Protein AF-A0A9P0FAD2-F1 (afdb_monomer_lite)

Secondary structure (DSSP, 8-state):
-HHHHHHHHHHHHHHHHHHHHHHHHHHHHHHHHTTS-SS--------S----------------TT-EEEEEETTTTEEEEEETTTTEEEEEETTTTEEEEEETTTTEEEEEETTTTEEEEE-TTS-TTS--TTTS-HHHHHHH---SHHHHT-TT-EEEEGGG--HHHHHHHHHHHHHHTTS----HHHHHHHHHHHHHHHHHHHHHHTTSB-S---EE-SS-HHHHHHHHHHHHHHHHHSTTHHHHHHHTT--B-HHHHHH-SSHHHHHHHHHHHHHTTS-GGGTGGGSSSHHHHHHHHHHHTTT--SSSHHHHHHHHHHHHHHHTTSS-HHHHHHHHHHHHHH--S----HHHHHHHHHHHHHHTSSSTTTHHHHHHHHHHHTT--EETTEE-HHHHHHHTT----HHHHHHHHHHHGGGTS-HHHHHHHHHHHHHHHTTSHHHHHHHHHH-GGGTTS-GGGTTT--HHHHHHHHHTHHHHHHHHSTTHHHHHHHHHHHHHHHSTT--HHHHHHT-HHHHHHHHHHHHHHHHT---TT--------------S-----S------------------

Organism: Brassicogethes aeneus (NCBI:txid1431903)

Radius of gyration: 30.01 Å; chains: 1; bounding box: 59×100×83 Å

pLDDT: mean 75.71, std 21.66, range [17.83, 97.12]

Structure (mmCIF, N/CA/C/O backbone):
data_AF-A0A9P0FAD2-F1
#
_entry.id   AF-A0A9P0FAD2-F1
#
loop_
_atom_site.group_PDB
_atom_site.id
_atom_site.type_symbol
_atom_site.label_atom_id
_atom_site.label_alt_id
_atom_site.label_comp_id
_atom_site.label_asym_id
_atom_site.label_entity_id
_atom_site.label_seq_id
_atom_site.pdbx_PDB_ins_code
_atom_site.Cartn_x
_atom_site.Cartn_y
_atom_site.Cartn_z
_atom_site.occupancy
_atom_site.B_iso_or_equiv
_atom_site.auth_seq_id
_atom_site.auth_comp_id
_atom_site.auth_asym_id
_atom_site.auth_atom_id
_atom_site.pdbx_PDB_model_num
ATOM 1 N N . MET A 1 1 ? -29.420 -53.943 15.538 1.00 46.44 1 MET A N 1
ATOM 2 C CA . MET A 1 1 ? -28.395 -54.684 16.314 1.00 46.44 1 MET A CA 1
ATOM 3 C C . MET A 1 1 ? -26.963 -54.538 15.778 1.00 46.44 1 MET A C 1
ATOM 5 O O . MET A 1 1 ? -26.074 -54.363 16.597 1.00 46.44 1 MET A O 1
ATOM 9 N N . LYS A 1 2 ? -26.691 -54.537 14.458 1.00 46.78 2 LYS A N 1
ATOM 10 C CA . LYS A 1 2 ? -25.308 -54.424 13.928 1.00 46.78 2 LYS A CA 1
ATOM 11 C C . LYS A 1 2 ? -24.599 -53.077 14.196 1.00 46.78 2 LYS A C 1
ATOM 13 O O . LYS A 1 2 ? -23.403 -53.073 14.448 1.00 46.78 2 LYS A O 1
ATOM 18 N N . THR A 1 3 ? -25.312 -51.950 14.225 1.00 49.44 3 THR A N 1
ATOM 19 C CA . THR A 1 3 ? -24.735 -50.608 14.474 1.00 49.44 3 THR A CA 1
ATOM 20 C C . THR A 1 3 ? -24.324 -50.364 15.929 1.00 49.44 3 THR A C 1
ATOM 22 O O . THR A 1 3 ? -23.333 -49.685 16.177 1.00 49.44 3 THR A O 1
ATOM 25 N N . GLN A 1 4 ? -25.024 -50.962 16.897 1.00 52.91 4 GLN A N 1
ATOM 26 C CA . GLN A 1 4 ? -24.649 -50.869 18.315 1.00 52.91 4 GLN A CA 1
ATOM 27 C C . GLN A 1 4 ? -23.370 -51.656 18.616 1.00 52.91 4 GLN A C 1
ATOM 29 O O . GLN A 1 4 ? -22.532 -51.179 19.373 1.00 52.91 4 GLN A O 1
ATOM 34 N N . LEU A 1 5 ? -23.178 -52.813 17.973 1.00 52.69 5 LEU A N 1
ATOM 35 C CA . LEU A 1 5 ? -21.967 -53.612 18.152 1.00 52.69 5 LEU A CA 1
ATOM 36 C C . LEU A 1 5 ? -20.726 -52.884 17.615 1.00 52.69 5 LEU A C 1
ATOM 38 O O . LEU A 1 5 ? -19.691 -52.889 18.271 1.00 52.69 5 LEU A O 1
ATOM 42 N N . VAL A 1 6 ? -20.852 -52.199 16.470 1.00 58.72 6 VAL A N 1
ATOM 43 C CA . VAL A 1 6 ? -19.776 -51.374 15.892 1.00 58.72 6 VAL A CA 1
ATOM 44 C C . VAL A 1 6 ? -19.469 -50.169 16.779 1.00 58.72 6 VAL A C 1
ATOM 46 O O . VAL A 1 6 ? -18.300 -49.891 17.012 1.00 58.72 6 VAL A O 1
ATOM 49 N N . SER A 1 7 ? -20.484 -49.498 17.335 1.00 53.66 7 SER A N 1
ATOM 50 C CA . SER A 1 7 ? -20.269 -48.376 18.258 1.00 53.66 7 SER A CA 1
ATOM 51 C C . SER A 1 7 ? -19.556 -48.814 19.538 1.00 53.66 7 SER A C 1
ATOM 53 O O . SER A 1 7 ? -18.641 -48.130 19.978 1.00 53.66 7 SER A O 1
ATOM 55 N N . ILE A 1 8 ? -19.931 -49.963 20.110 1.00 64.94 8 ILE A N 1
ATOM 56 C CA . ILE A 1 8 ? -19.278 -50.506 21.309 1.00 64.94 8 ILE A CA 1
ATOM 57 C C . ILE A 1 8 ? -17.838 -50.920 20.989 1.00 64.94 8 ILE A C 1
ATOM 59 O O . ILE A 1 8 ? -16.933 -50.584 21.746 1.00 64.94 8 ILE A O 1
ATOM 63 N N . LEU A 1 9 ? -17.596 -51.573 19.846 1.00 59.62 9 LEU A N 1
ATOM 64 C CA . LEU A 1 9 ? -16.242 -51.917 19.401 1.00 59.62 9 LEU A CA 1
ATOM 65 C C . LEU A 1 9 ? -15.378 -50.674 19.176 1.00 59.62 9 LEU A C 1
ATOM 67 O O . LEU A 1 9 ? -14.227 -50.670 19.598 1.00 59.62 9 LEU A O 1
ATOM 71 N N . PHE A 1 10 ? -15.925 -49.613 18.578 1.00 63.25 10 PHE A N 1
ATOM 72 C CA . PHE A 1 10 ? -15.201 -48.361 18.348 1.00 63.25 10 PHE A CA 1
ATOM 73 C C . PHE A 1 10 ? -14.886 -47.636 19.662 1.00 63.25 10 PHE A C 1
ATOM 75 O O . PHE A 1 10 ? -13.779 -47.132 19.836 1.00 63.25 10 PHE A O 1
ATOM 82 N N . SER A 1 11 ? -15.815 -47.645 20.624 1.00 63.38 11 SER A N 1
ATOM 83 C CA . SER A 1 11 ? -15.580 -47.118 21.972 1.00 63.38 11 SER A CA 1
ATOM 84 C C . SER A 1 11 ? -14.516 -47.921 22.725 1.00 63.38 11 SER A C 1
ATOM 86 O O . SER A 1 11 ? -13.641 -47.326 23.344 1.00 63.38 11 SER A O 1
ATOM 88 N N . VAL A 1 12 ? -14.527 -49.255 22.630 1.00 68.19 12 VAL A N 1
ATOM 89 C CA . VAL A 1 12 ? -13.495 -50.111 23.242 1.00 68.19 12 VAL A CA 1
ATOM 90 C C . VAL A 1 12 ? -12.128 -49.882 22.588 1.00 68.19 12 VAL A C 1
ATOM 92 O O . VAL A 1 12 ? -11.125 -49.808 23.297 1.00 68.19 12 VAL A O 1
ATOM 95 N N . LEU A 1 13 ? -12.077 -49.695 21.265 1.00 64.50 13 LEU A N 1
ATOM 96 C CA . LEU A 1 13 ? -10.839 -49.392 20.540 1.00 64.50 13 LEU A CA 1
ATOM 97 C C . LEU A 1 13 ? -10.267 -48.024 20.940 1.00 64.50 13 LEU A C 1
ATOM 99 O O . LEU A 1 13 ? -9.081 -47.935 21.243 1.00 64.50 13 LEU A O 1
ATOM 103 N N . LEU A 1 14 ? -11.116 -46.993 21.032 1.00 66.50 14 LEU A N 1
ATOM 104 C CA . LEU A 1 14 ? -10.727 -45.654 21.491 1.00 66.50 14 LEU A CA 1
ATOM 105 C C . LEU A 1 14 ? -10.250 -45.656 22.950 1.00 66.50 14 LEU A C 1
ATOM 107 O O . LEU A 1 14 ? -9.243 -45.023 23.274 1.00 66.50 14 LEU A O 1
ATOM 111 N N . CYS A 1 15 ? -10.924 -46.398 23.834 1.00 66.50 15 CYS A N 1
ATOM 112 C CA . CYS A 1 15 ? -10.497 -46.553 25.225 1.00 66.50 15 CYS A CA 1
ATOM 113 C C . CYS A 1 15 ? -9.165 -47.311 25.337 1.00 66.50 15 CYS A C 1
ATOM 115 O O . CYS A 1 15 ? -8.332 -46.951 26.166 1.00 66.50 15 CYS A O 1
ATOM 117 N N . SER A 1 16 ? -8.932 -48.316 24.487 1.00 64.62 16 SER A N 1
ATOM 118 C CA . SER A 1 16 ? -7.664 -49.051 24.417 1.00 64.62 16 SER A CA 1
ATOM 119 C C . SER A 1 16 ? -6.511 -48.152 23.974 1.00 64.62 16 SER A C 1
ATOM 121 O O . SER A 1 16 ? -5.455 -48.167 24.604 1.00 64.62 16 SER A O 1
ATOM 123 N N . THR A 1 17 ? -6.696 -47.350 22.920 1.00 69.00 17 THR A N 1
ATOM 124 C CA . THR A 1 17 ? -5.658 -46.425 22.436 1.00 69.00 17 THR A CA 1
ATOM 125 C C . THR A 1 17 ? -5.352 -45.337 23.460 1.00 69.00 17 THR A C 1
ATOM 127 O O . THR A 1 17 ? -4.186 -45.058 23.722 1.00 69.00 17 THR A O 1
ATOM 130 N N . LEU A 1 18 ? -6.381 -44.796 24.124 1.00 65.94 18 LEU A N 1
ATOM 131 C CA . LEU A 1 18 ? -6.209 -43.795 25.178 1.00 65.94 18 LEU A CA 1
ATOM 132 C C . LEU A 1 18 ? -5.478 -44.373 26.403 1.00 65.94 18 LEU A C 1
ATOM 134 O O . LEU A 1 18 ? -4.605 -43.723 26.973 1.00 65.94 18 LEU A O 1
ATOM 138 N N . ALA A 1 19 ? -5.799 -45.607 26.804 1.00 68.12 19 ALA A N 1
ATOM 139 C CA . ALA A 1 19 ? -5.119 -46.280 27.909 1.00 68.12 19 ALA A CA 1
ATOM 140 C C . ALA A 1 19 ? -3.645 -46.584 27.590 1.00 68.12 19 ALA A C 1
ATOM 142 O O . ALA A 1 19 ? -2.798 -46.527 28.485 1.00 68.12 19 ALA A O 1
ATOM 143 N N . HIS A 1 20 ? -3.329 -46.881 26.325 1.00 65.38 20 HIS A N 1
ATOM 144 C CA . HIS A 1 20 ? -1.959 -47.121 25.875 1.00 65.38 20 HIS A CA 1
ATOM 145 C C . HIS A 1 20 ? -1.124 -45.832 25.861 1.00 65.38 20 HIS A C 1
ATOM 147 O O . HIS A 1 20 ? 0.008 -45.844 26.340 1.00 65.38 20 HIS A O 1
ATOM 153 N N . GLU A 1 21 ? -1.706 -44.720 25.406 1.00 66.56 21 GLU A N 1
ATOM 154 C CA . GLU A 1 21 ? -1.120 -43.371 25.482 1.00 66.56 21 GLU A CA 1
ATOM 155 C C . GLU A 1 21 ? -0.870 -42.945 26.939 1.00 66.56 21 GLU A C 1
ATOM 157 O O . GLU A 1 21 ? 0.223 -42.497 27.282 1.00 66.56 21 GLU A O 1
ATOM 162 N N . TYR A 1 22 ? -1.828 -43.182 27.845 1.00 66.25 22 TYR A N 1
ATOM 163 C CA . TYR A 1 22 ? -1.656 -42.876 29.272 1.00 66.25 22 TYR A CA 1
ATOM 164 C C . TYR A 1 22 ? -0.555 -43.708 29.940 1.00 66.25 22 TYR A C 1
ATOM 166 O O . TYR A 1 22 ? 0.176 -43.194 30.790 1.00 66.25 22 TYR A O 1
ATOM 174 N N . ARG A 1 23 ? -0.417 -44.990 29.576 1.00 65.56 23 ARG A N 1
ATOM 175 C CA . ARG A 1 23 ? 0.692 -45.828 30.060 1.00 65.56 23 ARG A CA 1
ATOM 176 C C . ARG A 1 23 ? 2.033 -45.358 29.504 1.00 65.56 23 ARG A C 1
ATOM 178 O O . ARG A 1 23 ? 2.973 -45.227 30.278 1.00 65.56 23 ARG A O 1
ATOM 185 N N . TYR A 1 24 ? 2.096 -45.024 28.217 1.00 59.97 24 TYR A N 1
ATOM 186 C CA . TYR A 1 24 ? 3.304 -44.501 27.581 1.00 59.97 24 TYR A CA 1
ATOM 187 C C . TYR A 1 24 ? 3.763 -43.177 28.215 1.00 59.97 24 TYR A C 1
ATOM 189 O O . TYR A 1 24 ? 4.929 -43.033 28.582 1.00 59.97 24 TYR A O 1
ATOM 197 N N . ALA A 1 25 ? 2.836 -42.245 28.455 1.00 58.62 25 ALA A N 1
ATOM 198 C CA . ALA A 1 25 ? 3.117 -40.983 29.140 1.00 58.62 25 ALA A CA 1
ATOM 199 C C . ALA A 1 25 ? 3.586 -41.191 30.593 1.00 58.62 25 ALA A C 1
ATOM 201 O O . ALA A 1 25 ? 4.501 -40.511 31.067 1.00 58.62 25 ALA A O 1
ATOM 202 N N . ARG A 1 26 ? 3.003 -42.168 31.303 1.00 56.97 26 ARG A N 1
ATOM 203 C CA . ARG A 1 26 ? 3.433 -42.542 32.655 1.00 56.97 26 ARG A CA 1
ATOM 204 C C . ARG A 1 26 ? 4.846 -43.132 32.661 1.00 56.97 26 ARG A C 1
ATOM 206 O O . ARG A 1 26 ? 5.647 -42.743 33.512 1.00 56.97 26 ARG A O 1
ATOM 213 N N . ASP A 1 27 ? 5.182 -44.006 31.720 1.00 55.84 27 ASP A N 1
ATOM 214 C CA . ASP A 1 27 ? 6.513 -44.618 31.653 1.00 55.84 27 ASP A CA 1
ATOM 215 C C . ASP A 1 27 ? 7.598 -43.581 31.307 1.00 55.84 27 ASP A C 1
ATOM 217 O O . ASP A 1 27 ? 8.652 -43.566 31.950 1.00 55.84 27 ASP A O 1
ATOM 221 N N . LEU A 1 28 ? 7.297 -42.620 30.422 1.00 49.34 28 LEU A N 1
ATOM 222 C CA . LEU A 1 28 ? 8.145 -41.450 30.139 1.00 49.34 28 LEU A CA 1
ATOM 223 C C . LEU A 1 28 ? 8.399 -40.580 31.381 1.00 49.34 28 LEU A C 1
ATOM 225 O O . LEU A 1 28 ? 9.537 -40.179 31.630 1.00 49.34 28 LEU A O 1
ATOM 229 N N . SER A 1 29 ? 7.375 -40.345 32.210 1.00 49.31 29 SER A N 1
ATOM 230 C CA . SER A 1 29 ? 7.533 -39.585 33.462 1.00 49.31 29 SER A CA 1
ATOM 231 C C . SER A 1 29 ? 8.420 -40.308 34.489 1.00 49.31 29 SER A C 1
ATOM 233 O O . SER A 1 29 ? 9.221 -39.679 35.182 1.00 49.31 29 SER A O 1
ATOM 235 N N . SER A 1 30 ? 8.355 -41.644 34.532 1.00 47.44 30 SER A N 1
ATOM 236 C CA . SER A 1 30 ? 9.161 -42.461 35.447 1.00 47.44 30 SER A CA 1
ATOM 237 C C . SER A 1 30 ? 10.633 -42.581 35.022 1.00 47.44 30 SER A C 1
ATOM 239 O O . SER A 1 30 ? 11.516 -42.712 35.874 1.00 47.44 30 SER A O 1
ATOM 241 N N . HIS A 1 31 ? 10.919 -42.470 33.718 1.00 46.09 31 HIS A N 1
ATOM 242 C CA . HIS A 1 31 ? 12.284 -42.455 33.189 1.00 46.09 31 HIS A CA 1
ATOM 243 C C . HIS A 1 31 ? 13.008 -41.123 33.420 1.00 46.09 31 HIS A C 1
ATOM 245 O O . HIS A 1 31 ? 14.219 -41.136 33.640 1.00 46.09 31 HIS A O 1
ATOM 251 N N . HIS A 1 32 ? 12.296 -39.993 33.469 1.00 46.19 32 HIS A N 1
ATOM 252 C CA . HIS A 1 32 ? 12.890 -38.700 33.838 1.00 46.19 32 HIS A CA 1
ATOM 253 C C . HIS A 1 32 ? 13.118 -38.526 35.346 1.00 46.19 32 HIS A C 1
ATOM 255 O O . HIS A 1 32 ? 14.046 -37.822 35.739 1.00 46.19 32 HIS A O 1
ATOM 261 N N . GLN A 1 33 ? 12.365 -39.220 36.206 1.00 43.78 33 GLN A N 1
ATOM 262 C CA . GLN A 1 33 ? 12.585 -39.150 37.658 1.00 43.78 33 GLN A CA 1
ATOM 263 C C . GLN A 1 33 ? 13.803 -39.951 38.147 1.00 43.78 33 GLN A C 1
ATOM 265 O O . GLN A 1 33 ? 14.418 -39.569 39.139 1.00 43.78 33 GLN A O 1
ATOM 270 N N . LYS A 1 34 ? 14.226 -41.010 37.442 1.00 40.16 34 LYS A N 1
ATOM 271 C CA . LYS A 1 34 ? 15.394 -41.819 37.851 1.00 40.16 34 LYS A CA 1
ATOM 272 C C . LYS A 1 34 ? 16.757 -41.257 37.428 1.00 40.16 34 LYS A C 1
ATOM 274 O O . LYS A 1 34 ? 17.774 -41.779 37.875 1.00 40.16 34 LYS A O 1
ATOM 279 N N . GLN A 1 35 ? 16.804 -40.207 36.605 1.00 41.81 35 GLN A N 1
ATOM 280 C CA . GLN A 1 35 ? 18.063 -39.559 36.201 1.00 41.81 35 GLN A CA 1
ATOM 281 C C . GLN A 1 35 ? 18.428 -38.309 37.020 1.00 41.81 35 GLN A C 1
ATOM 283 O O . GLN A 1 35 ? 19.524 -37.785 36.840 1.00 41.81 35 GLN A O 1
ATOM 288 N N . HIS A 1 36 ? 17.581 -37.873 37.964 1.00 42.53 36 HIS A N 1
ATOM 289 C CA . HIS A 1 36 ? 17.826 -36.664 38.766 1.00 42.53 36 HIS A CA 1
ATOM 290 C C . HIS A 1 36 ? 17.968 -36.874 40.286 1.00 42.53 36 HIS A C 1
ATOM 292 O O . HIS A 1 36 ? 18.195 -35.907 41.009 1.00 42.53 36 HIS A O 1
ATOM 298 N N . GLU A 1 37 ? 17.958 -38.108 40.796 1.00 36.88 37 GLU A N 1
ATOM 299 C CA . GLU A 1 37 ? 18.270 -38.386 42.210 1.00 36.88 37 GLU A CA 1
ATOM 300 C C . GLU A 1 37 ? 19.767 -38.634 42.443 1.00 36.88 37 GLU A C 1
ATOM 302 O O . GLU A 1 37 ? 20.195 -39.726 42.805 1.00 36.88 37 GLU A O 1
ATOM 307 N N . LYS A 1 38 ? 20.582 -37.591 42.281 1.00 38.88 38 LYS A N 1
ATOM 308 C CA . LYS A 1 38 ? 21.793 -37.402 43.092 1.00 38.88 38 LYS A CA 1
ATOM 309 C C . LYS A 1 38 ? 21.993 -35.910 43.314 1.00 38.88 38 LYS A C 1
ATOM 311 O O . LYS A 1 38 ? 22.496 -35.220 42.438 1.00 38.88 38 LYS A O 1
ATOM 316 N N . HIS A 1 39 ? 21.616 -35.491 44.521 1.00 35.44 39 HIS A N 1
ATOM 317 C CA . HIS A 1 39 ? 22.145 -34.383 45.320 1.00 35.44 39 HIS A CA 1
ATOM 318 C C . HIS A 1 39 ? 21.098 -33.387 45.850 1.00 35.44 39 HIS A C 1
ATOM 320 O O . HIS A 1 39 ? 20.472 -32.634 45.117 1.00 35.44 39 HIS A O 1
ATOM 326 N N . HIS A 1 40 ? 21.065 -33.370 47.187 1.00 32.38 40 HIS A N 1
ATOM 327 C CA . HIS A 1 40 ? 20.620 -32.336 48.124 1.00 32.38 40 HIS A CA 1
ATOM 328 C C . HIS A 1 40 ? 19.175 -32.354 48.652 1.00 32.38 40 HIS A C 1
ATOM 330 O O . HIS A 1 40 ? 18.212 -31.920 48.033 1.00 32.38 40 HIS A O 1
ATOM 336 N N . HIS A 1 41 ? 19.112 -32.803 49.910 1.00 34.59 41 HIS A N 1
ATOM 337 C CA . HIS A 1 41 ? 18.100 -32.536 50.922 1.00 34.59 41 HIS A CA 1
ATOM 338 C C . HIS A 1 41 ? 17.749 -31.046 51.036 1.00 34.59 41 HIS A C 1
ATOM 340 O O . HIS A 1 41 ? 18.633 -30.258 51.360 1.00 34.59 41 HIS A O 1
ATOM 346 N N . VAL A 1 42 ? 16.460 -30.706 50.949 1.00 34.19 42 VAL A N 1
ATOM 347 C CA . VAL A 1 42 ? 15.820 -29.705 51.821 1.00 34.19 42 VAL A CA 1
ATOM 348 C C . VAL A 1 42 ? 14.408 -30.191 52.169 1.00 34.19 42 VAL A C 1
ATOM 350 O O . VAL A 1 42 ? 13.709 -30.813 51.375 1.00 34.19 42 VAL A O 1
ATOM 353 N N . SER A 1 43 ? 14.073 -29.965 53.428 1.00 32.69 43 SER A N 1
ATOM 354 C CA . SER A 1 43 ? 12.968 -30.437 54.250 1.00 32.69 43 SER A CA 1
ATOM 355 C C . SER A 1 43 ? 11.547 -30.036 53.831 1.00 32.69 43 SER A C 1
ATOM 357 O O . SER A 1 43 ? 11.298 -28.969 53.284 1.00 32.69 43 SER A O 1
ATOM 359 N N . GLN A 1 44 ? 10.630 -30.918 54.234 1.00 37.81 44 GLN A N 1
ATOM 360 C CA . GLN A 1 44 ? 9.181 -30.804 54.438 1.00 37.81 44 GLN A CA 1
ATOM 361 C C . GLN A 1 44 ? 8.570 -29.395 54.594 1.00 37.81 44 GLN A C 1
ATOM 363 O O . GLN A 1 44 ? 8.951 -28.632 55.475 1.00 37.81 44 GLN A O 1
ATOM 368 N N . SER A 1 45 ? 7.464 -29.173 53.876 1.00 31.06 45 SER A N 1
ATOM 369 C CA . SER A 1 45 ? 6.270 -28.466 54.364 1.00 31.06 45 SER A CA 1
ATOM 370 C C . SER A 1 45 ? 5.074 -28.844 53.481 1.00 31.06 45 SER A C 1
ATOM 372 O O . SER A 1 45 ? 5.002 -28.454 52.319 1.00 31.06 45 SER A O 1
ATOM 374 N N . ARG A 1 46 ? 4.151 -29.650 54.018 1.00 40.38 46 ARG A N 1
ATOM 375 C CA . ARG A 1 46 ? 2.824 -29.908 53.438 1.00 40.38 46 ARG A CA 1
ATOM 376 C C . ARG A 1 46 ? 1.856 -28.863 53.983 1.00 40.38 46 ARG A C 1
ATOM 378 O O . ARG A 1 46 ? 1.577 -28.912 55.176 1.00 40.38 46 ARG A O 1
ATOM 385 N N . THR A 1 47 ? 1.253 -28.055 53.116 1.00 34.88 47 THR A N 1
ATOM 386 C CA . THR A 1 47 ? -0.035 -27.396 53.378 1.00 34.88 47 THR A CA 1
ATOM 387 C C . THR A 1 47 ? -0.729 -27.018 52.068 1.00 34.88 47 THR A C 1
ATOM 389 O O . THR A 1 47 ? -0.103 -26.477 51.169 1.00 34.88 47 THR A O 1
ATOM 392 N N . ALA A 1 48 ? -2.042 -27.268 52.049 1.00 35.00 48 ALA A N 1
ATOM 393 C CA . ALA A 1 48 ? -3.066 -26.782 51.121 1.00 35.00 48 ALA A CA 1
ATOM 394 C C . ALA A 1 48 ? -3.073 -27.322 49.675 1.00 35.00 48 ALA A C 1
ATOM 396 O O . ALA A 1 48 ? -2.062 -27.571 49.035 1.00 35.00 48 ALA A O 1
ATOM 397 N N . SER A 1 49 ? -4.291 -27.574 49.201 1.00 43.91 49 SER A N 1
ATOM 398 C CA . SER A 1 49 ? -4.625 -28.163 47.913 1.00 43.91 49 SER A CA 1
ATOM 399 C C . SER A 1 49 ? -4.342 -27.203 46.758 1.00 43.91 49 SER A C 1
ATOM 401 O O . SER A 1 49 ? -5.206 -26.406 46.389 1.00 43.91 49 SER A O 1
ATOM 403 N N . ASP A 1 50 ? -3.180 -27.335 46.136 1.00 32.31 50 ASP A N 1
ATOM 404 C CA . ASP A 1 50 ? -2.944 -26.754 44.820 1.00 32.31 50 ASP A CA 1
ATOM 405 C C . ASP A 1 50 ? -3.624 -27.640 43.773 1.00 32.31 50 ASP A C 1
ATOM 407 O O . ASP A 1 50 ? -3.090 -28.649 43.305 1.00 32.31 50 ASP A O 1
ATOM 411 N N . GLN A 1 51 ? -4.854 -27.273 43.406 1.00 33.25 51 GLN A N 1
ATOM 412 C CA . GLN A 1 51 ? -5.370 -27.645 42.097 1.00 33.25 51 GLN A CA 1
ATOM 413 C C . GLN A 1 51 ? -4.387 -27.087 41.066 1.00 33.25 51 GLN A C 1
ATOM 415 O O . GLN A 1 51 ? -4.326 -25.878 40.856 1.00 33.25 51 GLN A O 1
ATOM 420 N N . CYS A 1 52 ? -3.609 -27.963 40.427 1.00 28.56 52 CYS A N 1
ATOM 421 C CA . CYS A 1 52 ? -2.861 -27.614 39.227 1.00 28.56 52 CYS A CA 1
ATOM 422 C C . CYS A 1 52 ? -3.862 -27.171 38.155 1.00 28.56 52 CYS A C 1
ATOM 424 O O . CYS A 1 52 ? -4.406 -27.992 37.415 1.00 28.56 52 CYS A O 1
ATOM 426 N N . GLN A 1 53 ? -4.122 -25.867 38.070 1.00 30.47 53 GLN A N 1
ATOM 427 C CA . GLN A 1 53 ? -4.639 -25.282 36.849 1.00 30.47 53 GLN A CA 1
ATOM 428 C C . GLN A 1 53 ? -3.534 -25.423 35.810 1.00 30.47 53 GLN A C 1
ATOM 430 O O . GLN A 1 53 ? -2.499 -24.763 35.884 1.00 30.47 53 GLN A O 1
ATOM 435 N N . ILE A 1 54 ? -3.750 -26.311 34.843 1.00 28.05 54 ILE A N 1
ATOM 436 C CA . ILE A 1 54 ? -2.979 -26.310 33.607 1.00 28.05 54 ILE A CA 1
ATOM 437 C C . ILE A 1 54 ? -3.352 -25.011 32.891 1.00 28.05 54 ILE A C 1
ATOM 439 O O . ILE A 1 54 ? -4.317 -24.944 32.133 1.00 28.05 54 ILE A O 1
ATOM 443 N N . GLN A 1 55 ? -2.611 -23.945 33.183 1.00 25.47 55 GLN A N 1
ATOM 444 C CA . GLN A 1 55 ? -2.580 -22.769 32.337 1.00 25.47 55 GLN A CA 1
ATOM 445 C C . GLN A 1 55 ? -1.866 -23.198 31.058 1.00 25.47 55 GLN A C 1
ATOM 447 O O . GLN A 1 55 ? -0.645 -23.344 31.023 1.00 25.47 55 GLN A O 1
ATOM 452 N N . CYS A 1 56 ? -2.632 -23.435 29.994 1.00 24.22 56 CYS A N 1
ATOM 453 C CA . CYS A 1 56 ? -2.082 -23.491 28.649 1.00 24.22 56 CYS A CA 1
ATOM 454 C C . CYS A 1 56 ? -1.630 -22.078 28.261 1.00 24.22 56 CYS A C 1
ATOM 456 O O . CYS A 1 56 ? -2.295 -21.385 27.494 1.00 24.22 56 CYS A O 1
ATOM 458 N N . SER A 1 57 ? -0.504 -21.623 28.808 1.00 25.41 57 SER A N 1
ATOM 459 C CA . SER A 1 57 ? 0.249 -20.536 28.205 1.00 25.41 57 SER A CA 1
ATOM 460 C C . SER A 1 57 ? 0.827 -21.090 26.910 1.00 25.41 57 SER A C 1
ATOM 462 O O . SER A 1 57 ? 1.790 -21.861 26.929 1.00 25.41 57 SER A O 1
ATOM 464 N N . LEU A 1 58 ? 0.200 -20.737 25.784 1.00 27.92 58 LEU A N 1
ATOM 465 C CA . LEU A 1 58 ? 0.852 -20.835 24.482 1.00 27.92 58 LEU A CA 1
ATOM 466 C C . LEU A 1 58 ? 2.263 -20.240 24.633 1.00 27.92 58 LEU A C 1
ATOM 468 O O . LEU A 1 58 ? 2.398 -19.220 25.323 1.00 27.92 58 LEU A O 1
ATOM 472 N N . PRO A 1 59 ? 3.305 -20.854 24.040 1.00 26.73 59 PRO A N 1
ATOM 473 C CA . PRO A 1 59 ? 4.637 -20.266 24.059 1.00 26.73 59 PRO A CA 1
ATOM 474 C C . PRO A 1 59 ? 4.495 -18.810 23.622 1.00 26.73 59 PRO A C 1
ATOM 476 O O . PRO A 1 59 ? 3.715 -18.572 22.691 1.00 26.73 59 PRO A O 1
ATOM 479 N N . PRO A 1 60 ? 5.178 -17.841 24.256 1.00 27.64 60 PRO A N 1
ATOM 480 C CA . PRO A 1 60 ? 5.200 -16.491 23.734 1.00 27.64 60 PRO A CA 1
ATOM 481 C C . PRO A 1 60 ? 5.744 -16.606 22.315 1.00 27.64 60 PRO A C 1
ATOM 483 O O . PRO A 1 60 ? 6.940 -16.800 22.103 1.00 27.64 60 PRO A O 1
ATOM 486 N N . THR A 1 61 ? 4.839 -16.571 21.335 1.00 31.94 61 THR A N 1
ATOM 487 C CA . THR A 1 61 ? 5.183 -16.383 19.939 1.00 31.94 61 THR A CA 1
ATOM 488 C C . THR A 1 61 ? 6.007 -15.125 19.973 1.00 31.94 61 THR A C 1
ATOM 490 O O . THR A 1 61 ? 5.482 -14.084 20.366 1.00 31.94 61 THR A O 1
ATOM 493 N N . THR A 1 62 ? 7.302 -15.240 19.699 1.00 31.92 62 THR A N 1
ATOM 494 C CA . THR A 1 62 ? 8.201 -14.103 19.584 1.00 31.92 62 THR A CA 1
ATOM 495 C C . THR A 1 62 ? 7.542 -13.147 18.609 1.00 31.92 62 THR A C 1
ATOM 497 O O . THR A 1 62 ? 7.523 -13.398 17.403 1.00 31.92 62 THR A O 1
ATOM 500 N N . VAL A 1 63 ? 6.875 -12.137 19.165 1.00 36.00 63 VAL A N 1
ATOM 501 C CA . VAL A 1 63 ? 6.088 -11.177 18.415 1.00 36.00 63 VAL A CA 1
ATOM 502 C C . VAL A 1 63 ? 7.100 -10.490 17.507 1.00 36.00 63 VAL A C 1
ATOM 504 O O . VAL A 1 63 ? 8.053 -9.904 18.030 1.00 36.00 63 VAL A O 1
ATOM 507 N N . PRO A 1 64 ? 6.976 -10.610 16.172 1.00 34.22 64 PRO A N 1
ATOM 508 C CA . PRO A 1 64 ? 7.911 -9.962 15.269 1.00 34.22 64 PRO A CA 1
ATOM 509 C C . PRO A 1 64 ? 7.927 -8.458 15.565 1.00 34.22 64 PRO A C 1
ATOM 511 O O . PRO A 1 64 ? 6.906 -7.928 16.027 1.00 34.22 64 PRO A O 1
ATOM 514 N N . PRO A 1 65 ? 9.035 -7.747 15.300 1.00 35.25 65 PRO A N 1
ATOM 515 C CA . PRO A 1 65 ? 9.101 -6.307 15.520 1.00 35.25 65 PRO A CA 1
ATOM 516 C C . PRO A 1 65 ? 7.995 -5.635 14.688 1.00 35.25 65 PRO A C 1
ATOM 518 O O . PRO A 1 65 ? 8.086 -5.575 13.467 1.00 35.25 65 PRO A O 1
ATOM 521 N N . GLY A 1 66 ? 6.902 -5.226 15.342 1.00 49.44 66 GLY A N 1
ATOM 522 C CA . GLY A 1 66 ? 5.684 -4.738 14.682 1.00 49.44 66 GLY A CA 1
ATOM 523 C C . GLY A 1 66 ? 4.382 -5.019 15.444 1.00 49.44 66 GLY A C 1
ATOM 524 O O . GLY A 1 66 ? 3.518 -4.154 15.473 1.00 49.44 66 GLY A O 1
ATOM 525 N N . GLY A 1 67 ? 4.262 -6.172 16.115 1.00 67.69 67 GLY A N 1
ATOM 526 C CA . GLY A 1 67 ? 3.284 -6.463 17.183 1.00 67.69 67 GLY A CA 1
ATOM 527 C C . GLY A 1 67 ? 1.802 -6.119 16.998 1.00 67.69 67 GLY A C 1
ATOM 528 O O . GLY A 1 67 ? 1.101 -5.976 18.004 1.00 67.69 67 GLY A O 1
ATOM 529 N N . LEU A 1 68 ? 1.313 -5.988 15.761 1.00 86.19 68 LEU A N 1
ATOM 530 C CA . LEU A 1 68 ? -0.094 -5.693 15.516 1.00 86.19 68 LEU A CA 1
ATOM 531 C C . LEU A 1 68 ? -0.960 -6.947 15.638 1.00 86.19 68 LEU A C 1
ATOM 533 O O . LEU A 1 68 ? -0.604 -8.031 15.173 1.00 86.19 68 LEU A O 1
ATOM 537 N N . GLN A 1 69 ? -2.133 -6.778 16.231 1.00 90.19 69 GLN A N 1
ATOM 538 C CA . GLN A 1 69 ? -3.157 -7.806 16.339 1.00 90.19 69 GLN A CA 1
ATOM 539 C C . GLN A 1 69 ? -4.480 -7.273 15.795 1.00 90.19 69 GLN A C 1
ATOM 541 O O . GLN A 1 69 ? -4.839 -6.117 16.028 1.00 90.19 69 GLN A O 1
ATOM 546 N N . LEU A 1 70 ? -5.204 -8.130 15.085 1.00 90.50 70 LEU A N 1
ATOM 547 C CA . LEU A 1 70 ? -6.541 -7.875 14.578 1.00 90.50 70 LEU A CA 1
ATOM 548 C C . LEU A 1 70 ? -7.558 -8.642 15.427 1.00 90.50 70 LEU A C 1
ATOM 550 O O . LEU A 1 70 ? -7.505 -9.870 15.524 1.00 90.50 70 LEU A O 1
ATOM 554 N N . TYR A 1 71 ? -8.490 -7.904 16.016 1.00 90.62 71 TYR A N 1
ATOM 555 C CA . TYR A 1 71 ? -9.631 -8.419 16.761 1.00 90.62 71 TYR A CA 1
ATOM 556 C C . TYR A 1 71 ? -10.888 -8.205 15.932 1.00 90.62 71 TYR A C 1
ATOM 558 O O . TYR A 1 71 ? -11.123 -7.108 15.428 1.00 90.62 71 TYR A O 1
ATOM 566 N N . ILE A 1 72 ? -11.702 -9.246 15.790 1.00 88.19 72 ILE A N 1
ATOM 567 C CA . ILE A 1 72 ? -12.920 -9.207 14.982 1.00 88.19 72 ILE A CA 1
ATOM 568 C C . ILE A 1 72 ? -14.079 -9.671 15.850 1.00 88.19 72 ILE A C 1
ATOM 570 O O . ILE A 1 72 ? -14.063 -10.788 16.357 1.00 88.19 72 ILE A O 1
ATOM 574 N N . ASN A 1 73 ? -15.098 -8.828 15.979 1.00 86.94 73 ASN A N 1
ATOM 575 C CA . ASN A 1 73 ? -16.422 -9.180 16.462 1.00 86.94 73 ASN A CA 1
ATOM 576 C C . ASN A 1 73 ? -17.417 -9.011 15.305 1.00 86.94 73 ASN A C 1
ATOM 578 O O . ASN A 1 73 ? -18.045 -7.963 15.146 1.00 86.94 73 ASN A O 1
ATOM 582 N N . ALA A 1 74 ? -17.541 -10.050 14.477 1.00 81.50 74 ALA A N 1
ATOM 583 C CA . ALA A 1 74 ? -18.418 -10.047 13.309 1.00 81.50 74 ALA A CA 1
ATOM 584 C C . ALA A 1 74 ? -19.908 -9.885 13.668 1.00 81.50 74 ALA A C 1
ATOM 586 O O . ALA A 1 74 ? -20.637 -9.268 12.899 1.00 81.50 74 ALA A O 1
ATOM 587 N N . THR A 1 75 ? -20.350 -10.341 14.850 1.00 83.44 75 THR A N 1
ATOM 588 C CA . THR A 1 75 ? -21.752 -10.204 15.300 1.00 83.44 75 THR A CA 1
ATOM 589 C C . THR A 1 75 ? -22.140 -8.742 15.475 1.00 83.44 75 THR A C 1
ATOM 591 O O . THR A 1 75 ? -23.217 -8.329 15.060 1.00 83.44 75 THR A O 1
ATOM 594 N N . LEU A 1 76 ? -21.253 -7.955 16.089 1.00 84.81 76 LEU A N 1
ATOM 595 C CA . LEU A 1 76 ? -21.475 -6.525 16.308 1.00 84.81 76 LEU A CA 1
ATOM 596 C C . LEU A 1 76 ? -20.968 -5.661 15.143 1.00 84.81 76 LEU A C 1
ATOM 598 O O . LEU A 1 76 ? -21.257 -4.467 15.086 1.00 84.81 76 LEU A O 1
ATOM 602 N N . GLY A 1 77 ? -20.215 -6.246 14.207 1.00 87.00 77 GLY A N 1
ATOM 603 C CA . GLY A 1 77 ? -19.524 -5.515 13.146 1.00 87.00 77 GLY A CA 1
ATOM 604 C C . GLY A 1 77 ? -18.409 -4.614 13.680 1.00 87.00 77 GLY A C 1
ATOM 605 O O . GLY A 1 77 ? -18.149 -3.561 13.098 1.00 87.00 77 GLY A O 1
ATOM 606 N N . ILE A 1 78 ? -17.775 -5.000 14.793 1.00 90.62 78 ILE A N 1
ATOM 607 C CA . ILE A 1 78 ? -16.689 -4.240 15.420 1.00 90.62 78 ILE A CA 1
ATOM 608 C C . ILE A 1 78 ? -15.362 -4.934 15.127 1.00 90.62 78 ILE A C 1
ATOM 610 O O . ILE A 1 78 ? -15.216 -6.136 15.338 1.00 90.62 78 ILE A O 1
ATOM 614 N N . VAL A 1 79 ? -14.380 -4.177 14.652 1.00 92.25 79 VAL A N 1
ATOM 615 C CA . VAL A 1 79 ? -13.040 -4.670 14.328 1.00 92.25 79 VAL A CA 1
ATOM 616 C C . VAL A 1 79 ? -12.009 -3.741 14.947 1.00 92.25 79 VAL A C 1
ATOM 618 O O . VAL A 1 79 ? -12.155 -2.527 14.858 1.00 92.25 79 VAL A O 1
ATOM 621 N N . ALA A 1 80 ? -10.961 -4.285 15.558 1.00 93.12 80 ALA A N 1
ATOM 622 C CA . ALA A 1 80 ? -9.866 -3.491 16.096 1.00 93.12 80 ALA A CA 1
ATOM 623 C C . ALA A 1 80 ? -8.504 -3.948 15.589 1.00 93.12 80 ALA A C 1
ATOM 625 O O . ALA A 1 80 ? -8.218 -5.140 15.539 1.00 93.12 80 ALA A O 1
ATOM 626 N N . VAL A 1 81 ? -7.649 -2.977 15.286 1.00 93.19 81 VAL A N 1
ATOM 627 C CA . VAL A 1 81 ? -6.219 -3.162 15.048 1.00 93.19 81 VAL A CA 1
ATOM 628 C C . VAL A 1 81 ? -5.481 -2.559 16.232 1.00 93.19 81 VAL A C 1
ATOM 630 O O . VAL A 1 81 ? -5.584 -1.357 16.475 1.00 93.19 81 VAL A O 1
ATOM 633 N N . VAL A 1 82 ? -4.744 -3.379 16.974 1.00 92.81 82 VAL A N 1
ATOM 634 C CA . VAL A 1 82 ? -4.038 -2.953 18.187 1.00 92.81 82 VAL A CA 1
ATOM 635 C C . VAL A 1 82 ? -2.549 -3.233 18.075 1.00 92.81 82 VAL A C 1
ATOM 637 O O . VAL A 1 82 ? -2.140 -4.319 17.680 1.00 92.81 82 VAL A O 1
ATOM 640 N N . ASN A 1 83 ? -1.735 -2.253 18.455 1.00 91.12 83 ASN A N 1
ATOM 641 C CA . ASN A 1 83 ? -0.333 -2.447 18.786 1.00 91.12 83 ASN A CA 1
ATOM 642 C C . ASN A 1 83 ? -0.233 -2.611 20.304 1.00 91.12 83 ASN A C 1
ATOM 644 O O . ASN A 1 83 ? -0.269 -1.619 21.036 1.00 91.12 83 ASN A O 1
ATOM 648 N N . GLN A 1 84 ? -0.122 -3.854 20.773 1.00 84.69 84 GLN A N 1
ATOM 649 C CA . GLN A 1 84 ? -0.080 -4.152 22.210 1.00 84.69 84 GLN A CA 1
ATOM 650 C C . GLN A 1 84 ? 1.136 -3.503 22.881 1.00 84.69 84 GLN A C 1
ATOM 652 O O . GLN A 1 84 ? 1.011 -2.861 23.923 1.00 84.69 84 GLN A O 1
ATOM 657 N N . THR A 1 85 ? 2.301 -3.578 22.231 1.00 85.44 85 THR A N 1
ATOM 658 C CA . THR A 1 85 ? 3.566 -3.029 22.739 1.00 85.44 85 THR A CA 1
ATOM 659 C C . THR A 1 85 ? 3.528 -1.507 22.865 1.00 85.44 85 THR A C 1
ATOM 661 O O . THR A 1 85 ? 4.016 -0.939 23.841 1.00 85.44 85 THR A O 1
ATOM 664 N N . ALA A 1 86 ? 2.948 -0.819 21.880 1.00 87.31 86 ALA A N 1
ATOM 665 C CA . ALA A 1 86 ? 2.797 0.633 21.931 1.00 87.31 86 ALA A CA 1
ATOM 666 C C . ALA A 1 86 ? 1.577 1.080 22.755 1.00 87.31 86 ALA A C 1
ATOM 668 O O . ALA A 1 86 ? 1.481 2.265 23.076 1.00 87.31 86 ALA A O 1
ATOM 669 N N . SER A 1 87 ? 0.681 0.149 23.090 1.00 92.69 87 SER A N 1
ATOM 670 C CA . SER A 1 87 ? -0.643 0.384 23.668 1.00 92.69 87 SER A CA 1
ATOM 671 C C . SER A 1 87 ? -1.455 1.401 22.862 1.00 92.69 87 SER A C 1
ATOM 673 O O . SER A 1 87 ? -1.978 2.374 23.397 1.00 92.69 87 SER A O 1
ATOM 675 N N . LEU A 1 88 ? -1.521 1.200 21.547 1.00 93.62 88 LEU A N 1
ATOM 676 C CA . LEU A 1 88 ? -2.264 2.049 20.611 1.00 93.62 88 LEU A CA 1
ATOM 677 C C . LEU A 1 88 ? -3.275 1.190 19.863 1.00 93.62 88 LEU A C 1
ATOM 679 O O . LEU A 1 88 ? -2.945 0.070 19.478 1.00 93.62 88 LEU A O 1
ATOM 683 N N . ALA A 1 89 ? -4.478 1.704 19.628 1.00 94.81 89 ALA A N 1
ATOM 684 C CA . ALA A 1 89 ? -5.506 0.964 18.906 1.00 94.81 89 ALA A CA 1
ATOM 685 C C . ALA A 1 89 ? -6.307 1.848 17.949 1.00 94.81 89 ALA A C 1
ATOM 687 O O . ALA A 1 89 ? -6.560 3.023 18.214 1.00 94.81 89 ALA A O 1
ATOM 688 N N . LEU A 1 90 ? -6.733 1.237 16.850 1.00 95.50 90 LEU A N 1
ATOM 689 C CA . LEU A 1 90 ? -7.785 1.711 15.963 1.00 95.50 90 LEU A CA 1
ATOM 690 C C . LEU A 1 90 ? -8.947 0.729 16.082 1.00 95.50 90 LEU A C 1
ATOM 692 O O . LEU A 1 90 ? -8.774 -0.450 15.785 1.00 95.50 90 LEU A O 1
ATOM 696 N N . VAL A 1 91 ? -10.120 1.203 16.483 1.00 96.31 91 VAL A N 1
ATOM 697 C CA . VAL A 1 91 ? -11.340 0.397 16.595 1.00 96.31 91 VAL A CA 1
ATOM 698 C C . VAL A 1 91 ? -12.390 0.957 15.651 1.00 96.31 91 VAL A C 1
ATOM 700 O O . VAL A 1 91 ? -12.622 2.159 15.607 1.00 96.31 91 VAL A O 1
ATOM 703 N N . LEU A 1 92 ? -13.019 0.089 14.876 1.00 95.00 92 LEU A N 1
ATOM 704 C CA . LEU A 1 92 ? -13.970 0.427 13.830 1.00 95.00 92 LEU A CA 1
ATOM 705 C C . LEU A 1 92 ? -15.285 -0.277 14.120 1.00 95.00 92 LEU A C 1
ATOM 707 O O . LEU A 1 92 ? -15.293 -1.483 14.351 1.00 95.00 92 LEU A O 1
ATOM 711 N N . ASN A 1 93 ? -16.392 0.451 14.043 1.00 93.69 93 ASN A N 1
ATOM 712 C CA . ASN A 1 93 ? -17.714 -0.143 13.926 1.00 93.69 93 ASN A CA 1
ATOM 713 C C . ASN A 1 93 ? -18.213 0.076 12.502 1.00 93.69 93 ASN A C 1
ATOM 715 O O . ASN A 1 93 ? -18.479 1.198 12.066 1.00 93.69 93 ASN A O 1
ATOM 719 N N . ILE A 1 94 ? -18.326 -1.029 11.782 1.00 89.25 94 ILE A N 1
ATOM 720 C CA . ILE A 1 94 ? -18.634 -1.071 10.360 1.00 89.25 94 ILE A CA 1
ATOM 721 C C . ILE A 1 94 ? -20.098 -0.698 10.099 1.00 89.25 94 ILE A C 1
ATOM 723 O O . ILE A 1 94 ? -20.408 -0.063 9.088 1.00 89.25 94 ILE A O 1
ATOM 727 N N . ASN A 1 95 ? -20.986 -1.064 11.024 1.00 89.50 95 ASN A N 1
ATOM 728 C CA . ASN A 1 95 ? -22.420 -0.803 10.936 1.00 89.50 95 ASN A CA 1
ATOM 729 C C . ASN A 1 95 ? -22.745 0.643 11.324 1.00 89.50 95 ASN A C 1
ATOM 731 O O . ASN A 1 95 ? -23.584 1.287 10.699 1.00 89.50 95 ASN A O 1
ATOM 735 N N . GLU A 1 96 ? -22.047 1.173 12.329 1.00 90.56 96 GLU A N 1
ATOM 736 C CA . GLU A 1 96 ? -22.243 2.544 12.810 1.00 90.56 96 GLU A CA 1
ATOM 737 C C . GLU A 1 96 ? -21.445 3.581 12.005 1.00 90.56 96 GLU A C 1
ATOM 739 O O . GLU A 1 96 ? -21.747 4.764 12.093 1.00 90.56 96 GLU A O 1
ATOM 744 N N . ASN A 1 97 ? -20.468 3.156 11.192 1.00 91.19 97 ASN A N 1
ATOM 745 C CA . ASN A 1 97 ? -19.495 4.019 10.505 1.00 91.19 97 ASN A CA 1
ATOM 746 C C . ASN A 1 97 ? -18.748 4.942 11.485 1.00 91.19 97 ASN A C 1
ATOM 748 O O . ASN A 1 97 ? -18.528 6.121 11.210 1.00 91.19 97 ASN A O 1
ATOM 752 N N . ILE A 1 98 ? -18.346 4.388 12.629 1.00 94.75 98 ILE A N 1
ATOM 753 C CA . ILE A 1 98 ? -17.591 5.104 13.660 1.00 94.75 98 ILE A CA 1
ATOM 754 C C . ILE A 1 98 ? -16.195 4.509 13.752 1.00 94.75 98 ILE A C 1
ATOM 756 O O . ILE A 1 98 ? -16.021 3.290 13.706 1.00 94.75 98 ILE A O 1
ATOM 760 N N . THR A 1 99 ? -15.208 5.384 13.904 1.00 96.12 99 THR A N 1
ATOM 761 C CA . THR A 1 99 ? -13.834 5.006 14.229 1.00 96.12 99 THR A CA 1
ATOM 762 C C . THR A 1 99 ? -13.432 5.591 15.575 1.00 96.12 99 THR A C 1
ATOM 764 O O . THR A 1 99 ? -13.811 6.711 15.918 1.00 96.12 99 THR A O 1
ATOM 767 N N . LEU A 1 100 ? -12.677 4.820 16.344 1.00 96.94 100 LEU A N 1
ATOM 768 C CA . LEU A 1 100 ? -12.134 5.190 17.637 1.00 96.94 100 LEU A CA 1
ATOM 769 C C . LEU A 1 100 ? -10.620 4.963 17.608 1.00 96.94 100 LEU A C 1
ATOM 771 O O . LEU A 1 100 ? -10.143 3.836 17.483 1.00 96.94 100 LEU A O 1
ATOM 775 N N . LEU A 1 101 ? -9.866 6.047 17.740 1.00 96.75 101 LEU A N 1
ATOM 776 C CA . LEU A 1 101 ? -8.418 6.039 17.911 1.00 96.75 101 LEU A CA 1
ATOM 777 C C . LEU A 1 101 ? -8.123 6.095 19.407 1.00 96.75 101 LEU A C 1
ATOM 779 O O . LEU A 1 101 ? -8.535 7.048 20.065 1.00 96.75 101 LEU A O 1
ATOM 783 N N . VAL A 1 102 ? -7.405 5.112 19.945 1.00 96.44 102 VAL A N 1
ATOM 784 C CA . VAL A 1 102 ? -7.130 5.014 21.384 1.00 96.44 102 VAL A CA 1
ATOM 785 C C . VAL A 1 102 ? -5.634 5.022 21.665 1.00 96.44 102 VAL A C 1
ATOM 787 O O . VAL A 1 102 ? -4.875 4.245 21.082 1.00 96.44 102 VAL A O 1
ATOM 790 N N . ASN A 1 103 ? -5.225 5.864 22.613 1.00 95.94 103 ASN A N 1
ATOM 791 C CA . ASN A 1 103 ? -3.930 5.780 23.269 1.00 95.94 103 ASN A CA 1
ATOM 792 C C . ASN A 1 103 ? -4.102 5.128 24.646 1.00 95.94 103 ASN A C 1
ATOM 794 O O . ASN A 1 103 ? -4.371 5.795 25.643 1.00 95.94 103 ASN A O 1
ATOM 798 N N . GLY A 1 104 ? -3.912 3.812 24.692 1.00 92.75 104 GLY A N 1
ATOM 799 C CA . GLY A 1 104 ? -4.045 2.995 25.894 1.00 92.75 104 GLY A CA 1
ATOM 800 C C . GLY A 1 104 ? -2.996 3.275 26.969 1.00 92.75 104 GLY A C 1
ATOM 801 O O . GLY A 1 104 ? -3.185 2.851 28.105 1.00 92.75 104 GLY A O 1
ATOM 802 N N . LYS A 1 105 ? -1.914 4.011 26.670 1.00 92.88 105 LYS A N 1
ATOM 803 C CA . LYS A 1 105 ? -0.965 4.455 27.708 1.00 92.88 105 LYS A CA 1
ATOM 804 C C . LYS A 1 105 ? -1.554 5.551 28.585 1.00 92.88 105 LYS A C 1
ATOM 806 O O . LYS A 1 105 ? -1.284 5.585 29.779 1.00 92.88 105 LYS A O 1
ATOM 811 N N . THR A 1 106 ? -2.316 6.464 27.984 1.00 92.25 106 THR A N 1
ATOM 812 C CA . THR A 1 106 ? -2.845 7.651 28.669 1.00 92.25 106 THR A CA 1
ATOM 813 C C . THR A 1 106 ? -4.343 7.569 28.939 1.00 92.25 106 THR A C 1
ATOM 815 O O . THR A 1 106 ? -4.840 8.299 29.789 1.00 92.25 106 THR A O 1
ATOM 818 N N . GLY A 1 107 ? -5.079 6.719 28.218 1.00 92.06 107 GLY A N 1
ATOM 819 C CA . GLY A 1 107 ? -6.543 6.714 28.221 1.00 92.06 107 GLY A CA 1
ATOM 820 C C . GLY A 1 107 ? -7.160 7.872 27.436 1.00 92.06 107 GLY A C 1
ATOM 821 O O . GLY A 1 107 ? -8.341 8.160 27.606 1.00 92.06 107 GLY A O 1
ATOM 822 N N . ALA A 1 108 ? -6.378 8.563 26.600 1.00 95.50 108 ALA A N 1
ATOM 823 C CA . ALA A 1 108 ? -6.906 9.552 25.666 1.00 95.50 108 ALA A CA 1
ATOM 824 C C . ALA A 1 108 ? -7.403 8.867 24.385 1.00 95.50 108 ALA A C 1
ATOM 826 O O . ALA A 1 108 ? -6.784 7.914 23.899 1.00 95.50 108 ALA A O 1
ATOM 827 N N . ALA A 1 109 ? -8.490 9.374 23.808 1.00 96.88 109 ALA A N 1
ATOM 828 C CA . ALA A 1 109 ? -9.057 8.820 22.585 1.00 96.88 109 ALA A CA 1
ATOM 829 C C . ALA A 1 109 ? -9.714 9.877 21.694 1.00 96.88 109 ALA A C 1
ATOM 831 O O . ALA A 1 109 ? -10.085 10.960 22.142 1.00 96.88 109 ALA A O 1
ATOM 832 N N . ILE A 1 110 ? -9.875 9.539 20.418 1.00 97.12 110 ILE A N 1
ATOM 833 C CA . ILE A 1 110 ? -10.622 10.325 19.436 1.00 97.12 110 ILE A CA 1
ATOM 834 C C . ILE A 1 110 ? -11.694 9.413 18.854 1.00 97.12 110 ILE A C 1
ATOM 836 O O . ILE A 1 110 ? -11.359 8.407 18.232 1.00 97.12 110 ILE A O 1
ATOM 840 N N . ALA A 1 111 ? -12.964 9.766 19.030 1.00 97.00 111 ALA A N 1
ATOM 841 C CA . ALA A 1 111 ? -14.073 9.105 18.351 1.00 97.00 111 ALA A CA 1
ATOM 842 C C . ALA A 1 111 ? -14.538 9.978 17.183 1.00 97.00 111 ALA A C 1
ATOM 844 O O . ALA A 1 111 ? -14.706 11.185 17.347 1.00 97.00 111 ALA A O 1
ATOM 845 N N . ILE A 1 112 ? -14.723 9.388 16.005 1.00 95.94 112 ILE A N 1
ATOM 846 C CA . ILE A 1 112 ? -15.080 10.105 14.778 1.00 95.94 112 ILE A CA 1
ATOM 847 C C . ILE A 1 112 ? -16.259 9.399 14.118 1.00 95.94 112 ILE A C 1
ATOM 849 O O . ILE A 1 112 ? -16.201 8.196 13.850 1.00 95.94 112 ILE A O 1
ATOM 853 N N . ASP A 1 113 ? -17.295 10.169 13.803 1.00 94.62 113 ASP A N 1
ATOM 854 C CA . ASP A 1 113 ? -18.318 9.774 12.843 1.00 94.62 113 ASP A CA 1
ATOM 855 C C . ASP A 1 113 ? -17.750 9.965 11.430 1.00 94.62 113 ASP A C 1
ATOM 857 O O . ASP A 1 113 ? -17.482 11.080 10.968 1.00 94.62 113 ASP A O 1
ATOM 861 N N . ILE A 1 114 ? -17.524 8.849 10.741 1.00 89.06 114 ILE A N 1
ATOM 862 C CA . ILE A 1 114 ? -16.848 8.827 9.445 1.00 89.06 114 ILE A CA 1
ATOM 863 C C . ILE A 1 114 ? -17.700 9.499 8.357 1.00 89.06 114 ILE A C 1
ATOM 865 O O . ILE A 1 114 ? -17.140 10.070 7.412 1.00 89.06 114 ILE A O 1
ATOM 869 N N . GLN A 1 115 ? -19.031 9.419 8.465 1.00 87.88 115 GLN A N 1
ATOM 870 C CA . GLN A 1 115 ? -19.953 10.001 7.491 1.00 87.88 115 GLN A CA 1
ATOM 871 C C . GLN A 1 115 ? -20.105 11.501 7.723 1.00 87.88 115 GLN A C 1
ATOM 873 O O . GLN A 1 115 ? -19.928 12.280 6.787 1.00 87.88 115 GLN A O 1
ATOM 878 N N . ALA A 1 116 ? -20.353 11.909 8.968 1.00 88.69 116 ALA A N 1
ATOM 879 C CA . ALA A 1 116 ? -20.515 13.317 9.316 1.00 88.69 116 ALA A CA 1
ATOM 880 C C . ALA A 1 116 ? -19.191 14.102 9.272 1.00 88.69 116 ALA A C 1
ATOM 882 O O . ALA A 1 116 ? -19.207 15.327 9.186 1.00 88.69 116 ALA A O 1
ATOM 883 N N . SER A 1 117 ? -18.037 13.418 9.296 1.00 88.62 117 SER A N 1
ATOM 884 C CA . SER A 1 117 ? -16.706 14.044 9.398 1.00 88.62 117 SER A CA 1
ATOM 885 C C . SER A 1 117 ? -16.585 14.970 10.618 1.00 88.62 117 SER A C 1
ATOM 887 O O . SER A 1 117 ? -15.891 15.990 10.596 1.00 88.62 117 SER A O 1
ATOM 889 N N . THR A 1 118 ? -17.252 14.579 11.701 1.00 92.94 118 THR A N 1
ATOM 890 C CA . THR A 1 118 ? -17.218 15.210 13.019 1.00 92.94 118 THR A CA 1
ATOM 891 C C . THR A 1 118 ? -16.716 14.204 14.044 1.00 92.94 118 THR A C 1
ATOM 893 O O . THR A 1 118 ? -16.753 12.991 13.828 1.00 92.94 118 THR A O 1
ATOM 896 N N . GLY A 1 119 ? -16.209 14.692 15.168 1.00 95.44 119 GLY A N 1
ATOM 897 C CA . GLY A 1 119 ? -15.719 13.815 16.217 1.00 95.44 119 GLY A CA 1
ATOM 898 C C . GLY A 1 119 ? -15.650 14.485 17.572 1.00 95.44 119 GLY A C 1
ATOM 899 O O . GLY A 1 119 ? -15.944 15.672 17.723 1.00 95.44 119 GLY A O 1
ATOM 900 N N . VAL A 1 120 ? -15.234 13.699 18.556 1.00 96.44 120 VAL A N 1
ATOM 901 C CA . VAL A 1 120 ? -14.961 14.163 19.910 1.00 96.44 120 VAL A CA 1
ATOM 902 C C . VAL A 1 120 ? -13.580 13.702 20.363 1.00 96.44 120 VAL A C 1
ATOM 904 O O . VAL A 1 120 ? -13.157 12.573 20.103 1.00 96.44 120 VAL A O 1
ATOM 907 N N . LEU A 1 121 ? -12.866 14.600 21.034 1.00 96.44 121 LEU A N 1
ATOM 908 C CA . LEU A 1 121 ? -11.642 14.305 21.762 1.00 96.44 121 LEU A CA 1
ATOM 909 C C . LEU A 1 121 ? -12.002 13.975 23.209 1.00 96.44 121 LEU A C 1
ATOM 911 O O . LEU A 1 121 ? -12.584 14.797 23.918 1.00 96.44 121 LEU A O 1
ATOM 915 N N . ILE A 1 122 ? -11.610 12.787 23.649 1.00 96.25 122 ILE A N 1
ATOM 916 C CA . ILE A 1 122 ? -11.757 12.319 25.021 1.00 96.25 122 ILE A CA 1
ATOM 917 C C . ILE A 1 122 ? -10.379 12.433 25.669 1.00 96.25 122 ILE A C 1
ATOM 919 O O . ILE A 1 122 ? -9.459 11.683 25.335 1.00 96.25 122 ILE A O 1
ATOM 923 N N . ASN A 1 123 ? -10.218 13.404 26.566 1.00 93.12 123 ASN A N 1
ATOM 924 C CA . ASN A 1 123 ? -8.966 13.572 27.299 1.00 93.12 123 ASN A CA 1
ATOM 925 C C . ASN A 1 123 ? -8.767 12.433 28.309 1.00 93.12 123 ASN A C 1
ATOM 927 O O . ASN A 1 123 ? -9.727 11.812 28.772 1.00 93.12 123 ASN A O 1
ATOM 931 N N . ALA A 1 124 ? -7.509 12.187 28.672 1.00 89.88 124 ALA A N 1
ATOM 932 C CA . ALA A 1 124 ? -7.151 11.208 29.692 1.00 89.88 124 ALA A CA 1
ATOM 933 C C . ALA A 1 124 ? -7.949 11.433 30.991 1.00 89.88 124 ALA A C 1
ATOM 935 O O . ALA A 1 124 ? -8.070 12.562 31.464 1.00 89.88 124 ALA A O 1
ATOM 936 N N . GLY A 1 125 ? -8.502 10.356 31.554 1.00 86.00 125 GLY A N 1
ATOM 937 C CA . GLY A 1 125 ? -9.264 10.390 32.809 1.00 86.00 125 GLY A CA 1
ATOM 938 C C . GLY A 1 125 ? -10.705 10.911 32.708 1.00 86.00 125 GLY A C 1
ATOM 939 O O . GLY A 1 125 ? -11.430 10.821 33.693 1.00 86.00 125 GLY A O 1
ATOM 940 N N . VAL A 1 126 ? -11.157 11.399 31.544 1.00 88.19 126 VAL A N 1
ATOM 941 C CA . VAL A 1 126 ? -12.545 11.877 31.361 1.00 88.19 126 VAL A CA 1
ATOM 942 C C . VAL A 1 126 ? -13.558 10.728 31.374 1.00 88.19 126 VAL A C 1
ATOM 944 O O . VAL A 1 126 ? -14.693 10.908 31.805 1.00 88.19 126 VAL A O 1
ATOM 947 N N . SER A 1 127 ? -13.170 9.536 30.915 1.00 88.44 127 SER A N 1
ATOM 948 C CA . SER A 1 127 ? -14.051 8.370 30.887 1.00 88.44 127 SER A CA 1
ATOM 949 C C . SER A 1 127 ? -13.297 7.088 31.212 1.00 88.44 127 SER A C 1
ATOM 951 O O . SER A 1 127 ? -12.200 6.860 30.710 1.00 88.44 127 SER A O 1
ATOM 953 N N . THR A 1 128 ? -13.930 6.220 31.999 1.00 87.25 128 THR A N 1
ATOM 954 C CA . THR A 1 128 ? -13.467 4.852 32.280 1.00 87.25 128 THR A CA 1
ATOM 955 C C . THR A 1 128 ? -13.778 3.873 31.147 1.00 87.25 128 THR A C 1
ATOM 957 O O . THR A 1 128 ? -13.316 2.738 31.179 1.00 87.25 128 THR A O 1
ATOM 960 N N . LEU A 1 129 ? -14.554 4.299 30.141 1.00 89.81 129 LEU A N 1
ATOM 961 C CA . LEU A 1 129 ? -14.895 3.478 28.978 1.00 89.81 129 LEU A CA 1
ATOM 962 C C . LEU A 1 129 ? -13.736 3.357 27.986 1.00 89.81 129 LEU A C 1
ATOM 964 O O . LEU A 1 129 ? -13.719 2.429 27.181 1.00 89.81 129 LEU A O 1
ATOM 968 N N . VAL A 1 130 ? -12.788 4.298 27.996 1.00 92.38 130 VAL A N 1
ATOM 969 C CA . VAL A 1 130 ? -11.619 4.256 27.111 1.00 92.38 130 VAL A CA 1
ATOM 970 C C . VAL A 1 130 ? -10.640 3.204 27.620 1.00 92.38 130 VAL A C 1
ATOM 972 O O . VAL A 1 130 ? -10.372 3.120 28.816 1.00 92.38 130 VAL A O 1
ATOM 975 N N . TRP A 1 131 ? -10.087 2.408 26.706 1.00 94.19 131 TRP A N 1
ATOM 976 C CA . TRP A 1 131 ? -9.075 1.422 27.062 1.00 94.19 131 TRP A CA 1
ATOM 977 C C . TRP A 1 131 ? -7.839 2.083 27.676 1.00 94.19 131 TRP A C 1
ATOM 979 O O . TRP A 1 131 ? -7.263 3.008 27.099 1.00 94.19 131 TRP A O 1
ATOM 989 N N . VAL A 1 132 ? -7.405 1.548 28.817 1.00 92.94 132 VAL A N 1
ATOM 990 C CA . VAL A 1 132 ? -6.133 1.867 29.462 1.00 92.94 132 VAL A CA 1
ATOM 991 C C . VAL A 1 132 ? -5.389 0.558 29.704 1.00 92.94 132 VAL A C 1
ATOM 993 O O . VAL A 1 132 ? -5.840 -0.299 30.459 1.00 92.94 132 VAL A O 1
ATOM 996 N N . ALA A 1 133 ? -4.229 0.400 29.073 1.00 86.62 133 ALA A N 1
ATOM 997 C CA . ALA A 1 133 ? -3.466 -0.847 29.101 1.00 86.62 133 ALA A CA 1
ATOM 998 C C . ALA A 1 133 ? -2.958 -1.206 30.507 1.00 86.62 133 ALA A C 1
ATOM 1000 O O . ALA A 1 133 ? -2.794 -2.379 30.824 1.00 86.62 133 ALA A O 1
ATOM 1001 N N . ALA A 1 134 ? -2.738 -0.205 31.365 1.00 85.75 134 ALA A N 1
ATOM 1002 C CA . ALA A 1 134 ? -2.324 -0.418 32.751 1.00 85.75 134 ALA A CA 1
ATOM 1003 C C . ALA A 1 134 ? -3.432 -1.013 33.640 1.00 85.75 134 ALA A C 1
ATOM 1005 O O . ALA A 1 134 ? -3.129 -1.516 34.719 1.00 85.75 134 ALA A O 1
ATOM 1006 N N . THR A 1 135 ? -4.701 -0.936 33.224 1.00 86.31 135 THR A N 1
ATOM 1007 C CA . THR A 1 135 ? -5.848 -1.375 34.036 1.00 86.31 135 THR A CA 1
ATOM 1008 C C . THR A 1 135 ? -6.567 -2.587 33.456 1.00 86.31 135 THR A C 1
ATOM 1010 O O . THR A 1 135 ? -7.152 -3.354 34.217 1.00 86.31 135 THR A O 1
ATOM 1013 N N . ALA A 1 136 ? -6.527 -2.781 32.135 1.00 87.19 136 ALA A N 1
ATOM 1014 C CA . ALA A 1 136 ? -7.178 -3.906 31.478 1.00 87.19 136 ALA A CA 1
ATOM 1015 C C . ALA A 1 136 ? -6.422 -4.370 30.227 1.00 87.19 136 ALA A C 1
ATOM 1017 O O . ALA A 1 136 ? -5.963 -3.565 29.409 1.00 87.19 136 ALA A O 1
ATOM 1018 N N . ASP A 1 137 ? -6.382 -5.692 30.042 1.00 89.81 137 ASP A N 1
ATOM 1019 C CA . ASP A 1 137 ? -5.983 -6.295 28.773 1.00 89.81 137 ASP A CA 1
ATOM 1020 C C . ASP A 1 137 ? -6.931 -5.853 27.645 1.00 89.81 137 ASP A C 1
ATOM 1022 O O . ASP A 1 137 ? -8.146 -5.718 27.840 1.00 89.81 137 ASP A O 1
ATOM 1026 N N . PHE A 1 138 ? -6.375 -5.629 26.452 1.00 91.19 138 PHE A N 1
ATOM 1027 C CA . PHE A 1 138 ? -7.152 -5.137 25.317 1.00 91.19 138 PHE A CA 1
ATOM 1028 C C . PHE A 1 138 ? -8.282 -6.093 24.925 1.00 91.19 138 PHE A C 1
ATOM 1030 O O . PHE A 1 138 ? -9.373 -5.627 24.613 1.00 91.19 138 PHE A O 1
ATOM 1037 N N . ALA A 1 139 ? -8.054 -7.411 24.945 1.00 90.19 139 ALA A N 1
ATOM 1038 C CA . ALA A 1 139 ? -9.062 -8.389 24.545 1.00 90.19 139 ALA A CA 1
ATOM 1039 C C . ALA A 1 139 ? -10.268 -8.355 25.490 1.00 90.19 139 ALA A C 1
ATOM 1041 O O . ALA A 1 139 ? -11.415 -8.388 25.040 1.00 90.19 139 ALA A O 1
ATOM 1042 N N . VAL A 1 140 ? -10.005 -8.225 26.795 1.00 89.75 140 VAL A N 1
ATOM 1043 C CA . VAL A 1 140 ? -11.044 -8.094 27.825 1.00 89.75 140 VAL A CA 1
ATOM 1044 C C . VAL A 1 140 ? -11.836 -6.810 27.611 1.00 89.75 140 VAL A C 1
ATOM 1046 O O . VAL A 1 140 ? -13.062 -6.866 27.514 1.00 89.75 140 VAL A O 1
ATOM 1049 N N . TRP A 1 141 ? -11.155 -5.671 27.451 1.00 94.06 141 TRP A N 1
ATOM 1050 C CA . TRP A 1 141 ? -11.827 -4.403 27.165 1.00 94.06 141 TRP A CA 1
ATOM 1051 C C . TRP A 1 141 ? -12.672 -4.494 25.887 1.00 94.06 141 TRP A C 1
ATOM 1053 O O . TRP A 1 141 ? -13.871 -4.225 25.921 1.00 94.06 141 TRP A O 1
ATOM 1063 N N . PHE A 1 142 ? -12.085 -4.965 24.785 1.00 92.06 142 PHE A N 1
ATOM 1064 C CA . PHE A 1 142 ? -12.732 -5.081 23.478 1.00 92.06 142 PHE A CA 1
ATOM 1065 C C . PHE A 1 142 ? -13.983 -5.964 23.526 1.00 92.06 142 PHE A C 1
ATOM 1067 O O . PHE A 1 142 ? -14.997 -5.623 22.924 1.00 92.06 142 PHE A O 1
ATOM 1074 N N . SER A 1 143 ? -13.947 -7.062 24.287 1.00 88.81 143 SER A N 1
ATOM 1075 C CA . SER A 1 143 ? -15.105 -7.948 24.461 1.00 88.81 143 SER A CA 1
ATOM 1076 C C . SER A 1 143 ? -16.292 -7.288 25.175 1.00 88.81 143 SER A C 1
ATOM 1078 O O . SER A 1 143 ? -17.428 -7.716 24.983 1.00 88.81 143 SER A O 1
ATOM 1080 N N . SER A 1 144 ? -16.049 -6.230 25.957 1.00 89.62 144 SER A N 1
ATOM 1081 C CA . SER A 1 144 ? -17.103 -5.470 26.639 1.00 89.62 144 SER A CA 1
ATOM 1082 C C . SER A 1 144 ? -17.676 -4.325 25.793 1.00 89.62 144 SER A C 1
ATOM 1084 O O . SER A 1 144 ? -18.721 -3.770 26.134 1.00 89.62 144 SER A O 1
ATOM 1086 N N . VAL A 1 145 ? -17.034 -3.981 24.670 1.00 90.62 145 VAL A N 1
ATOM 1087 C CA . VAL A 1 145 ? -17.505 -2.931 23.759 1.00 90.62 145 VAL A CA 1
ATOM 1088 C C . VAL A 1 145 ? -18.681 -3.446 22.929 1.00 90.62 145 VAL A C 1
ATOM 1090 O O . VAL A 1 145 ? -18.522 -4.271 22.032 1.00 90.62 145 VAL A O 1
ATOM 1093 N N . SER A 1 146 ? -19.872 -2.911 23.198 1.00 88.75 146 SER A N 1
ATOM 1094 C CA . SER A 1 146 ? -21.103 -3.244 22.469 1.00 88.75 146 SER A CA 1
ATOM 1095 C C . SER A 1 146 ? -21.427 -2.279 21.321 1.00 88.75 146 SER A C 1
ATOM 1097 O O . SER A 1 146 ? -22.071 -2.668 20.349 1.00 88.75 146 SER A O 1
ATOM 1099 N N . SER A 1 147 ? -20.985 -1.023 21.417 1.00 92.31 147 SER A N 1
ATOM 1100 C CA . SER A 1 147 ? -21.218 0.041 20.434 1.00 92.31 147 SER A CA 1
ATOM 1101 C C . SER A 1 147 ? -20.132 1.110 20.552 1.00 92.31 147 SER A C 1
ATOM 1103 O O . SER A 1 147 ? -19.655 1.392 21.653 1.00 92.31 147 SER A O 1
ATOM 1105 N N . LEU A 1 148 ? -19.758 1.734 19.429 1.00 94.25 148 LEU A N 1
ATOM 1106 C CA . LEU A 1 148 ? -18.826 2.861 19.439 1.00 94.25 148 LEU A CA 1
ATOM 1107 C C . LEU A 1 148 ? -19.538 4.217 19.546 1.00 94.25 148 LEU A C 1
ATOM 1109 O O . LEU A 1 148 ? -18.895 5.211 19.884 1.00 94.25 148 LEU A O 1
ATOM 1113 N N . LYS A 1 149 ? -20.863 4.278 19.341 1.00 93.62 149 LYS A N 1
ATOM 1114 C CA . LYS A 1 149 ? -21.658 5.512 19.506 1.00 93.62 149 LYS A CA 1
ATOM 1115 C C . LYS A 1 149 ? -21.536 6.125 20.893 1.00 93.62 149 LYS A C 1
ATOM 1117 O O . LYS A 1 149 ? -21.530 7.347 21.011 1.00 93.62 149 LYS A O 1
ATOM 1122 N N . VAL A 1 150 ? -21.395 5.294 21.926 1.00 92.75 150 VAL A N 1
ATOM 1123 C CA . VAL A 1 150 ? -21.257 5.753 23.317 1.00 92.75 150 VAL A CA 1
ATOM 1124 C C . VAL A 1 150 ? -20.075 6.716 23.474 1.00 92.75 150 VAL A C 1
ATOM 1126 O O . VAL A 1 150 ? -20.175 7.690 24.216 1.00 92.75 150 VAL A O 1
ATOM 1129 N N . PHE A 1 151 ? -18.986 6.520 22.722 1.00 94.81 151 PHE A N 1
ATOM 1130 C CA . PHE A 1 151 ? -17.806 7.384 22.803 1.00 94.81 151 PHE A CA 1
ATOM 1131 C C . PHE A 1 151 ? -18.038 8.790 22.239 1.00 94.81 151 PHE A C 1
ATOM 1133 O O . PHE A 1 151 ? -17.388 9.726 22.693 1.00 94.81 151 PHE A O 1
ATOM 1140 N N . LEU A 1 152 ? -18.984 8.965 21.309 1.00 93.12 152 LEU A N 1
ATOM 1141 C CA . LEU A 1 152 ? -19.362 10.283 20.781 1.00 93.12 152 LEU A CA 1
ATOM 1142 C C . LEU A 1 152 ? -20.190 11.110 21.778 1.00 93.12 152 LEU A C 1
ATOM 1144 O O . LEU A 1 152 ? -20.346 12.312 21.590 1.00 93.12 152 LEU A O 1
ATOM 1148 N N . GLN A 1 153 ? -20.728 10.478 22.824 1.00 92.50 153 GLN A N 1
ATOM 1149 C CA . GLN A 1 153 ? -21.668 11.082 23.777 1.00 92.50 153 GLN A CA 1
ATOM 1150 C C . GLN A 1 153 ? -21.072 11.245 25.184 1.00 92.50 153 GLN A C 1
ATOM 1152 O O . GLN A 1 153 ? -21.794 11.528 26.140 1.00 92.50 153 GLN A O 1
ATOM 1157 N N . ILE A 1 154 ? -19.757 11.059 25.334 1.00 91.00 154 ILE A N 1
ATOM 1158 C CA . ILE A 1 154 ? -19.078 11.189 26.626 1.00 91.00 154 ILE A CA 1
ATOM 1159 C C . ILE A 1 154 ? -19.159 12.638 27.120 1.00 91.00 154 ILE A C 1
ATOM 1161 O O . ILE A 1 154 ? -18.702 13.572 26.458 1.00 91.00 154 ILE A O 1
ATOM 1165 N N . SER A 1 155 ? -19.703 12.813 28.325 1.00 90.75 155 SER A N 1
ATOM 1166 C CA . SER A 1 155 ? -19.736 14.110 29.001 1.00 90.75 155 SER A CA 1
ATOM 1167 C C . SER A 1 155 ? -18.316 14.629 29.248 1.00 90.75 155 SER A C 1
ATOM 1169 O O . SER A 1 155 ? -17.452 13.889 29.714 1.00 90.75 155 SER A O 1
ATOM 1171 N N . GLY A 1 156 ? -18.067 15.899 28.921 1.00 86.50 156 GLY A N 1
ATOM 1172 C CA . GLY A 1 156 ? -16.746 16.527 29.039 1.00 86.50 156 GLY A CA 1
ATOM 1173 C C . GLY A 1 156 ? -15.790 16.265 27.867 1.00 86.50 156 GLY A C 1
ATOM 1174 O O . GLY A 1 156 ? -14.674 16.786 27.876 1.00 86.50 156 GLY A O 1
ATOM 1175 N N . ALA A 1 157 ? -16.204 15.504 26.847 1.00 92.88 157 ALA A N 1
ATOM 1176 C CA . ALA A 1 157 ? -15.447 15.379 25.605 1.00 92.88 157 ALA A CA 1
ATOM 1177 C C . ALA A 1 157 ? -15.552 16.659 24.751 1.00 92.88 157 ALA A C 1
ATOM 1179 O O . ALA A 1 157 ? -16.575 17.346 24.738 1.00 92.88 157 ALA A O 1
ATOM 1180 N N . ILE A 1 158 ? -14.487 16.983 24.015 1.00 94.69 158 ILE A N 1
ATOM 1181 C CA . ILE A 1 158 ? -14.401 18.204 23.203 1.00 94.69 158 ILE A CA 1
ATOM 1182 C C . ILE A 1 158 ? -14.796 17.874 21.765 1.00 94.69 158 ILE A C 1
ATOM 1184 O O . ILE A 1 158 ? -14.088 17.133 21.085 1.00 94.69 158 ILE A O 1
ATOM 1188 N N . SER A 1 159 ? -15.906 18.435 21.290 1.00 95.12 159 SER A N 1
ATOM 1189 C CA . SER A 1 159 ? -16.368 18.243 19.909 1.00 95.12 159 SER A CA 1
ATOM 1190 C C . SER A 1 159 ? -15.513 19.014 18.899 1.00 95.12 159 SER A C 1
ATOM 1192 O O . SER A 1 159 ? -15.051 20.119 19.182 1.00 95.12 159 SER A O 1
ATOM 1194 N N . PHE A 1 160 ? -15.330 18.455 17.703 1.00 94.50 160 PHE A N 1
ATOM 1195 C CA . PHE A 1 160 ? -14.609 19.098 16.606 1.00 94.50 160 PHE A CA 1
ATOM 1196 C C . PHE A 1 160 ? -15.139 18.673 15.226 1.00 94.50 160 PHE A C 1
ATOM 1198 O O . PHE A 1 160 ? -15.709 17.594 15.056 1.00 94.50 160 PHE A O 1
ATOM 1205 N N . SER A 1 161 ? -14.901 19.519 14.218 1.00 92.81 161 SER A N 1
ATOM 1206 C CA . SER A 1 161 ? -14.975 19.137 12.802 1.00 92.81 161 SER A CA 1
ATOM 1207 C C . SER A 1 161 ? -13.597 18.689 12.324 1.00 92.81 161 SER A C 1
ATOM 1209 O O . SER A 1 161 ? -12.597 19.335 12.647 1.00 92.81 161 SER A O 1
ATOM 1211 N N . VAL A 1 162 ? -13.526 17.622 11.522 1.00 87.00 162 VAL A N 1
ATOM 1212 C CA . VAL A 1 162 ? -12.254 17.104 10.986 1.00 87.00 162 VAL A CA 1
ATOM 1213 C C . VAL A 1 162 ? -11.491 18.173 10.188 1.00 87.00 162 VAL A C 1
ATOM 1215 O O . VAL A 1 162 ? -10.263 18.195 10.226 1.00 87.00 162 VAL A O 1
ATOM 1218 N N . SER A 1 163 ? -12.191 19.091 9.511 1.00 87.00 163 SER A N 1
ATOM 1219 C CA . SER A 1 163 ? -11.574 20.166 8.717 1.00 87.00 163 SER A CA 1
ATOM 1220 C C . SER A 1 163 ? -10.929 21.275 9.552 1.00 87.00 163 SER A C 1
ATOM 1222 O O . SER A 1 163 ? -10.140 22.053 9.026 1.00 87.00 163 SER A O 1
ATOM 1224 N N . SER A 1 164 ? -11.278 21.378 10.835 1.00 88.06 164 SER A N 1
ATOM 1225 C CA . SER A 1 164 ? -10.835 22.446 11.737 1.00 88.06 164 SER A CA 1
ATOM 1226 C C . SER A 1 164 ? -10.379 21.881 13.085 1.00 88.06 164 SER A C 1
ATOM 1228 O O . SER A 1 164 ? -10.635 22.468 14.138 1.00 88.06 164 SER A O 1
ATOM 1230 N N . ALA A 1 165 ? -9.763 20.698 13.061 1.00 89.75 165 ALA A N 1
ATOM 1231 C CA . ALA A 1 165 ? -9.299 20.012 14.258 1.00 89.75 165 ALA A CA 1
ATOM 1232 C C . ALA A 1 165 ? -8.160 20.786 14.944 1.00 89.75 165 ALA A C 1
ATOM 1234 O O . ALA A 1 165 ? -7.280 21.347 14.290 1.00 89.75 165 ALA A O 1
ATOM 1235 N N . SER A 1 166 ? -8.161 20.799 16.279 1.00 91.94 166 SER A N 1
ATOM 1236 C CA . SER A 1 166 ? -7.109 21.453 17.059 1.00 91.94 166 SER A CA 1
ATOM 1237 C C . SER A 1 166 ? -5.786 20.683 16.981 1.00 91.94 166 SER A C 1
ATOM 1239 O O . SER A 1 166 ? -5.761 19.476 16.727 1.00 91.94 166 SER A O 1
ATOM 1241 N N . ASN A 1 167 ? -4.669 21.354 17.283 1.00 90.56 167 ASN A N 1
ATOM 1242 C CA . ASN A 1 167 ? -3.347 20.718 17.266 1.00 90.56 167 ASN A CA 1
ATOM 1243 C C . ASN A 1 167 ? -3.248 19.498 18.206 1.00 90.56 167 ASN A C 1
ATOM 1245 O O . ASN A 1 167 ? -2.519 18.553 17.914 1.00 90.56 167 ASN A O 1
ATOM 1249 N N . ALA A 1 168 ? -4.010 19.484 19.306 1.00 90.56 168 ALA A N 1
ATOM 1250 C CA . ALA A 1 168 ? -4.079 18.342 20.218 1.00 90.56 168 ALA A CA 1
ATOM 1251 C C . ALA A 1 168 ? -4.682 17.097 19.541 1.00 90.56 168 ALA A C 1
ATOM 1253 O O . ALA A 1 168 ? -4.113 16.009 19.639 1.00 90.56 168 ALA A O 1
ATOM 1254 N N . VAL A 1 169 ? -5.787 17.263 18.801 1.00 92.38 169 VAL A N 1
ATOM 1255 C CA . VAL A 1 169 ? -6.420 16.183 18.023 1.00 92.38 169 VAL A CA 1
ATOM 1256 C C . VAL A 1 169 ? -5.467 15.683 16.941 1.00 92.38 169 VAL A C 1
ATOM 1258 O O . VAL A 1 169 ? -5.252 14.478 16.818 1.00 92.38 169 VAL A O 1
ATOM 1261 N N . LEU A 1 170 ? -4.859 16.607 16.192 1.00 89.94 170 LEU A N 1
ATOM 1262 C CA . LEU A 1 170 ? -3.914 16.286 15.121 1.00 89.94 170 LEU A CA 1
ATOM 1263 C C . LEU A 1 170 ? -2.708 15.490 15.642 1.00 89.94 170 LEU A C 1
ATOM 1265 O O . LEU A 1 170 ? -2.360 14.450 15.086 1.00 89.94 170 LEU A O 1
ATOM 1269 N N . THR A 1 171 ? -2.120 15.928 16.759 1.00 90.19 171 THR A N 1
ATOM 1270 C CA . THR A 1 171 ? -0.955 15.277 17.379 1.00 90.19 171 THR A CA 1
ATOM 1271 C C . THR A 1 171 ? -1.292 13.877 17.885 1.00 90.19 171 THR A C 1
ATOM 1273 O O . THR A 1 171 ? -0.534 12.931 17.649 1.00 90.19 171 THR A O 1
ATOM 1276 N N . LEU A 1 172 ? -2.437 13.713 18.555 1.00 91.88 172 LEU A N 1
ATOM 1277 C CA . LEU A 1 172 ? -2.873 12.411 19.055 1.00 91.88 172 LEU A CA 1
ATOM 1278 C C . LEU A 1 172 ? -3.166 11.442 17.900 1.00 91.88 172 LEU A C 1
ATOM 1280 O O . LEU A 1 172 ? -2.698 10.303 17.931 1.00 91.88 172 LEU A O 1
ATOM 1284 N N . ALA A 1 173 ? -3.860 11.900 16.853 1.00 90.00 173 ALA A N 1
ATOM 1285 C CA . ALA A 1 173 ? -4.121 11.096 15.663 1.00 90.00 173 ALA A CA 1
ATOM 1286 C C . ALA A 1 173 ? -2.820 10.668 14.967 1.00 90.00 173 ALA A C 1
ATOM 1288 O O . ALA A 1 173 ? -2.646 9.486 14.677 1.00 90.00 173 ALA A O 1
ATOM 1289 N N . ALA A 1 174 ? -1.878 11.595 14.757 1.00 84.88 174 ALA A N 1
ATOM 1290 C CA . ALA A 1 174 ? -0.578 11.290 14.160 1.00 84.88 174 ALA A CA 1
ATOM 1291 C C . ALA A 1 174 ? 0.216 10.274 14.993 1.00 84.88 174 ALA A C 1
ATOM 1293 O O . ALA A 1 174 ? 0.760 9.324 14.438 1.00 84.88 174 ALA A O 1
ATOM 1294 N N . THR A 1 175 ? 0.213 10.415 16.322 1.00 88.88 175 THR A N 1
ATOM 1295 C CA . THR A 1 175 ? 0.886 9.480 17.240 1.00 88.88 175 THR A CA 1
ATOM 1296 C C . THR A 1 175 ? 0.321 8.066 17.116 1.00 88.88 175 THR A C 1
ATOM 1298 O O . THR A 1 175 ? 1.074 7.101 16.973 1.00 88.88 175 THR A O 1
ATOM 1301 N N . ILE A 1 176 ? -1.010 7.937 17.145 1.00 89.94 176 ILE A N 1
ATOM 1302 C CA . ILE A 1 176 ? -1.686 6.639 17.060 1.00 89.94 176 ILE A CA 1
ATOM 1303 C C . ILE A 1 176 ? -1.434 6.004 15.688 1.00 89.94 176 ILE A C 1
ATOM 1305 O O . ILE A 1 176 ? -0.993 4.858 15.612 1.00 89.94 176 ILE A O 1
ATOM 1309 N N . VAL A 1 177 ? -1.649 6.750 14.600 1.00 85.81 177 VAL A N 1
ATOM 1310 C CA . VAL A 1 177 ? -1.474 6.232 13.236 1.00 85.81 177 VAL A CA 1
ATOM 1311 C C . VAL A 1 177 ? -0.023 5.860 12.955 1.00 85.81 177 VAL A C 1
ATOM 1313 O O . VAL A 1 177 ? 0.208 4.793 12.392 1.00 85.81 177 VAL A O 1
ATOM 1316 N N . ALA A 1 178 ? 0.957 6.667 13.367 1.00 81.19 178 ALA A N 1
ATOM 1317 C CA . ALA A 1 178 ? 2.374 6.345 13.188 1.00 81.19 178 ALA A CA 1
ATOM 1318 C C . ALA A 1 178 ? 2.754 5.044 13.919 1.00 81.19 178 ALA A C 1
ATOM 1320 O O . ALA A 1 178 ? 3.420 4.173 13.352 1.00 81.19 178 ALA A O 1
ATOM 1321 N N . GLY A 1 179 ? 2.260 4.864 15.151 1.00 82.12 179 GLY A N 1
ATOM 1322 C CA . GLY A 1 179 ? 2.495 3.651 15.936 1.00 82.12 179 GLY A CA 1
ATOM 1323 C C . GLY A 1 179 ? 1.788 2.400 15.398 1.00 82.12 179 GLY A C 1
ATOM 1324 O O . GLY A 1 179 ? 2.291 1.289 15.574 1.00 82.12 179 GLY A O 1
ATOM 1325 N N . LEU A 1 180 ? 0.661 2.561 14.698 1.00 84.44 180 LEU A N 1
ATOM 1326 C CA . LEU A 1 180 ? -0.033 1.474 13.993 1.00 84.44 180 LEU A CA 1
ATOM 1327 C C . LEU A 1 180 ? 0.514 1.230 12.576 1.00 84.44 180 LEU A C 1
ATOM 1329 O O . LEU A 1 180 ? 0.326 0.158 12.006 1.00 84.44 180 LEU A O 1
ATOM 1333 N N . SER A 1 181 ? 1.216 2.198 11.992 1.00 74.44 181 SER A N 1
ATOM 1334 C CA . SER A 1 181 ? 1.758 2.108 10.630 1.00 74.44 181 SER A CA 1
ATOM 1335 C C . SER A 1 181 ? 3.167 1.508 10.578 1.00 74.44 181 SER A C 1
ATOM 1337 O O . SER A 1 181 ? 3.791 1.519 9.522 1.00 74.44 181 SER A O 1
ATOM 1339 N N . GLY A 1 182 ? 3.668 0.946 11.684 1.00 61.50 182 GLY A N 1
ATOM 1340 C CA . GLY A 1 182 ? 4.959 0.250 11.717 1.00 61.50 182 GLY A CA 1
ATOM 1341 C C . GLY A 1 182 ? 6.170 1.183 11.640 1.00 61.50 182 GLY A C 1
ATOM 1342 O O . GLY A 1 182 ? 7.185 0.810 11.063 1.00 61.50 182 GLY A O 1
ATOM 1343 N N . GLY A 1 183 ? 6.066 2.398 12.193 1.00 53.72 183 GLY A N 1
ATOM 1344 C CA . GLY A 1 183 ? 7.183 3.350 12.239 1.00 53.72 183 GLY A CA 1
ATOM 1345 C C . GLY A 1 183 ? 7.288 4.281 11.030 1.00 53.72 183 GLY A C 1
ATOM 1346 O O . GLY A 1 183 ? 8.298 4.965 10.881 1.00 53.72 183 GLY A O 1
ATOM 1347 N N . VAL A 1 184 ? 6.255 4.348 10.181 1.00 57.41 184 VAL A N 1
ATOM 1348 C CA . VAL A 1 184 ? 6.120 5.438 9.203 1.00 57.41 184 VAL A CA 1
ATOM 1349 C C . VAL A 1 184 ? 5.934 6.747 9.969 1.00 57.41 184 VAL A C 1
ATOM 1351 O O . VAL A 1 184 ? 4.980 6.890 10.735 1.00 57.41 184 VAL A O 1
ATOM 1354 N N . THR A 1 185 ? 6.844 7.700 9.770 1.00 57.12 185 THR A N 1
ATOM 1355 C CA . THR A 1 185 ? 6.689 9.059 10.297 1.00 57.12 185 THR A CA 1
ATOM 1356 C C . THR A 1 185 ? 5.524 9.725 9.580 1.00 57.12 185 THR A C 1
ATOM 1358 O O . THR A 1 185 ? 5.545 9.869 8.360 1.00 57.12 185 THR A O 1
ATOM 1361 N N . VAL A 1 186 ? 4.508 10.125 10.338 1.00 63.97 186 VAL A N 1
ATOM 1362 C CA . VAL A 1 186 ? 3.344 10.845 9.820 1.00 63.97 186 VAL A CA 1
ATOM 1363 C C . VAL A 1 186 ? 3.419 12.274 10.330 1.00 63.97 186 VAL A C 1
ATOM 1365 O O . VAL A 1 186 ? 3.572 12.493 11.535 1.00 63.97 186 VAL A O 1
ATOM 1368 N N . SER A 1 187 ? 3.331 13.248 9.423 1.00 69.44 187 SER A N 1
ATOM 1369 C CA . SER A 1 187 ? 3.282 14.653 9.814 1.00 69.44 187 SER A CA 1
ATOM 1370 C C . SER A 1 187 ? 2.042 14.907 10.683 1.00 69.44 187 SER A C 1
ATOM 1372 O O . SER A 1 187 ? 0.977 14.312 10.483 1.00 69.44 187 SER A O 1
ATOM 1374 N N . VAL A 1 188 ? 2.158 15.796 11.673 1.00 72.75 188 VAL A N 1
ATOM 1375 C CA . VAL A 1 188 ? 1.043 16.109 12.588 1.00 72.75 188 VAL A CA 1
ATOM 1376 C C . VAL A 1 188 ? -0.191 16.574 11.808 1.00 72.75 188 VAL A C 1
ATOM 1378 O O . VAL A 1 188 ? -1.307 16.150 12.099 1.00 72.75 188 VAL A O 1
ATOM 1381 N N . SER A 1 189 ? 0.015 17.381 10.766 1.00 69.12 189 SER A N 1
ATOM 1382 C CA . SER A 1 189 ? -1.040 17.890 9.886 1.00 69.12 189 SER A CA 1
ATOM 1383 C C . SER A 1 189 ? -1.778 16.807 9.095 1.00 69.12 189 SER A C 1
ATOM 1385 O O . SER A 1 189 ? -2.931 17.012 8.722 1.00 69.12 189 SER A O 1
ATOM 1387 N N . GLU A 1 190 ? -1.154 15.657 8.835 1.00 72.25 190 GLU A N 1
ATOM 1388 C CA . GLU A 1 190 ? -1.731 14.608 7.984 1.00 72.25 190 GLU A CA 1
ATOM 1389 C C . GLU A 1 190 ? -2.289 13.424 8.770 1.00 72.25 190 GLU A C 1
ATOM 1391 O O . GLU A 1 190 ? -3.139 12.702 8.248 1.00 72.25 190 GLU A O 1
ATOM 1396 N N . GLY A 1 191 ? -1.887 13.249 10.033 1.00 75.06 191 GLY A N 1
ATOM 1397 C CA . GLY A 1 191 ? -2.282 12.107 10.862 1.00 75.06 191 GLY A CA 1
ATOM 1398 C C . GLY A 1 191 ? -3.788 11.865 10.907 1.00 75.06 191 GLY A C 1
ATOM 1399 O O . GLY A 1 191 ? -4.249 10.752 10.651 1.00 75.06 191 GLY A O 1
ATOM 1400 N N . LEU A 1 192 ? -4.577 12.915 11.155 1.00 83.06 192 LEU A N 1
ATOM 1401 C CA . LEU A 1 192 ? -6.036 12.804 11.205 1.00 83.06 192 LEU A CA 1
ATOM 1402 C C . LEU A 1 192 ? -6.638 12.460 9.833 1.00 83.06 192 LEU A C 1
ATOM 1404 O O . LEU A 1 192 ? -7.502 11.587 9.739 1.00 83.06 192 LEU A O 1
ATOM 1408 N N . LYS A 1 193 ? -6.154 13.088 8.756 1.00 83.38 193 LYS A N 1
ATOM 1409 C CA . LYS A 1 193 ? -6.633 12.832 7.389 1.00 83.38 193 LYS A CA 1
ATOM 1410 C C . LYS A 1 193 ? -6.324 11.401 6.947 1.00 83.38 193 LYS A C 1
ATOM 1412 O O . LYS A 1 193 ? -7.200 10.731 6.393 1.00 83.38 193 LYS A O 1
ATOM 1417 N N . LEU A 1 194 ? -5.114 10.920 7.228 1.00 79.56 194 LEU A N 1
ATOM 1418 C CA . LEU A 1 194 ? -4.708 9.543 6.968 1.00 79.56 194 LEU A CA 1
ATOM 1419 C C . LEU A 1 194 ? -5.560 8.563 7.785 1.00 79.56 194 LEU A C 1
ATOM 1421 O O . LEU A 1 194 ? -6.084 7.606 7.222 1.00 79.56 194 LEU A O 1
ATOM 1425 N N . SER A 1 195 ? -5.792 8.844 9.074 1.00 84.00 195 SER A N 1
ATOM 1426 C CA . SER A 1 195 ? -6.639 8.007 9.938 1.00 84.00 195 SER A CA 1
ATOM 1427 C C . SER A 1 195 ? -8.063 7.847 9.394 1.00 84.00 195 SER A C 1
ATOM 1429 O O . SER A 1 195 ? -8.589 6.733 9.347 1.00 84.00 195 SER A O 1
ATOM 1431 N N . LEU A 1 196 ? -8.673 8.939 8.918 1.00 85.94 196 LEU A N 1
ATOM 1432 C CA . LEU A 1 196 ? -10.024 8.933 8.365 1.00 85.94 196 LEU A CA 1
ATOM 1433 C C . LEU A 1 196 ? -10.069 8.187 7.031 1.00 85.94 196 LEU A C 1
ATOM 1435 O O . LEU A 1 196 ? -10.995 7.421 6.779 1.00 85.94 196 LEU A O 1
ATOM 1439 N N . THR A 1 197 ? -9.055 8.389 6.193 1.00 84.88 197 THR A N 1
ATOM 1440 C CA . THR A 1 197 ? -8.916 7.722 4.895 1.00 84.88 197 THR A CA 1
ATOM 1441 C C . THR A 1 197 ? -8.774 6.206 5.065 1.00 84.88 197 THR A C 1
ATOM 1443 O O . THR A 1 197 ? -9.519 5.443 4.446 1.00 84.88 197 THR A O 1
ATOM 1446 N N . LEU A 1 198 ? -7.898 5.765 5.975 1.00 84.44 198 LEU A N 1
ATOM 1447 C CA . LEU A 1 198 ? -7.738 4.354 6.332 1.00 84.44 198 LEU A CA 1
ATOM 1448 C C . LEU A 1 198 ? -9.020 3.783 6.943 1.00 84.44 198 LEU A C 1
ATOM 1450 O O . LEU A 1 198 ? -9.449 2.706 6.544 1.00 84.44 198 LEU A O 1
ATOM 1454 N N . SER A 1 199 ? -9.676 4.518 7.848 1.00 89.88 199 SER A N 1
ATOM 1455 C CA . SER A 1 199 ? -10.935 4.082 8.468 1.00 89.88 199 SER A CA 1
ATOM 1456 C C . SER A 1 199 ? -12.047 3.896 7.432 1.00 89.88 199 SER A C 1
ATOM 1458 O O . SER A 1 199 ? -12.731 2.878 7.457 1.00 89.88 199 SER A O 1
ATOM 1460 N N . LYS A 1 200 ? -12.203 4.829 6.479 1.00 88.12 200 LYS A N 1
ATOM 1461 C CA . LYS A 1 200 ? -13.169 4.715 5.369 1.00 88.12 200 LYS A CA 1
ATOM 1462 C C . LYS A 1 200 ? -12.901 3.476 4.517 1.00 88.12 200 LYS A C 1
ATOM 1464 O O . LYS A 1 200 ? -13.824 2.706 4.258 1.00 88.12 200 LYS A O 1
ATOM 1469 N N . SER A 1 201 ? -11.643 3.278 4.121 1.00 86.25 201 SER A N 1
ATOM 1470 C CA . SER A 1 201 ? -11.225 2.121 3.322 1.00 86.25 201 SER A CA 1
ATOM 1471 C C . SER A 1 201 ? -11.481 0.800 4.051 1.00 86.25 201 SER A C 1
ATOM 1473 O O . SER A 1 201 ? -12.102 -0.111 3.500 1.00 86.25 201 SER A O 1
ATOM 1475 N N . LEU A 1 202 ? -11.082 0.713 5.323 1.00 89.50 202 LEU A N 1
ATOM 1476 C CA . LEU A 1 202 ? -11.275 -0.474 6.152 1.00 89.50 202 LEU A CA 1
ATOM 1477 C C . LEU A 1 202 ? -12.756 -0.774 6.370 1.00 89.50 202 LEU A C 1
ATOM 1479 O O . LEU A 1 202 ? -13.160 -1.914 6.187 1.00 89.50 202 LEU A O 1
ATOM 1483 N N . VAL A 1 203 ? -13.584 0.225 6.693 1.00 90.25 203 VAL A N 1
ATOM 1484 C CA . VAL A 1 203 ? -15.034 0.030 6.853 1.00 90.25 203 VAL A CA 1
ATOM 1485 C C . VAL A 1 203 ? -15.660 -0.496 5.563 1.00 90.25 203 VAL A C 1
ATOM 1487 O O . VAL A 1 203 ? -16.413 -1.465 5.616 1.00 90.25 203 VAL A O 1
ATOM 1490 N N . ALA A 1 204 ? -15.341 0.090 4.405 1.00 88.31 204 ALA A N 1
ATOM 1491 C CA . ALA A 1 204 ? -15.870 -0.375 3.122 1.00 88.31 204 ALA A CA 1
ATOM 1492 C C . ALA A 1 204 ? -15.449 -1.822 2.815 1.00 88.31 204 ALA A C 1
ATOM 1494 O O . ALA A 1 204 ? -16.282 -2.649 2.448 1.00 88.31 204 ALA A O 1
ATOM 1495 N N . SER A 1 205 ? -14.173 -2.139 3.030 1.00 90.00 205 SER A N 1
ATOM 1496 C CA . SER A 1 205 ? -13.610 -3.463 2.754 1.00 90.00 205 SER A CA 1
ATOM 1497 C C . SER A 1 205 ? -14.163 -4.526 3.703 1.00 90.00 205 SER A C 1
ATOM 1499 O O . SER A 1 205 ? -14.588 -5.597 3.275 1.00 90.00 205 SER A O 1
ATOM 1501 N N . LEU A 1 206 ? -14.236 -4.218 4.999 1.00 89.69 206 LEU A N 1
ATOM 1502 C CA . LEU A 1 206 ? -14.713 -5.140 6.025 1.00 89.69 206 LEU A CA 1
ATOM 1503 C C . LEU A 1 206 ? -16.210 -5.454 5.892 1.00 89.69 206 LEU A C 1
ATOM 1505 O O . LEU A 1 206 ? -16.600 -6.570 6.221 1.00 89.69 206 LEU A O 1
ATOM 1509 N N . LYS A 1 207 ? -17.040 -4.546 5.346 1.00 88.44 207 LYS A N 1
ATOM 1510 C CA . LYS A 1 207 ? -18.449 -4.860 5.009 1.00 88.44 207 LYS A CA 1
ATOM 1511 C C . LYS A 1 207 ? -18.567 -6.066 4.088 1.00 88.44 207 LYS A C 1
ATOM 1513 O O . LYS A 1 207 ? -19.516 -6.832 4.219 1.00 88.44 207 LYS A O 1
ATOM 1518 N N . VAL A 1 208 ? -17.629 -6.215 3.157 1.00 87.50 208 VAL A N 1
ATOM 1519 C CA . VAL A 1 208 ? -17.582 -7.344 2.225 1.00 87.50 208 VAL A CA 1
ATOM 1520 C C . VAL A 1 208 ? -16.885 -8.534 2.872 1.00 87.50 208 VAL A C 1
ATOM 1522 O O . VAL A 1 208 ? -17.447 -9.623 2.926 1.00 87.50 208 VAL A O 1
ATOM 1525 N N . VAL A 1 209 ? -15.680 -8.318 3.404 1.00 87.50 209 VAL A N 1
ATOM 1526 C CA . VAL A 1 209 ? -14.823 -9.389 3.930 1.00 87.50 209 VAL A CA 1
ATOM 1527 C C . VAL A 1 209 ? -15.509 -10.158 5.060 1.00 87.50 209 VAL A C 1
ATOM 1529 O O . VAL A 1 209 ? -15.468 -11.383 5.067 1.00 87.50 209 VAL A O 1
ATOM 1532 N N . LEU A 1 210 ? -16.206 -9.483 5.980 1.00 87.56 210 LEU A N 1
ATOM 1533 C CA . LEU A 1 210 ? -16.869 -10.163 7.099 1.00 87.56 210 LEU A CA 1
ATOM 1534 C C . LEU A 1 210 ? -18.026 -11.083 6.681 1.00 87.56 210 LEU A C 1
ATOM 1536 O O . LEU A 1 210 ? -18.425 -11.924 7.480 1.00 87.56 210 LEU A O 1
ATOM 1540 N N . GLN A 1 211 ? -18.549 -10.971 5.456 1.00 87.06 211 GLN A N 1
ATOM 1541 C CA . GLN A 1 211 ? -19.587 -11.882 4.955 1.00 87.06 211 GLN A CA 1
ATOM 1542 C C . GLN A 1 211 ? -19.021 -13.239 4.519 1.00 87.06 211 GLN A C 1
ATOM 1544 O O . GLN A 1 211 ? -19.754 -14.221 4.473 1.00 87.06 211 GLN A O 1
ATOM 1549 N N . ILE A 1 212 ? -17.727 -13.292 4.198 1.00 83.62 212 ILE A N 1
ATOM 1550 C CA . ILE A 1 212 ? -17.055 -14.460 3.606 1.00 83.62 212 ILE A CA 1
ATOM 1551 C C . ILE A 1 212 ? -15.903 -14.980 4.474 1.00 83.62 212 ILE A C 1
ATOM 1553 O O . ILE A 1 212 ? -15.107 -15.795 4.019 1.00 83.62 212 ILE A O 1
ATOM 1557 N N . VAL A 1 213 ? -15.787 -14.515 5.720 1.00 78.81 213 VAL A N 1
ATOM 1558 C CA . VAL A 1 213 ? -14.737 -14.930 6.661 1.00 78.81 213 VAL A CA 1
ATOM 1559 C C . VAL A 1 213 ? -15.318 -15.819 7.759 1.00 78.81 213 VAL A C 1
ATOM 1561 O O . VAL A 1 213 ? -16.387 -15.552 8.307 1.00 78.81 213 VAL A O 1
ATOM 1564 N N . GLY A 1 214 ? -14.588 -16.891 8.079 1.00 64.81 214 GLY A N 1
ATOM 1565 C CA . GLY A 1 214 ? -14.902 -17.800 9.181 1.00 64.81 214 GLY A CA 1
ATOM 1566 C C . GLY A 1 214 ? -14.691 -17.187 10.578 1.00 64.81 214 GLY A C 1
ATOM 1567 O O . GLY A 1 214 ? -13.953 -16.228 10.773 1.00 64.81 214 GLY A O 1
ATOM 1568 N N . VAL A 1 215 ? -15.361 -17.783 11.561 1.00 60.75 215 VAL A N 1
ATOM 1569 C CA . VAL A 1 215 ? -15.557 -17.355 12.963 1.00 60.75 215 VAL A CA 1
ATOM 1570 C C . VAL A 1 215 ? -14.266 -17.040 13.769 1.00 60.75 215 VAL A C 1
ATOM 1572 O O . VAL A 1 215 ? -13.304 -17.805 13.775 1.00 60.75 215 VAL A O 1
ATOM 1575 N N . TYR A 1 216 ? -14.345 -15.907 14.490 1.00 61.50 216 TYR A N 1
ATOM 1576 C CA . TYR A 1 216 ? -13.561 -15.270 15.576 1.00 61.50 216 TYR A CA 1
ATOM 1577 C C . TYR A 1 216 ? -12.273 -15.952 16.077 1.00 61.50 216 TYR A C 1
ATOM 1579 O O . TYR A 1 216 ? -12.291 -16.793 16.979 1.00 61.50 216 TYR A O 1
ATOM 1587 N N . LYS A 1 217 ? -11.127 -15.452 15.606 1.00 67.12 217 LYS A N 1
ATOM 1588 C CA . LYS A 1 217 ? -9.828 -15.583 16.280 1.00 67.12 217 LYS A CA 1
ATOM 1589 C C . LYS A 1 217 ? -9.090 -14.249 16.244 1.00 67.12 217 LYS A C 1
ATOM 1591 O O . LYS A 1 217 ? -9.287 -13.454 15.328 1.00 67.12 217 LYS A O 1
ATOM 1596 N N . VAL A 1 218 ? -8.238 -14.018 17.241 1.00 79.38 218 VAL A N 1
ATOM 1597 C CA . VAL A 1 218 ? -7.249 -12.936 17.194 1.00 79.38 218 VAL A CA 1
ATOM 1598 C C . VAL A 1 218 ? -6.216 -13.300 16.135 1.00 79.38 218 VAL A C 1
ATOM 1600 O O . VAL A 1 218 ? -5.638 -14.385 16.192 1.00 79.38 218 VAL A O 1
ATOM 1603 N N . ILE A 1 219 ? -5.992 -12.408 15.173 1.00 84.38 219 ILE A N 1
ATOM 1604 C CA . ILE A 1 219 ? -5.020 -12.625 14.098 1.00 84.38 219 ILE A CA 1
ATOM 1605 C C . ILE A 1 219 ? -3.794 -11.764 14.377 1.00 84.38 219 ILE A C 1
ATOM 1607 O O . ILE A 1 219 ? -3.896 -10.543 14.486 1.00 84.38 219 ILE A O 1
ATOM 1611 N N . VAL A 1 220 ? -2.628 -12.396 14.494 1.00 83.38 220 VAL A N 1
ATOM 1612 C CA . VAL A 1 220 ? -1.352 -11.680 14.600 1.00 83.38 220 VAL A CA 1
ATOM 1613 C C . VAL A 1 220 ? -0.935 -11.244 13.202 1.00 83.38 220 VAL A C 1
ATOM 1615 O O . VAL A 1 220 ? -0.776 -12.074 12.310 1.00 83.38 220 VAL A O 1
ATOM 1618 N N . LEU A 1 221 ? -0.766 -9.940 13.011 1.00 80.88 221 LEU A N 1
ATOM 1619 C CA . LEU A 1 221 ? -0.396 -9.370 11.723 1.00 80.88 221 LEU A CA 1
ATOM 1620 C C . LEU A 1 221 ? 1.124 -9.329 11.589 1.00 80.88 221 LEU A C 1
ATOM 1622 O O . LEU A 1 221 ? 1.836 -8.920 12.508 1.00 80.88 221 LEU A O 1
ATOM 1626 N N . LYS A 1 222 ? 1.620 -9.701 10.408 1.00 76.50 222 LYS A N 1
ATOM 1627 C CA . LYS A 1 222 ? 3.039 -9.551 10.048 1.00 76.50 222 LYS A CA 1
ATOM 1628 C C . LYS A 1 222 ? 3.371 -8.169 9.479 1.00 76.50 222 LYS A C 1
ATOM 1630 O O . LYS A 1 222 ? 4.540 -7.856 9.275 1.00 76.50 222 LYS A O 1
ATOM 1635 N N . SER A 1 223 ? 2.355 -7.354 9.209 1.00 75.31 223 SER A N 1
ATOM 1636 C CA . SER A 1 223 ? 2.463 -6.101 8.464 1.00 75.31 223 SER A CA 1
ATOM 1637 C C . SER A 1 223 ? 1.822 -4.926 9.203 1.00 75.31 223 SER A C 1
ATOM 1639 O O . SER A 1 223 ? 1.165 -5.100 10.226 1.00 75.31 223 SER A O 1
ATOM 1641 N N . SER A 1 224 ? 1.993 -3.716 8.665 1.00 81.19 224 SER A N 1
ATOM 1642 C CA . SER A 1 224 ? 1.413 -2.488 9.217 1.00 81.19 224 SER A CA 1
ATOM 1643 C C . SER A 1 224 ? -0.082 -2.327 8.907 1.00 81.19 224 SER A C 1
ATOM 1645 O O . SER A 1 224 ? -0.641 -3.024 8.056 1.00 81.19 224 SER A O 1
ATOM 1647 N N . LEU A 1 225 ? -0.720 -1.344 9.555 1.00 83.25 225 LEU A N 1
ATOM 1648 C CA . LEU A 1 225 ? -2.110 -0.955 9.298 1.00 83.25 225 LEU A CA 1
ATOM 1649 C C . LEU A 1 225 ? -2.383 -0.593 7.826 1.00 83.25 225 LEU A C 1
ATOM 1651 O O . LEU A 1 225 ? -3.446 -0.923 7.303 1.00 83.25 225 LEU A O 1
ATOM 1655 N N . ILE A 1 226 ? -1.438 0.072 7.153 1.00 80.25 226 ILE A N 1
ATOM 1656 C CA . ILE A 1 226 ? -1.587 0.475 5.744 1.00 80.25 226 ILE A CA 1
ATOM 1657 C C . ILE A 1 226 ? -1.648 -0.763 4.845 1.00 80.25 226 ILE A C 1
ATOM 1659 O O . ILE A 1 226 ? -2.541 -0.878 4.007 1.00 80.25 226 ILE A O 1
ATOM 1663 N N . VAL A 1 227 ? -0.737 -1.716 5.067 1.00 82.12 227 VAL A N 1
ATOM 1664 C CA . VAL A 1 227 ? -0.723 -2.987 4.333 1.00 82.12 227 VAL A CA 1
ATOM 1665 C C . VAL A 1 227 ? -2.027 -3.741 4.570 1.00 82.12 227 VAL A C 1
ATOM 1667 O O . VAL A 1 227 ? -2.662 -4.148 3.603 1.00 82.12 227 VAL A O 1
ATOM 1670 N N . LEU A 1 228 ? -2.481 -3.843 5.826 1.00 87.25 228 LEU A N 1
ATOM 1671 C CA . LEU A 1 228 ? -3.757 -4.481 6.160 1.00 87.25 228 LEU A CA 1
ATOM 1672 C C . LEU A 1 228 ? -4.929 -3.858 5.388 1.00 87.25 228 LEU A C 1
ATOM 1674 O O . LEU A 1 228 ? -5.739 -4.587 4.819 1.00 87.25 228 LEU A O 1
ATOM 1678 N N . ALA A 1 229 ? -5.026 -2.526 5.362 1.00 86.12 229 ALA A N 1
ATOM 1679 C CA . ALA A 1 229 ? -6.102 -1.834 4.659 1.00 86.12 229 ALA A CA 1
ATOM 1680 C C . ALA A 1 229 ? -6.110 -2.157 3.158 1.00 86.12 229 ALA A C 1
ATOM 1682 O O . ALA A 1 229 ? -7.170 -2.439 2.602 1.00 86.12 229 ALA A O 1
ATOM 1683 N N . ASN A 1 230 ? -4.936 -2.183 2.527 1.00 84.81 230 ASN A N 1
ATOM 1684 C CA . ASN A 1 230 ? -4.790 -2.516 1.111 1.00 84.81 230 ASN A CA 1
ATOM 1685 C C . ASN A 1 230 ? -5.120 -3.992 0.823 1.00 84.81 230 ASN A C 1
ATOM 1687 O O . ASN A 1 230 ? -5.860 -4.277 -0.120 1.00 84.81 230 ASN A O 1
ATOM 1691 N N . VAL A 1 231 ? -4.650 -4.924 1.663 1.00 88.94 231 VAL A N 1
ATOM 1692 C CA . VAL A 1 231 ? -4.960 -6.357 1.518 1.00 88.94 231 VAL A CA 1
ATOM 1693 C C . VAL A 1 231 ? -6.464 -6.589 1.634 1.00 88.94 231 VAL A C 1
ATOM 1695 O O . VAL A 1 231 ? -7.052 -7.216 0.756 1.00 88.94 231 VAL A O 1
ATOM 1698 N N . LEU A 1 232 ? -7.117 -6.044 2.666 1.00 90.56 232 LEU A N 1
ATOM 1699 C CA . LEU A 1 232 ? -8.560 -6.215 2.859 1.00 90.56 232 LEU A CA 1
ATOM 1700 C C . LEU A 1 232 ? -9.380 -5.589 1.723 1.00 90.56 232 LEU A C 1
ATOM 1702 O O . LEU A 1 232 ? -10.371 -6.182 1.298 1.00 90.56 232 LEU A O 1
ATOM 1706 N N . ALA A 1 233 ? -8.965 -4.429 1.208 1.00 87.88 233 ALA A N 1
ATOM 1707 C CA . ALA A 1 233 ? -9.602 -3.803 0.049 1.00 87.88 233 ALA A CA 1
ATOM 1708 C C . ALA A 1 233 ? -9.494 -4.671 -1.209 1.00 87.88 233 ALA A C 1
ATOM 1710 O O . ALA A 1 233 ? -10.454 -4.781 -1.977 1.00 87.88 233 ALA A O 1
ATOM 1711 N N . SER A 1 234 ? -8.355 -5.336 -1.399 1.00 88.94 234 SER A N 1
ATOM 1712 C CA . SER A 1 234 ? -8.163 -6.260 -2.514 1.00 88.94 234 SER A CA 1
ATOM 1713 C C . SER A 1 234 ? -8.991 -7.539 -2.351 1.00 88.94 234 SER A C 1
ATOM 1715 O O . SER A 1 234 ? -9.685 -7.931 -3.285 1.00 88.94 234 SER A O 1
ATOM 1717 N N . VAL A 1 235 ? -9.050 -8.128 -1.149 1.00 91.12 235 VAL A N 1
ATOM 1718 C CA . VAL A 1 235 ? -9.945 -9.269 -0.856 1.00 91.12 235 VAL A CA 1
ATOM 1719 C C . VAL A 1 235 ? -11.403 -8.903 -1.157 1.00 91.12 235 VAL A C 1
ATOM 1721 O O . VAL A 1 235 ? -12.107 -9.659 -1.825 1.00 91.12 235 VAL A O 1
ATOM 1724 N N . ALA A 1 236 ? -11.850 -7.722 -0.718 1.00 90.62 236 ALA A N 1
ATOM 1725 C CA . ALA A 1 236 ? -13.190 -7.224 -1.014 1.00 90.62 236 ALA A CA 1
ATOM 1726 C C . ALA A 1 236 ? -13.427 -7.051 -2.524 1.00 90.62 236 ALA A C 1
ATOM 1728 O O . ALA A 1 236 ? -14.499 -7.395 -3.023 1.00 90.62 236 ALA A O 1
ATOM 1729 N N . SER A 1 237 ? -12.424 -6.562 -3.258 1.00 90.50 237 SER A N 1
ATOM 1730 C CA . SER A 1 237 ? -12.492 -6.374 -4.711 1.00 90.50 237 SER A CA 1
ATOM 1731 C C . SER A 1 237 ? -12.558 -7.703 -5.467 1.00 90.50 237 SER A C 1
ATOM 1733 O O . SER A 1 237 ? -13.343 -7.824 -6.401 1.00 90.50 237 SER A O 1
ATOM 1735 N N . ILE A 1 238 ? -11.806 -8.721 -5.035 1.00 91.00 238 ILE A N 1
ATOM 1736 C CA . ILE A 1 238 ? -11.864 -10.082 -5.594 1.00 91.00 238 ILE A CA 1
ATOM 1737 C C . ILE A 1 238 ? -13.253 -10.681 -5.371 1.00 91.00 238 ILE A C 1
ATOM 1739 O O . ILE A 1 238 ? -13.873 -11.174 -6.311 1.00 91.00 238 ILE A O 1
ATOM 1743 N N . ALA A 1 239 ? -13.777 -10.583 -4.147 1.00 90.94 239 ALA A N 1
ATOM 1744 C CA . ALA A 1 239 ? -15.098 -11.105 -3.813 1.00 90.94 239 ALA A CA 1
ATOM 1745 C C . ALA A 1 239 ? -16.222 -10.416 -4.605 1.00 90.94 239 ALA A C 1
ATOM 1747 O O . ALA A 1 239 ? -17.150 -11.070 -5.079 1.00 90.94 239 ALA A O 1
ATOM 1748 N N . ALA A 1 240 ? -16.131 -9.095 -4.780 1.00 88.75 240 ALA A N 1
ATOM 1749 C CA . ALA A 1 240 ? -17.079 -8.329 -5.583 1.00 88.75 240 ALA A CA 1
ATOM 1750 C C . ALA A 1 240 ? -16.927 -8.578 -7.094 1.00 88.75 240 ALA A C 1
ATOM 1752 O O . ALA A 1 240 ? -17.917 -8.504 -7.817 1.00 88.75 240 ALA A O 1
ATOM 1753 N N . GLY A 1 241 ? -15.709 -8.867 -7.562 1.00 88.56 241 GLY A N 1
ATOM 1754 C CA . GLY A 1 241 ? -15.387 -9.126 -8.967 1.00 88.56 241 GLY A CA 1
ATOM 1755 C C . GLY A 1 241 ? -15.738 -10.533 -9.452 1.00 88.56 241 GLY A C 1
ATOM 1756 O O . GLY A 1 241 ? -15.729 -10.774 -10.656 1.00 88.56 241 GLY A O 1
ATOM 1757 N N . CYS A 1 242 ? -16.058 -11.462 -8.549 1.00 89.75 242 CYS A N 1
ATOM 1758 C CA . CYS A 1 242 ? -16.558 -12.786 -8.914 1.00 89.75 242 CYS A CA 1
ATOM 1759 C C . CYS A 1 242 ? -17.895 -12.691 -9.670 1.00 89.75 242 CYS A C 1
ATOM 1761 O O . CYS A 1 242 ? -18.714 -11.810 -9.401 1.00 89.75 242 CYS A O 1
ATOM 1763 N N . SER A 1 243 ? -18.164 -13.634 -10.576 1.00 89.31 243 SER A N 1
ATOM 1764 C CA . SER A 1 243 ? -19.475 -13.724 -11.234 1.00 89.31 243 SER A CA 1
ATOM 1765 C C . SER A 1 243 ? -20.585 -13.939 -10.194 1.00 89.31 243 SER A C 1
ATOM 1767 O O . SER A 1 243 ? -20.510 -14.857 -9.380 1.00 89.31 243 SER A O 1
ATOM 1769 N N . GLY A 1 244 ? -21.600 -13.067 -10.184 1.00 86.81 244 GLY A N 1
ATOM 1770 C CA . GLY A 1 244 ? -22.646 -13.041 -9.148 1.00 86.81 244 GLY A CA 1
ATOM 1771 C C . GLY A 1 244 ? -22.252 -12.335 -7.837 1.00 86.81 244 GLY A C 1
ATOM 1772 O O . GLY A 1 244 ? -23.085 -12.204 -6.938 1.00 86.81 244 GLY A O 1
ATOM 1773 N N . GLY A 1 245 ? -21.016 -11.837 -7.737 1.00 90.50 245 GLY A N 1
ATOM 1774 C CA . GLY A 1 245 ? -20.500 -11.038 -6.627 1.00 90.50 245 GLY A CA 1
ATOM 1775 C C . GLY A 1 245 ? -20.460 -11.765 -5.280 1.00 90.50 245 GLY A C 1
ATOM 1776 O O . GLY A 1 245 ? -20.505 -12.992 -5.188 1.00 90.50 245 GLY A O 1
ATOM 1777 N N . VAL A 1 246 ? -20.417 -10.977 -4.203 1.00 90.50 246 VAL A N 1
ATOM 1778 C CA . VAL A 1 246 ? -20.299 -11.471 -2.817 1.00 90.50 246 VAL A CA 1
ATOM 1779 C C . VAL A 1 246 ? -21.452 -12.408 -2.447 1.00 90.50 246 VAL A C 1
ATOM 1781 O O . VAL A 1 246 ? -21.231 -13.430 -1.806 1.00 90.50 246 VAL A O 1
ATOM 1784 N N . ALA A 1 247 ? -22.675 -12.103 -2.893 1.00 89.75 247 ALA A N 1
ATOM 1785 C CA . ALA A 1 247 ? -23.858 -12.904 -2.588 1.00 89.75 247 ALA A CA 1
ATOM 1786 C C . ALA A 1 247 ? -23.748 -14.342 -3.123 1.00 89.75 247 ALA A C 1
ATOM 1788 O O . ALA A 1 247 ? -24.142 -15.280 -2.431 1.00 89.75 247 ALA A O 1
ATOM 1789 N N . ALA A 1 248 ? -23.170 -14.526 -4.315 1.00 89.69 248 ALA A N 1
ATOM 1790 C CA . ALA A 1 248 ? -22.945 -15.852 -4.884 1.00 89.69 248 ALA A CA 1
ATOM 1791 C C . ALA A 1 248 ? -21.913 -16.653 -4.076 1.00 89.69 248 ALA A C 1
ATOM 1793 O O . ALA A 1 248 ? -22.127 -17.834 -3.807 1.00 89.69 248 ALA A O 1
ATOM 1794 N N . LEU A 1 249 ? -20.832 -16.006 -3.627 1.00 92.44 249 LEU A N 1
ATOM 1795 C CA . LEU A 1 249 ? -19.811 -16.645 -2.789 1.00 92.44 249 LEU A CA 1
ATOM 1796 C C . LEU A 1 249 ? -20.375 -17.073 -1.429 1.00 92.44 249 LEU A C 1
ATOM 1798 O O . LEU A 1 249 ? -20.118 -18.190 -0.977 1.00 92.44 249 LEU A O 1
ATOM 1802 N N . VAL A 1 250 ? -21.185 -16.213 -0.804 1.00 91.38 250 VAL A N 1
ATOM 1803 C CA . VAL A 1 250 ? -21.871 -16.518 0.460 1.00 91.38 250 VAL A CA 1
ATOM 1804 C C . VAL A 1 250 ? -22.847 -17.681 0.277 1.00 91.38 250 VAL A C 1
ATOM 1806 O O . VAL A 1 250 ? -22.835 -18.616 1.075 1.00 91.38 250 VAL A O 1
ATOM 1809 N N . ALA A 1 251 ? -23.649 -17.674 -0.793 1.00 91.19 251 ALA A N 1
ATOM 1810 C CA . ALA A 1 251 ? -24.589 -18.755 -1.096 1.00 91.19 251 ALA A CA 1
ATOM 1811 C C . ALA A 1 251 ? -23.884 -20.098 -1.360 1.00 91.19 251 ALA A C 1
ATOM 1813 O O . ALA A 1 251 ? -24.395 -21.148 -0.976 1.00 91.19 251 ALA A O 1
ATOM 1814 N N . ALA A 1 252 ? -22.693 -20.068 -1.964 1.00 91.62 252 ALA A N 1
ATOM 1815 C CA . ALA A 1 252 ? -21.851 -21.244 -2.174 1.00 91.62 252 ALA A CA 1
ATOM 1816 C C . ALA A 1 252 ? -21.109 -21.713 -0.903 1.00 91.62 252 ALA A C 1
ATOM 1818 O O . ALA A 1 252 ? -20.459 -22.760 -0.916 1.00 91.62 252 ALA A O 1
ATOM 1819 N N . GLY A 1 253 ? -21.187 -20.958 0.199 1.00 91.12 253 GLY A N 1
ATOM 1820 C CA . GLY A 1 253 ? -20.499 -21.278 1.449 1.00 91.12 253 GLY A CA 1
ATOM 1821 C C . GLY A 1 253 ? -18.977 -21.141 1.361 1.00 91.12 253 GLY A C 1
ATOM 1822 O O . GLY A 1 253 ? -18.258 -21.883 2.036 1.00 91.12 253 GLY A O 1
ATOM 1823 N N . VAL A 1 254 ? -18.478 -20.230 0.519 1.00 91.38 254 VAL A N 1
ATOM 1824 C CA . VAL A 1 254 ? -17.051 -19.886 0.459 1.00 91.38 254 VAL A CA 1
ATOM 1825 C C . VAL A 1 254 ? -16.636 -19.249 1.784 1.00 91.38 254 VAL A C 1
ATOM 1827 O O . VAL A 1 254 ? -17.290 -18.330 2.275 1.00 91.38 254 VAL A O 1
ATOM 1830 N N . GLN A 1 255 ? -15.531 -19.729 2.355 1.00 89.88 255 GLN A N 1
ATOM 1831 C CA . GLN A 1 255 ? -14.934 -19.162 3.561 1.00 89.88 255 GLN A CA 1
ATOM 1832 C C . GLN A 1 255 ? -13.453 -18.893 3.322 1.00 89.88 255 GLN A C 1
ATOM 1834 O O . GLN A 1 255 ? -12.673 -19.830 3.178 1.00 89.88 255 GLN A O 1
ATOM 1839 N N . ILE A 1 256 ? -13.078 -17.616 3.324 1.00 88.69 256 ILE A N 1
ATOM 1840 C CA . ILE A 1 256 ? -11.690 -17.175 3.220 1.00 88.69 256 ILE A CA 1
ATOM 1841 C C . ILE A 1 256 ? -11.055 -17.217 4.609 1.00 88.69 256 ILE A C 1
ATOM 1843 O O . ILE A 1 256 ? -11.536 -16.587 5.560 1.00 88.69 256 ILE A O 1
ATOM 1847 N N . LYS A 1 257 ? -9.944 -17.944 4.727 1.00 87.06 257 LYS A N 1
ATOM 1848 C CA . LYS A 1 257 ? -9.178 -18.044 5.978 1.00 87.06 257 LYS A CA 1
ATOM 1849 C C . LYS A 1 257 ? -8.277 -16.827 6.160 1.00 87.06 257 LYS A C 1
ATOM 1851 O O . LYS A 1 257 ? -7.145 -16.780 5.677 1.00 87.06 257 LYS A O 1
ATOM 1856 N N . LEU A 1 258 ? -8.798 -15.818 6.856 1.00 86.25 258 LEU A N 1
ATOM 1857 C CA . LEU A 1 258 ? -8.127 -14.525 6.996 1.00 86.25 258 LEU A CA 1
ATOM 1858 C C . LEU A 1 258 ? -6.793 -14.607 7.761 1.00 86.25 258 LEU A C 1
ATOM 1860 O O . LEU A 1 258 ? -5.891 -13.819 7.498 1.00 86.25 258 LEU A O 1
ATOM 1864 N N . ASP A 1 259 ? -6.636 -15.566 8.670 1.00 84.62 259 ASP A N 1
ATOM 1865 C CA . ASP A 1 259 ? -5.376 -15.832 9.370 1.00 84.62 259 ASP A CA 1
ATOM 1866 C C . ASP A 1 259 ? -4.270 -16.309 8.418 1.00 84.62 259 ASP A C 1
ATOM 1868 O O . ASP A 1 259 ? -3.125 -15.877 8.543 1.00 84.62 259 ASP A O 1
ATOM 1872 N N . ILE A 1 260 ? -4.617 -17.136 7.427 1.00 86.12 260 ILE A N 1
ATOM 1873 C CA . ILE A 1 260 ? -3.685 -17.575 6.381 1.00 86.12 260 ILE A CA 1
ATOM 1874 C C . ILE A 1 260 ? -3.378 -16.416 5.430 1.00 86.12 260 ILE A C 1
ATOM 1876 O O . ILE A 1 260 ? -2.211 -16.165 5.139 1.00 86.12 260 ILE A O 1
ATOM 1880 N N . VAL A 1 261 ? -4.403 -15.673 4.998 1.00 88.81 261 VAL A N 1
ATOM 1881 C CA . VAL A 1 261 ? -4.246 -14.504 4.113 1.00 88.81 261 VAL A CA 1
ATOM 1882 C C . VAL A 1 261 ? -3.329 -13.450 4.737 1.00 88.81 261 VAL A C 1
ATOM 1884 O O . VAL A 1 261 ? -2.362 -13.028 4.114 1.00 88.81 261 VAL A O 1
ATOM 1887 N N . LEU A 1 262 ? -3.578 -13.050 5.984 1.00 86.38 262 LEU A N 1
ATOM 1888 C CA . LEU A 1 262 ? -2.770 -12.030 6.667 1.00 86.38 262 LEU A CA 1
ATOM 1889 C C . LEU A 1 262 ? -1.433 -12.579 7.198 1.00 86.38 262 LEU A C 1
ATOM 1891 O O . LEU A 1 262 ? -0.555 -11.806 7.586 1.00 86.38 262 LEU A O 1
ATOM 1895 N N . GLY A 1 263 ? -1.275 -13.905 7.220 1.00 81.00 263 GLY A N 1
ATOM 1896 C CA . GLY A 1 263 ? -0.042 -14.602 7.573 1.00 81.00 263 GLY A CA 1
ATOM 1897 C C . GLY A 1 263 ? 0.877 -14.916 6.386 1.00 81.00 263 GLY A C 1
ATOM 1898 O O . GLY A 1 263 ? 2.015 -15.342 6.618 1.00 81.00 263 GLY A O 1
ATOM 1899 N N . ALA A 1 264 ? 0.419 -14.723 5.148 1.00 84.00 264 ALA A N 1
ATOM 1900 C CA . ALA A 1 264 ? 1.181 -14.988 3.931 1.00 84.00 264 ALA A CA 1
ATOM 1901 C C . ALA A 1 264 ? 2.400 -14.057 3.782 1.00 84.00 264 ALA A C 1
ATOM 1903 O O . ALA A 1 264 ? 2.477 -12.997 4.404 1.00 84.00 264 ALA A O 1
ATOM 1904 N N . VAL A 1 265 ? 3.384 -14.483 2.983 1.00 81.94 265 VAL A N 1
ATOM 1905 C CA . VAL A 1 265 ? 4.670 -13.776 2.823 1.00 81.94 265 VAL A CA 1
ATOM 1906 C C . VAL A 1 265 ? 4.675 -12.836 1.613 1.00 81.94 265 VAL A C 1
ATOM 1908 O O . VAL A 1 265 ? 5.496 -11.924 1.573 1.00 81.94 265 VAL A O 1
ATOM 1911 N N . SER A 1 266 ? 3.772 -13.043 0.651 1.00 87.94 266 SER A N 1
ATOM 1912 C CA . SER A 1 266 ? 3.681 -12.261 -0.587 1.00 87.94 266 SER A CA 1
ATOM 1913 C C . SER A 1 266 ? 2.233 -12.083 -1.052 1.00 87.94 266 SER A C 1
ATOM 1915 O O . SER A 1 266 ? 1.358 -12.905 -0.757 1.00 87.94 266 SER A O 1
ATOM 1917 N N . GLY A 1 267 ? 1.982 -11.053 -1.860 1.00 89.81 267 GLY A N 1
ATOM 1918 C CA . GLY A 1 267 ? 0.696 -10.834 -2.525 1.00 89.81 267 GLY A CA 1
ATOM 1919 C C . GLY A 1 267 ? 0.299 -11.972 -3.468 1.00 89.81 267 GLY A C 1
ATOM 1920 O O . GLY A 1 267 ? -0.881 -12.295 -3.595 1.00 89.81 267 GLY A O 1
ATOM 1921 N N . THR A 1 268 ? 1.280 -12.636 -4.080 1.00 91.31 268 THR A N 1
ATOM 1922 C CA . THR A 1 268 ? 1.067 -13.809 -4.937 1.00 91.31 268 THR A CA 1
ATOM 1923 C C . THR A 1 268 ? 0.552 -15.001 -4.132 1.00 91.31 268 THR A C 1
ATOM 1925 O O . THR A 1 268 ? -0.423 -15.634 -4.533 1.00 91.31 268 THR A O 1
ATOM 1928 N N . GLN A 1 269 ? 1.150 -15.285 -2.968 1.00 90.88 269 GLN A N 1
ATOM 1929 C CA . GLN A 1 269 ? 0.664 -16.328 -2.060 1.00 90.88 269 GLN A CA 1
ATOM 1930 C C . GLN A 1 269 ? -0.765 -16.043 -1.606 1.00 90.88 269 GLN A C 1
ATOM 1932 O O . GLN A 1 269 ? -1.602 -16.943 -1.619 1.00 90.88 269 GLN A O 1
ATOM 1937 N N . ILE A 1 270 ? -1.056 -14.787 -1.255 1.00 91.81 270 ILE A N 1
ATOM 1938 C CA . ILE A 1 270 ? -2.405 -14.370 -0.870 1.00 91.81 270 ILE A CA 1
ATOM 1939 C C . ILE A 1 270 ? -3.396 -14.640 -2.006 1.00 91.81 270 ILE A C 1
ATOM 1941 O O . ILE A 1 270 ? -4.459 -15.211 -1.760 1.00 91.81 270 ILE A O 1
ATOM 1945 N N . LEU A 1 271 ? -3.051 -14.262 -3.241 1.00 92.94 271 LEU A N 1
ATOM 1946 C CA . LEU A 1 271 ? -3.908 -14.488 -4.403 1.00 92.94 271 LEU A CA 1
ATOM 1947 C C . LEU A 1 271 ? -4.231 -15.975 -4.559 1.0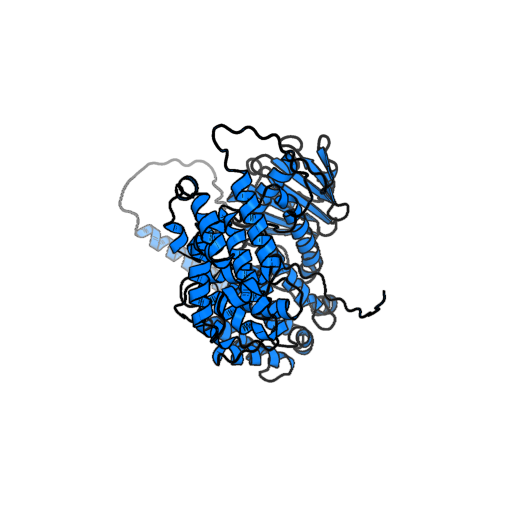0 92.94 271 LEU A C 1
ATOM 1949 O O . LEU A 1 271 ? -5.396 -16.333 -4.704 1.00 92.94 271 LEU A O 1
ATOM 1953 N N . VAL A 1 272 ? -3.214 -16.839 -4.490 1.00 91.69 272 VAL A N 1
ATOM 1954 C CA . VAL A 1 272 ? -3.404 -18.288 -4.616 1.00 91.69 272 VAL A CA 1
ATOM 1955 C C . VAL A 1 272 ? -4.289 -18.835 -3.503 1.00 91.69 272 VAL A C 1
ATOM 1957 O O . VAL A 1 272 ? -5.230 -19.563 -3.803 1.00 91.69 272 VAL A O 1
ATOM 1960 N N . VAL A 1 273 ? -4.056 -18.453 -2.244 1.00 91.19 273 VAL A N 1
ATOM 1961 C CA . VAL A 1 273 ? -4.888 -18.893 -1.110 1.00 91.19 273 VAL A CA 1
ATOM 1962 C C . VAL A 1 273 ? -6.355 -18.521 -1.325 1.00 91.19 273 VAL A C 1
ATOM 1964 O O . VAL A 1 273 ? -7.226 -19.378 -1.196 1.00 91.19 273 VAL A O 1
ATOM 1967 N N . ILE A 1 274 ? -6.634 -17.271 -1.711 1.00 92.06 274 ILE A N 1
ATOM 1968 C CA . ILE A 1 274 ? -8.006 -16.802 -1.943 1.00 92.06 274 ILE A CA 1
ATOM 1969 C C . ILE A 1 274 ? -8.657 -17.564 -3.100 1.00 92.06 274 ILE A C 1
ATOM 1971 O O . ILE A 1 274 ? -9.796 -18.012 -2.978 1.00 92.06 274 ILE A O 1
ATOM 1975 N N . LEU A 1 275 ? -7.952 -17.719 -4.224 1.00 91.38 275 LEU A N 1
ATOM 1976 C CA . LEU A 1 275 ? -8.501 -18.403 -5.392 1.00 91.38 275 LEU A CA 1
ATOM 1977 C C . LEU A 1 275 ? -8.753 -19.887 -5.112 1.00 91.38 275 LEU A C 1
ATOM 1979 O O . LEU A 1 275 ? -9.788 -20.398 -5.525 1.00 91.38 275 LEU A O 1
ATOM 1983 N N . VAL A 1 276 ? -7.875 -20.564 -4.367 1.00 90.69 276 VAL A N 1
ATOM 1984 C CA . VAL A 1 276 ? -8.085 -21.957 -3.943 1.00 90.69 276 VAL A CA 1
ATOM 1985 C C . VAL A 1 276 ? -9.298 -22.080 -3.016 1.00 90.69 276 VAL A C 1
ATOM 1987 O O . VAL A 1 276 ? -10.127 -22.964 -3.230 1.00 90.69 276 VAL A O 1
ATOM 1990 N N . ASP A 1 277 ? -9.454 -21.185 -2.033 1.00 90.75 277 ASP A N 1
ATOM 1991 C CA . ASP A 1 277 ? -10.612 -21.186 -1.123 1.00 90.75 277 ASP A CA 1
ATOM 1992 C C . ASP A 1 277 ? -11.939 -20.980 -1.885 1.00 90.75 277 ASP A C 1
ATOM 1994 O O . ASP A 1 277 ? -12.948 -21.615 -1.567 1.00 90.75 277 ASP A O 1
ATOM 1998 N N . ILE A 1 278 ? -11.938 -20.135 -2.923 1.00 91.00 278 ILE A N 1
ATOM 1999 C CA . ILE A 1 278 ? -13.092 -19.925 -3.809 1.00 91.00 278 ILE A CA 1
ATOM 2000 C C . ILE A 1 278 ? -13.353 -21.187 -4.651 1.00 91.00 278 ILE A C 1
ATOM 2002 O O . ILE A 1 278 ? -14.445 -21.757 -4.600 1.00 91.00 278 ILE A O 1
ATOM 2006 N N . LEU A 1 279 ? -12.348 -21.674 -5.383 1.00 89.88 279 LEU A N 1
ATOM 2007 C CA . LEU A 1 279 ? -12.460 -22.819 -6.298 1.00 89.88 279 LEU A CA 1
ATOM 2008 C C . LEU A 1 279 ? -12.815 -24.139 -5.602 1.00 89.88 279 LEU A C 1
ATOM 2010 O O . LEU A 1 279 ? -13.359 -25.045 -6.228 1.00 89.88 279 LEU A O 1
ATOM 2014 N N . ALA A 1 280 ? -12.570 -24.250 -4.296 1.00 90.19 280 ALA A N 1
ATOM 2015 C CA . ALA A 1 280 ? -13.020 -25.387 -3.500 1.00 90.19 280 ALA A CA 1
ATOM 2016 C C . ALA A 1 280 ? -14.556 -25.508 -3.413 1.00 90.19 280 ALA A C 1
ATOM 2018 O O . ALA A 1 280 ? -15.064 -26.549 -2.986 1.00 90.19 280 ALA A O 1
ATOM 2019 N N . LYS A 1 281 ? -15.301 -24.446 -3.754 1.00 92.31 281 LYS A N 1
ATOM 2020 C CA . LYS A 1 281 ? -16.767 -24.370 -3.625 1.00 92.31 281 LYS A CA 1
ATOM 2021 C C . LYS A 1 281 ? -17.485 -23.925 -4.892 1.00 92.31 281 LYS A C 1
ATOM 2023 O O . LYS A 1 281 ? -18.657 -24.257 -5.051 1.00 92.31 281 LYS A O 1
ATOM 2028 N N . VAL A 1 282 ? -16.816 -23.185 -5.771 1.00 89.62 282 VAL A N 1
ATOM 2029 C CA . VAL A 1 282 ? -17.401 -22.685 -7.020 1.00 89.62 282 VAL A CA 1
ATOM 2030 C C . VAL A 1 282 ? -16.569 -23.087 -8.231 1.00 89.62 282 VAL A C 1
ATOM 2032 O O . VAL A 1 282 ? -15.395 -23.427 -8.115 1.00 89.62 282 VAL A O 1
ATOM 2035 N N . SER A 1 283 ? -17.188 -23.044 -9.408 1.00 87.56 283 SER A N 1
ATOM 2036 C CA . SER A 1 283 ? -16.512 -23.362 -10.660 1.00 87.56 283 SER A CA 1
ATOM 2037 C C . SER A 1 283 ? -15.555 -22.246 -11.101 1.00 87.56 283 SER A C 1
ATOM 2039 O O . SER A 1 283 ? -15.647 -21.094 -10.668 1.00 87.56 283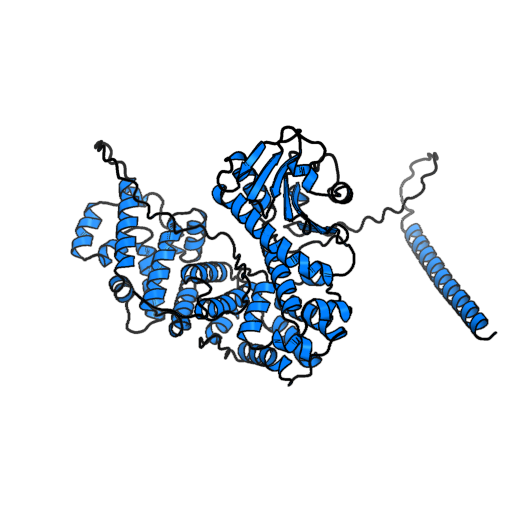 SER A O 1
ATOM 2041 N N . VAL A 1 284 ? -14.628 -22.590 -11.995 1.00 85.62 284 VAL A N 1
ATOM 2042 C CA . VAL A 1 284 ? -13.584 -21.686 -12.504 1.00 85.62 284 VAL A CA 1
ATOM 2043 C C . VAL A 1 284 ? -14.169 -20.460 -13.222 1.00 85.62 284 VAL A C 1
ATOM 2045 O O . VAL A 1 284 ? -13.584 -19.377 -13.195 1.00 85.62 284 VAL A O 1
ATOM 2048 N N . GLU A 1 285 ? -15.354 -20.582 -13.818 1.00 86.62 285 GLU A N 1
ATOM 2049 C CA . GLU A 1 285 ? -16.041 -19.481 -14.500 1.00 86.62 285 GLU A CA 1
ATOM 2050 C C . GLU A 1 285 ? -16.387 -18.328 -13.548 1.00 86.62 285 GLU A C 1
ATOM 2052 O O . GLU A 1 285 ? -16.477 -17.180 -13.983 1.00 86.62 285 GLU A O 1
ATOM 2057 N N . VAL A 1 286 ? -16.532 -18.601 -12.244 1.00 86.56 286 VAL A N 1
ATOM 2058 C CA . VAL A 1 286 ? -16.820 -17.569 -11.239 1.00 86.56 286 VAL A CA 1
ATOM 2059 C C . VAL A 1 286 ? -15.640 -16.616 -11.051 1.00 86.56 286 VAL A C 1
ATOM 2061 O O . VAL A 1 286 ? -15.864 -15.426 -10.826 1.00 86.56 286 VAL A O 1
ATOM 2064 N N . ILE A 1 287 ? -14.401 -17.098 -11.203 1.00 87.56 287 ILE A N 1
ATOM 2065 C CA . ILE A 1 287 ? -13.181 -16.290 -11.035 1.00 87.56 287 ILE A CA 1
ATOM 2066 C C . ILE A 1 287 ? -12.631 -15.712 -12.346 1.00 87.56 287 ILE A C 1
ATOM 2068 O O . ILE A 1 287 ? -11.741 -14.862 -12.326 1.00 87.56 287 ILE A O 1
ATOM 2072 N N . ALA A 1 288 ? -13.163 -16.130 -13.496 1.00 86.31 288 ALA A N 1
ATOM 2073 C CA . ALA A 1 288 ? -12.725 -15.633 -14.799 1.00 86.31 288 ALA A CA 1
ATOM 2074 C C . ALA A 1 288 ? -12.789 -14.091 -14.938 1.00 86.31 288 ALA A C 1
ATOM 2076 O O . ALA A 1 288 ? -11.832 -13.518 -15.465 1.00 86.31 288 ALA A O 1
ATOM 2077 N N . PRO A 1 289 ? -13.819 -13.376 -14.426 1.00 87.88 289 PRO A N 1
ATOM 2078 C CA . PRO A 1 289 ? -13.884 -11.912 -14.524 1.00 87.88 289 PRO A CA 1
ATOM 2079 C C . PRO A 1 289 ? -12.833 -11.172 -13.685 1.00 87.88 289 PRO A C 1
ATOM 2081 O O . PRO A 1 289 ? -12.647 -9.970 -13.854 1.00 87.88 289 PRO A O 1
ATOM 2084 N N . ILE A 1 290 ? -12.148 -11.868 -12.779 1.00 88.50 290 ILE A N 1
ATOM 2085 C CA . ILE A 1 290 ? -11.075 -11.313 -11.948 1.00 88.50 290 ILE A CA 1
ATOM 2086 C C . ILE A 1 290 ? -9.706 -11.509 -12.625 1.00 88.50 290 ILE A C 1
ATOM 2088 O O . ILE A 1 290 ? -8.766 -10.763 -12.365 1.00 88.50 290 ILE A O 1
ATOM 2092 N N . LEU A 1 291 ? -9.601 -12.486 -13.534 1.00 89.19 291 LEU A N 1
ATOM 2093 C CA . LEU A 1 291 ? -8.375 -12.900 -14.229 1.00 89.19 291 LEU A CA 1
ATOM 2094 C C . LEU A 1 291 ? -8.409 -12.554 -15.729 1.00 89.19 291 LEU A C 1
ATOM 2096 O O . LEU A 1 291 ? -7.851 -13.271 -16.556 1.00 89.19 291 LEU A O 1
ATOM 2100 N N . VAL A 1 292 ? -9.072 -11.451 -16.091 1.00 86.38 292 VAL A N 1
ATOM 2101 C CA . VAL A 1 292 ? -9.365 -11.089 -17.494 1.00 86.38 292 VAL A CA 1
ATOM 2102 C C . VAL A 1 292 ? -8.101 -10.879 -18.327 1.00 86.38 292 VAL A C 1
ATOM 2104 O O . VAL A 1 292 ? -8.065 -11.237 -19.502 1.00 86.38 292 VAL A O 1
ATOM 2107 N N . ASN A 1 293 ? -7.070 -10.262 -17.747 1.00 90.75 293 ASN A N 1
ATOM 2108 C CA . ASN A 1 293 ? -5.808 -9.977 -18.423 1.00 90.75 293 ASN A CA 1
ATOM 2109 C C . ASN A 1 293 ? -4.644 -9.868 -17.429 1.00 90.75 293 ASN A C 1
ATOM 2111 O O . ASN A 1 293 ? -4.834 -9.831 -16.212 1.00 90.75 293 ASN A O 1
ATOM 2115 N N . VAL A 1 294 ? -3.426 -9.830 -17.970 1.00 92.88 294 VAL A N 1
ATOM 2116 C CA . VAL A 1 294 ? -2.181 -9.794 -17.194 1.00 92.88 294 VAL A CA 1
ATOM 2117 C C . VAL A 1 294 ? -2.096 -8.533 -16.336 1.00 92.88 294 VAL A C 1
ATOM 2119 O O . VAL A 1 294 ? -1.700 -8.613 -15.177 1.00 92.88 294 VAL A O 1
ATOM 2122 N N . GLU A 1 295 ? -2.507 -7.380 -16.863 1.00 93.88 295 GLU A N 1
ATOM 2123 C CA . GLU A 1 295 ? -2.527 -6.119 -16.126 1.00 93.88 295 GLU A CA 1
ATOM 2124 C C . GLU A 1 295 ? -3.412 -6.191 -14.875 1.00 93.88 295 GLU A C 1
ATOM 2126 O O . GLU A 1 295 ? -2.990 -5.755 -13.806 1.00 93.88 295 GLU A O 1
ATOM 2131 N N . ALA A 1 296 ? -4.607 -6.775 -14.979 1.00 91.12 296 ALA A N 1
ATOM 2132 C CA . ALA A 1 296 ? -5.515 -6.966 -13.852 1.00 91.12 296 ALA A CA 1
ATOM 2133 C C . ALA A 1 296 ? -4.891 -7.868 -12.780 1.00 91.12 296 ALA A C 1
ATOM 2135 O O . ALA A 1 296 ? -4.933 -7.533 -11.598 1.00 91.12 296 ALA A O 1
ATOM 2136 N N . VAL A 1 297 ? -4.241 -8.961 -13.190 1.00 91.94 297 VAL A N 1
ATOM 2137 C CA . VAL A 1 297 ? -3.535 -9.859 -12.266 1.00 91.94 297 VAL A CA 1
ATOM 2138 C C . VAL A 1 297 ? -2.387 -9.135 -11.559 1.00 91.94 297 VAL A C 1
ATOM 2140 O O . VAL A 1 297 ? -2.264 -9.238 -10.342 1.00 91.94 297 VAL A O 1
ATOM 2143 N N . VAL A 1 298 ? -1.566 -8.370 -12.284 1.00 93.31 298 VAL A N 1
ATOM 2144 C CA . VAL A 1 298 ? -0.452 -7.606 -11.694 1.00 93.31 298 VAL A CA 1
ATOM 2145 C C . VAL A 1 298 ? -0.960 -6.573 -10.686 1.00 93.31 298 VAL A C 1
ATOM 2147 O O . VAL A 1 298 ? -0.393 -6.454 -9.600 1.00 93.31 298 VAL A O 1
ATOM 2150 N N . LEU A 1 299 ? -2.046 -5.861 -11.009 1.00 92.44 299 LEU A N 1
ATOM 2151 C CA . LEU A 1 299 ? -2.690 -4.922 -10.086 1.00 92.44 299 LEU A CA 1
ATOM 2152 C C . LEU A 1 299 ? -3.179 -5.632 -8.816 1.00 92.44 299 LEU A C 1
ATOM 2154 O O . LEU A 1 299 ? -2.913 -5.151 -7.715 1.00 92.44 299 LEU A O 1
ATOM 2158 N N . LEU A 1 300 ? -3.839 -6.786 -8.955 1.00 91.50 300 LEU A N 1
ATOM 2159 C CA . LEU A 1 300 ? -4.328 -7.571 -7.819 1.00 91.50 300 LEU A CA 1
ATOM 2160 C C . LEU A 1 300 ? -3.186 -8.060 -6.929 1.00 91.50 300 LEU A C 1
ATOM 2162 O O . LEU A 1 300 ? -3.2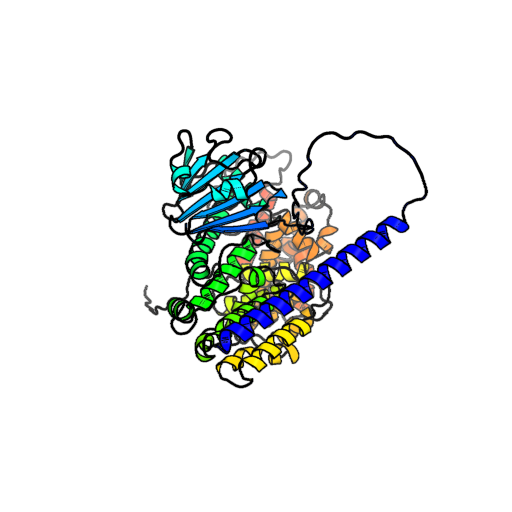47 -7.863 -5.718 1.00 91.50 300 LEU A O 1
ATOM 2166 N N . ILE A 1 301 ? -2.130 -8.642 -7.510 1.00 92.62 301 ILE A N 1
ATOM 2167 C CA . ILE A 1 301 ? -0.959 -9.119 -6.757 1.00 92.62 301 ILE A CA 1
ATOM 2168 C C . ILE A 1 301 ? -0.319 -7.962 -5.985 1.00 92.62 301 ILE A C 1
ATOM 2170 O O . ILE A 1 301 ? -0.064 -8.096 -4.791 1.00 92.62 301 ILE A O 1
ATOM 2174 N N . ALA A 1 302 ? -0.112 -6.808 -6.626 1.00 91.62 302 ALA A N 1
ATOM 2175 C CA . ALA A 1 302 ? 0.459 -5.635 -5.968 1.00 91.62 302 ALA A CA 1
ATOM 2176 C C . ALA A 1 302 ? -0.407 -5.128 -4.802 1.00 91.62 302 ALA A C 1
ATOM 2178 O O . ALA A 1 302 ? 0.115 -4.788 -3.739 1.00 91.62 302 ALA A O 1
ATOM 2179 N N . GLN A 1 303 ? -1.732 -5.096 -4.977 1.00 89.00 303 GLN A N 1
ATOM 2180 C CA . GLN A 1 303 ? -2.661 -4.671 -3.929 1.00 89.00 303 GLN A CA 1
ATOM 2181 C C . GLN A 1 303 ? -2.719 -5.671 -2.766 1.00 89.00 303 GLN A C 1
ATOM 2183 O O . GLN A 1 303 ? -2.718 -5.252 -1.608 1.00 89.00 303 GLN A O 1
ATOM 2188 N N . LEU A 1 304 ? -2.712 -6.978 -3.054 1.00 90.56 304 LEU A N 1
ATOM 2189 C CA . LEU A 1 304 ? -2.642 -8.033 -2.036 1.00 90.56 304 LEU A CA 1
ATOM 2190 C C . LEU A 1 304 ? -1.298 -8.034 -1.305 1.00 90.56 304 LEU A C 1
ATOM 2192 O O . LEU A 1 304 ? -1.267 -8.290 -0.110 1.00 90.56 304 LEU A O 1
ATOM 2196 N N . GLY A 1 305 ? -0.209 -7.659 -1.978 1.00 86.25 305 GLY A N 1
ATOM 2197 C CA . GLY A 1 305 ? 1.092 -7.384 -1.360 1.00 86.25 305 GLY A CA 1
ATOM 2198 C C . GLY A 1 305 ? 1.129 -6.072 -0.567 1.00 86.25 305 GLY A C 1
ATOM 2199 O O . GLY A 1 305 ? 2.194 -5.609 -0.171 1.00 86.25 305 GLY A O 1
ATOM 2200 N N . GLY A 1 306 ? -0.017 -5.413 -0.367 1.00 81.88 306 GLY A N 1
ATOM 2201 C CA . GLY A 1 306 ? -0.134 -4.204 0.440 1.00 81.88 306 GLY A CA 1
ATOM 2202 C C . GLY A 1 306 ? 0.319 -2.919 -0.242 1.00 81.88 306 GLY A C 1
ATOM 2203 O O . GLY A 1 306 ? 0.441 -1.903 0.442 1.00 81.88 306 GLY A O 1
ATOM 2204 N N . SER A 1 307 ? 0.576 -2.933 -1.555 1.00 83.25 307 SER A N 1
ATOM 2205 C CA . SER A 1 307 ? 1.217 -1.827 -2.290 1.00 83.25 307 SER A CA 1
ATOM 2206 C C . SER A 1 307 ? 2.529 -1.373 -1.640 1.00 83.25 307 SER A C 1
ATOM 2208 O O . SER A 1 307 ? 2.844 -0.181 -1.582 1.00 83.25 307 SER A O 1
ATOM 2210 N N . VAL A 1 308 ? 3.285 -2.334 -1.105 1.00 81.44 308 VAL A N 1
ATOM 2211 C CA . VAL A 1 308 ? 4.571 -2.081 -0.457 1.00 81.44 308 VAL A CA 1
ATOM 2212 C C . VAL A 1 308 ? 5.545 -1.472 -1.471 1.00 81.44 308 VAL A C 1
ATOM 2214 O O . VAL A 1 308 ? 5.532 -1.796 -2.653 1.00 81.44 308 VAL A O 1
ATOM 2217 N N . VAL A 1 309 ? 6.373 -0.535 -1.017 1.00 81.00 309 VAL A N 1
ATOM 2218 C CA . VAL A 1 309 ? 7.360 0.182 -1.851 1.00 81.00 309 VAL A CA 1
ATOM 2219 C C . VAL A 1 309 ? 8.797 -0.265 -1.570 1.00 81.00 309 VAL A C 1
ATOM 2221 O O . VAL A 1 309 ? 9.739 0.338 -2.068 1.00 81.00 309 VAL A O 1
ATOM 2224 N N . SER A 1 310 ? 8.980 -1.295 -0.738 1.00 81.25 310 SER A N 1
ATOM 2225 C CA . SER A 1 310 ? 10.295 -1.839 -0.397 1.00 81.25 310 SER A CA 1
ATOM 2226 C C . SER A 1 310 ? 10.861 -2.700 -1.527 1.00 81.25 310 SER A C 1
ATOM 2228 O O . SER A 1 310 ? 10.109 -3.244 -2.326 1.00 81.25 310 SER A O 1
ATOM 2230 N N . GLY A 1 311 ? 12.178 -2.888 -1.560 1.00 82.25 311 GLY A N 1
ATOM 2231 C CA . GLY A 1 311 ? 12.904 -3.748 -2.494 1.00 82.25 311 GLY A CA 1
ATOM 2232 C C . GLY A 1 311 ? 12.691 -5.238 -2.235 1.00 82.25 311 GLY A C 1
ATOM 2233 O O . GLY A 1 311 ? 13.644 -5.985 -2.053 1.00 82.25 311 GLY A O 1
ATOM 2234 N N . THR A 1 312 ? 11.430 -5.648 -2.165 1.00 87.12 312 THR A N 1
ATOM 2235 C CA . THR A 1 312 ? 10.939 -7.016 -1.994 1.00 87.12 312 THR A CA 1
ATOM 2236 C C . THR A 1 312 ? 10.165 -7.434 -3.244 1.00 87.12 312 THR A C 1
ATOM 2238 O O . THR A 1 312 ? 9.971 -6.638 -4.165 1.00 87.12 312 THR A O 1
ATOM 2241 N N . ILE A 1 313 ? 9.702 -8.685 -3.291 1.00 89.62 313 ILE A N 1
ATOM 2242 C CA . ILE A 1 313 ? 8.909 -9.176 -4.425 1.00 89.62 313 ILE A CA 1
ATOM 2243 C C . ILE A 1 313 ? 7.596 -8.389 -4.568 1.00 89.62 313 ILE A C 1
ATOM 2245 O O . ILE A 1 313 ? 7.259 -7.972 -5.675 1.00 89.62 313 ILE A O 1
ATOM 2249 N N . ASP A 1 314 ? 6.911 -8.096 -3.461 1.00 89.25 314 ASP A N 1
ATOM 2250 C CA . ASP A 1 314 ? 5.681 -7.293 -3.481 1.00 89.25 314 ASP A CA 1
ATOM 2251 C C . ASP A 1 314 ? 5.932 -5.871 -3.986 1.00 89.25 314 ASP A C 1
ATOM 2253 O O . ASP A 1 314 ? 5.137 -5.339 -4.761 1.00 89.25 314 ASP A O 1
ATOM 2257 N N . GLY A 1 315 ? 7.070 -5.271 -3.625 1.00 88.94 315 GLY A N 1
ATOM 2258 C CA . GLY A 1 315 ? 7.454 -3.975 -4.175 1.00 88.94 315 GLY A CA 1
ATOM 2259 C C . GLY A 1 315 ? 7.787 -4.017 -5.660 1.00 88.94 315 GLY A C 1
ATOM 2260 O O . GLY A 1 315 ? 7.458 -3.074 -6.379 1.00 88.94 315 GLY A O 1
ATOM 2261 N N . ALA A 1 316 ? 8.347 -5.123 -6.156 1.00 92.12 316 ALA A N 1
ATOM 2262 C CA . ALA A 1 316 ? 8.566 -5.291 -7.586 1.00 92.12 316 ALA A CA 1
ATOM 2263 C C . ALA A 1 316 ? 7.235 -5.371 -8.353 1.00 92.12 316 ALA A C 1
ATOM 2265 O O . ALA A 1 316 ? 7.059 -4.679 -9.358 1.00 92.12 316 ALA A O 1
ATOM 2266 N N . PHE A 1 317 ? 6.267 -6.145 -7.848 1.00 93.31 317 PHE A N 1
ATOM 2267 C CA . PHE A 1 317 ? 4.910 -6.165 -8.401 1.00 93.31 317 PHE A CA 1
ATOM 2268 C C . PHE A 1 317 ? 4.220 -4.807 -8.289 1.00 93.31 317 PHE A C 1
ATOM 2270 O O . PHE A 1 317 ? 3.528 -4.409 -9.222 1.00 93.31 317 PHE A O 1
ATOM 2277 N N . ASN A 1 318 ? 4.448 -4.060 -7.207 1.00 93.44 318 ASN A N 1
ATOM 2278 C CA . ASN A 1 318 ? 3.919 -2.710 -7.069 1.00 93.44 318 ASN A CA 1
ATOM 2279 C C . ASN A 1 318 ? 4.473 -1.773 -8.150 1.00 93.44 318 ASN A C 1
ATOM 2281 O O . ASN A 1 318 ? 3.688 -1.092 -8.798 1.00 93.44 318 ASN A O 1
ATOM 2285 N N . VAL A 1 319 ? 5.780 -1.782 -8.438 1.00 94.12 319 VAL A N 1
ATOM 2286 C CA . VAL A 1 319 ? 6.342 -0.982 -9.546 1.00 94.12 319 VAL A CA 1
ATOM 2287 C C . VAL A 1 319 ? 5.690 -1.350 -10.884 1.00 94.12 319 VAL A C 1
ATOM 2289 O O . VAL A 1 319 ? 5.274 -0.455 -11.622 1.00 94.12 319 VAL A O 1
ATOM 2292 N N . LEU A 1 320 ? 5.525 -2.645 -11.179 1.00 95.19 320 LEU A N 1
ATOM 2293 C CA . LEU A 1 320 ? 4.824 -3.108 -12.385 1.00 95.19 320 LEU A CA 1
ATOM 2294 C C . LEU A 1 320 ? 3.361 -2.634 -12.428 1.00 95.19 320 LEU A C 1
ATOM 2296 O O . LEU A 1 320 ? 2.890 -2.163 -13.463 1.00 95.19 320 LEU A O 1
ATOM 2300 N N . ALA A 1 321 ? 2.653 -2.696 -11.301 1.00 94.94 321 ALA A N 1
ATOM 2301 C CA . ALA A 1 321 ? 1.292 -2.188 -11.162 1.00 94.94 321 ALA A CA 1
ATOM 2302 C C . ALA A 1 321 ? 1.215 -0.671 -11.386 1.00 94.94 321 ALA A C 1
ATOM 2304 O O . ALA A 1 321 ? 0.303 -0.198 -12.065 1.00 94.94 321 ALA A O 1
ATOM 2305 N N . GLN A 1 322 ? 2.186 0.103 -10.893 1.00 94.44 322 GLN A N 1
ATOM 2306 C CA . GLN A 1 322 ? 2.212 1.547 -11.116 1.00 94.44 322 GLN A CA 1
ATOM 2307 C C . GLN A 1 322 ? 2.444 1.905 -12.596 1.00 94.44 322 GLN A C 1
ATOM 2309 O O . GLN A 1 322 ? 1.900 2.908 -13.049 1.00 94.44 322 GLN A O 1
ATOM 2314 N N . ILE A 1 323 ? 3.163 1.086 -13.382 1.00 94.69 323 ILE A N 1
ATOM 2315 C CA . ILE A 1 323 ? 3.260 1.273 -14.848 1.00 94.69 323 ILE A CA 1
ATOM 2316 C C . ILE A 1 323 ? 1.863 1.200 -15.482 1.00 94.69 323 ILE A C 1
ATOM 2318 O O . ILE A 1 323 ? 1.485 2.072 -16.265 1.00 94.69 323 ILE A O 1
ATOM 2322 N N . VAL A 1 324 ? 1.074 0.191 -15.100 1.00 94.69 324 VAL A N 1
ATOM 2323 C CA . VAL A 1 324 ? -0.304 0.012 -15.579 1.00 94.69 324 VAL A CA 1
ATOM 2324 C C . VAL A 1 324 ? -1.192 1.182 -15.147 1.00 94.69 324 VAL A C 1
ATOM 2326 O O . VAL A 1 324 ? -1.929 1.739 -15.961 1.00 94.69 324 VAL A O 1
ATOM 2329 N N . LEU A 1 325 ? -1.123 1.596 -13.878 1.00 93.31 325 LEU A N 1
ATOM 2330 C CA . LEU A 1 325 ? -1.921 2.716 -13.368 1.00 93.31 325 LEU A CA 1
ATOM 2331 C C . LEU A 1 325 ? -1.551 4.048 -14.029 1.00 93.31 325 LEU A C 1
ATOM 2333 O O . LEU A 1 325 ? -2.441 4.863 -14.286 1.00 93.31 325 LEU A O 1
ATOM 2337 N N . LEU A 1 326 ? -0.269 4.263 -14.336 1.00 92.50 326 LEU A N 1
ATOM 2338 C CA . LEU A 1 326 ? 0.203 5.442 -15.057 1.00 92.50 326 LEU A CA 1
ATOM 2339 C C . LEU A 1 326 ? -0.336 5.455 -16.492 1.00 92.50 326 LEU A C 1
ATOM 2341 O O . LEU A 1 326 ? -0.864 6.475 -16.930 1.00 92.50 326 LEU A O 1
ATOM 2345 N N . ALA A 1 327 ? -0.300 4.314 -17.191 1.00 92.81 327 ALA A N 1
ATOM 2346 C CA . ALA A 1 327 ? -0.901 4.171 -18.521 1.00 92.81 327 ALA A CA 1
ATOM 2347 C C . ALA A 1 327 ? -2.410 4.461 -18.517 1.00 92.81 327 ALA A C 1
ATOM 2349 O O . ALA A 1 327 ? -2.937 5.091 -19.432 1.00 92.81 327 ALA A O 1
ATOM 2350 N N . GLN A 1 328 ? -3.099 4.058 -17.447 1.00 91.88 328 GLN A N 1
ATOM 2351 C CA . GLN A 1 328 ? -4.522 4.325 -17.229 1.00 91.88 328 GLN A CA 1
ATOM 2352 C C . GLN A 1 328 ? -4.816 5.746 -16.715 1.00 91.88 328 GLN A C 1
ATOM 2354 O O . GLN A 1 328 ? -5.980 6.065 -16.477 1.00 91.88 328 GLN A O 1
ATOM 2359 N N . LYS A 1 329 ? -3.794 6.595 -16.519 1.00 89.56 329 LYS A N 1
ATOM 2360 C CA . LYS A 1 329 ? -3.902 7.949 -15.940 1.00 89.56 329 LYS A CA 1
ATOM 2361 C C . LYS A 1 329 ? -4.550 7.982 -14.546 1.00 89.56 329 LYS A C 1
ATOM 2363 O O . LYS A 1 329 ? -5.149 8.982 -14.160 1.00 89.56 329 LYS A O 1
ATOM 2368 N N . LYS A 1 330 ? -4.436 6.890 -13.784 1.00 87.88 330 LYS A N 1
ATOM 2369 C CA . LYS A 1 330 ? -4.964 6.777 -12.412 1.00 87.88 330 LYS A CA 1
ATOM 2370 C C . LYS A 1 330 ? -4.002 7.306 -11.349 1.00 87.88 330 LYS A C 1
ATOM 2372 O O . LYS A 1 330 ? -4.422 7.550 -10.223 1.00 87.88 330 LYS A O 1
ATOM 2377 N N . ILE A 1 331 ? -2.731 7.479 -11.701 1.00 88.38 331 ILE A N 1
ATOM 2378 C CA . ILE A 1 331 ? -1.702 8.091 -10.856 1.00 88.38 331 ILE A CA 1
ATOM 2379 C C . ILE A 1 331 ? -0.958 9.167 -11.649 1.00 88.38 331 ILE A C 1
ATOM 2381 O O . ILE A 1 331 ? -0.912 9.117 -12.880 1.00 88.38 331 ILE A O 1
ATOM 2385 N N . SER A 1 332 ? -0.353 10.123 -10.945 1.00 88.56 332 SER A N 1
ATOM 2386 C CA . SER A 1 332 ? 0.566 11.085 -11.554 1.00 88.56 332 SER A CA 1
ATOM 2387 C C . SER A 1 332 ? 1.966 10.489 -11.718 1.00 88.56 332 SER A C 1
ATOM 2389 O O . SER A 1 332 ? 2.355 9.540 -11.030 1.00 88.56 332 SER A O 1
ATOM 2391 N N . LEU A 1 333 ? 2.754 11.091 -12.609 1.00 87.56 333 LEU A N 1
ATOM 2392 C CA . LEU A 1 333 ? 4.152 10.720 -12.807 1.00 87.56 333 LEU A CA 1
ATOM 2393 C C . LEU A 1 333 ? 4.990 10.907 -11.527 1.00 87.56 333 LEU A C 1
ATOM 2395 O O . LEU A 1 333 ? 5.859 10.087 -11.250 1.00 87.56 333 LEU A O 1
ATOM 2399 N N . ASP A 1 334 ? 4.713 11.935 -10.722 1.00 84.75 334 ASP A N 1
ATOM 2400 C CA . ASP A 1 334 ? 5.434 12.177 -9.465 1.00 84.75 334 ASP A CA 1
ATOM 2401 C C . ASP A 1 334 ? 5.252 11.034 -8.460 1.00 84.75 334 ASP A C 1
ATOM 2403 O O . ASP A 1 334 ? 6.210 10.609 -7.813 1.00 84.75 334 ASP A O 1
ATOM 2407 N N . VAL A 1 335 ? 4.030 10.495 -8.359 1.00 82.81 335 VAL A N 1
ATOM 2408 C CA . VAL A 1 335 ? 3.732 9.338 -7.501 1.00 82.81 335 VAL A CA 1
ATOM 2409 C C . VAL A 1 335 ? 4.493 8.109 -7.992 1.00 82.81 335 VAL A C 1
ATOM 2411 O O . VAL A 1 335 ? 5.118 7.412 -7.192 1.00 82.81 335 VAL A O 1
ATOM 2414 N N . PHE A 1 336 ? 4.499 7.877 -9.308 1.00 89.81 336 PHE A N 1
ATOM 2415 C CA . PHE A 1 336 ? 5.257 6.791 -9.924 1.00 89.81 336 PHE A CA 1
ATOM 2416 C C . PHE A 1 336 ? 6.763 6.896 -9.628 1.00 89.81 336 PHE A C 1
ATOM 2418 O O . PHE A 1 336 ? 7.369 5.926 -9.171 1.00 89.81 336 PHE A O 1
ATOM 2425 N N . ILE A 1 337 ? 7.356 8.078 -9.834 1.00 89.12 337 ILE A N 1
ATOM 2426 C CA . ILE A 1 337 ? 8.781 8.341 -9.589 1.00 89.12 337 ILE A CA 1
ATOM 2427 C C . ILE A 1 337 ? 9.137 8.088 -8.123 1.00 89.12 337 ILE A C 1
ATOM 2429 O O . ILE A 1 337 ? 10.124 7.407 -7.847 1.00 89.12 337 ILE A O 1
ATOM 2433 N N . ASN A 1 338 ? 8.323 8.577 -7.185 1.00 85.56 338 ASN A N 1
ATOM 2434 C CA . ASN A 1 338 ? 8.557 8.384 -5.756 1.00 85.56 338 ASN A CA 1
ATOM 2435 C C . ASN A 1 338 ? 8.536 6.895 -5.359 1.00 85.56 338 ASN A C 1
ATOM 2437 O O . ASN A 1 338 ? 9.414 6.432 -4.631 1.00 85.56 338 ASN A O 1
ATOM 2441 N N . ILE A 1 339 ? 7.569 6.123 -5.868 1.00 86.75 339 ILE A N 1
ATOM 2442 C CA . ILE A 1 339 ? 7.478 4.678 -5.603 1.00 86.75 339 ILE A CA 1
ATOM 2443 C C . ILE A 1 339 ? 8.696 3.946 -6.179 1.00 86.75 339 ILE A C 1
ATOM 2445 O O . ILE A 1 339 ? 9.321 3.147 -5.482 1.00 86.75 339 ILE A O 1
ATOM 2449 N N . ALA A 1 340 ? 9.075 4.255 -7.422 1.00 90.44 340 ALA A N 1
ATOM 2450 C CA . ALA A 1 340 ? 10.242 3.657 -8.063 1.00 90.44 340 ALA A CA 1
ATOM 2451 C C . ALA A 1 340 ? 11.553 3.987 -7.326 1.00 90.44 340 ALA A C 1
ATOM 2453 O O . ALA A 1 340 ? 12.395 3.106 -7.159 1.00 90.44 340 ALA A O 1
ATOM 2454 N N . LEU A 1 341 ? 11.710 5.227 -6.844 1.00 87.81 341 LEU A N 1
ATOM 2455 C CA . LEU A 1 341 ? 12.841 5.665 -6.018 1.00 87.81 341 LEU A CA 1
ATOM 2456 C C . LEU A 1 341 ? 12.952 4.856 -4.729 1.00 87.81 341 LEU A C 1
ATOM 2458 O O . LEU A 1 341 ? 14.023 4.336 -4.413 1.00 87.81 341 LEU A O 1
ATOM 2462 N N . GLN A 1 342 ? 11.850 4.748 -3.986 1.00 85.56 342 GLN A N 1
ATOM 2463 C CA . GLN A 1 342 ? 11.827 4.028 -2.715 1.00 85.56 342 GLN A CA 1
ATOM 2464 C C . GLN A 1 342 ? 12.131 2.541 -2.905 1.00 85.56 342 GLN A C 1
ATOM 2466 O O . GLN A 1 342 ? 12.930 1.987 -2.144 1.00 85.56 342 GLN A O 1
ATOM 2471 N N . PHE A 1 343 ? 11.590 1.926 -3.959 1.00 88.88 343 PHE A N 1
ATOM 2472 C CA . PHE A 1 343 ? 11.903 0.548 -4.328 1.00 88.88 343 PHE A CA 1
ATOM 2473 C C . PHE A 1 343 ? 13.394 0.374 -4.628 1.00 88.88 343 PHE A C 1
ATOM 2475 O O . PHE A 1 343 ? 14.061 -0.451 -4.007 1.00 88.88 343 PHE A O 1
ATOM 2482 N N . ALA A 1 344 ? 13.940 1.197 -5.525 1.00 88.38 344 ALA A N 1
ATOM 2483 C CA . ALA A 1 344 ? 15.323 1.083 -5.979 1.00 88.38 344 ALA A CA 1
ATOM 2484 C C . ALA A 1 344 ? 16.338 1.243 -4.840 1.00 88.38 344 ALA A C 1
ATOM 2486 O O . ALA A 1 344 ? 17.330 0.526 -4.772 1.00 88.38 344 ALA A O 1
ATOM 2487 N N . VAL A 1 345 ? 16.076 2.172 -3.920 1.00 85.88 345 VAL A N 1
ATOM 2488 C CA . VAL A 1 345 ? 16.944 2.441 -2.766 1.00 85.88 345 VAL A CA 1
ATOM 2489 C C . VAL A 1 345 ? 16.877 1.342 -1.705 1.00 85.88 345 VAL A C 1
ATOM 2491 O O . VAL A 1 345 ? 17.827 1.159 -0.943 1.00 85.88 345 VAL A O 1
ATOM 2494 N N . SER A 1 346 ? 15.750 0.641 -1.606 1.00 85.25 346 SER A N 1
ATOM 2495 C CA . SER A 1 346 ? 15.547 -0.410 -0.606 1.00 85.25 346 SER A CA 1
ATOM 2496 C C . SER A 1 346 ? 15.833 -1.816 -1.134 1.00 85.25 346 SER A C 1
ATOM 2498 O O . SER A 1 346 ? 15.802 -2.765 -0.354 1.00 85.25 346 SER A O 1
ATOM 2500 N N . LEU A 1 347 ? 16.143 -1.961 -2.424 1.00 85.88 347 LEU A N 1
ATOM 2501 C CA . LEU A 1 347 ? 16.557 -3.226 -3.015 1.00 85.88 347 LEU A CA 1
ATOM 2502 C C . LEU A 1 347 ? 17.982 -3.579 -2.579 1.00 85.88 347 LEU A C 1
ATOM 2504 O O . LEU A 1 347 ? 18.963 -3.001 -3.043 1.00 85.88 347 LEU A O 1
ATOM 2508 N N . SER A 1 348 ? 18.092 -4.563 -1.690 1.00 77.25 348 SER A N 1
ATOM 2509 C CA . SER A 1 348 ? 19.365 -5.134 -1.254 1.00 77.25 348 SER A CA 1
ATOM 2510 C C . SER A 1 348 ? 19.559 -6.520 -1.874 1.00 77.25 348 SER A C 1
ATOM 2512 O O . SER A 1 348 ? 19.151 -7.527 -1.298 1.00 77.25 348 SER A O 1
ATOM 2514 N N . GLY A 1 349 ? 20.183 -6.574 -3.052 1.00 81.31 349 GLY A N 1
ATOM 2515 C CA . GLY A 1 349 ? 20.506 -7.825 -3.745 1.00 81.31 349 GLY A CA 1
ATOM 2516 C C . GLY A 1 349 ? 19.449 -8.277 -4.757 1.00 81.31 349 GLY A C 1
ATOM 2517 O O . GLY A 1 349 ? 18.638 -7.486 -5.229 1.00 81.31 349 GLY A O 1
ATOM 2518 N N . SER A 1 350 ? 19.503 -9.555 -5.136 1.00 84.62 350 SER A N 1
ATOM 2519 C CA . SER A 1 350 ? 18.601 -10.151 -6.126 1.00 84.62 350 SER A CA 1
ATOM 2520 C C . SER A 1 350 ? 17.310 -10.667 -5.492 1.00 84.62 350 SER A C 1
ATOM 2522 O O . SER A 1 350 ? 17.346 -11.385 -4.491 1.00 84.62 350 SER A O 1
ATOM 2524 N N . LEU A 1 351 ? 16.180 -10.400 -6.137 1.00 87.62 351 LEU A N 1
ATOM 2525 C CA . LEU A 1 351 ? 14.887 -10.989 -5.814 1.00 87.62 351 LEU A CA 1
ATOM 2526 C C . LEU A 1 351 ? 14.766 -12.376 -6.442 1.00 87.62 351 LEU A C 1
ATOM 2528 O O . LEU A 1 351 ? 14.913 -12.542 -7.655 1.00 87.62 351 LEU A O 1
ATOM 2532 N N . ASN A 1 352 ? 14.445 -13.375 -5.622 1.00 82.19 352 ASN A N 1
ATOM 2533 C CA . ASN A 1 352 ? 14.160 -14.716 -6.109 1.00 82.19 352 ASN A CA 1
ATOM 2534 C C . ASN A 1 352 ? 12.677 -14.852 -6.492 1.00 82.19 352 ASN A C 1
ATOM 2536 O O . ASN A 1 352 ? 11.849 -15.251 -5.678 1.00 82.19 352 ASN A O 1
ATOM 2540 N N . LEU A 1 353 ? 12.350 -14.547 -7.749 1.00 83.12 353 LEU A N 1
ATOM 2541 C CA . LEU A 1 353 ? 10.986 -14.677 -8.277 1.00 83.12 353 LEU A CA 1
ATOM 2542 C C . LEU A 1 353 ? 10.565 -16.138 -8.534 1.00 83.12 353 LEU A C 1
ATOM 2544 O O . LEU A 1 353 ? 9.381 -16.397 -8.725 1.00 83.12 353 LEU A O 1
ATOM 2548 N N . SER A 1 354 ? 11.496 -17.102 -8.534 1.00 81.69 354 SER A N 1
ATOM 2549 C CA . SER A 1 354 ? 11.202 -18.491 -8.931 1.00 81.69 354 SER A CA 1
ATOM 2550 C C . SER A 1 354 ? 10.223 -19.201 -7.990 1.00 81.69 354 SER A C 1
ATOM 2552 O O . SER A 1 354 ? 9.340 -19.916 -8.459 1.00 81.69 354 SER A O 1
ATOM 2554 N N . ALA A 1 355 ? 10.329 -18.957 -6.680 1.00 82.69 355 ALA A N 1
ATOM 2555 C CA . ALA A 1 355 ? 9.420 -19.527 -5.687 1.00 82.69 355 ALA A CA 1
ATOM 2556 C C . ALA A 1 355 ? 7.977 -19.042 -5.904 1.00 82.69 355 ALA A C 1
ATOM 2558 O O . ALA A 1 355 ? 7.045 -19.842 -5.916 1.00 82.69 355 ALA A O 1
ATOM 2559 N N . GLU A 1 356 ? 7.806 -17.744 -6.161 1.00 86.06 356 GLU A N 1
ATOM 2560 C CA . GLU A 1 356 ? 6.494 -17.142 -6.417 1.00 86.06 356 GLU A CA 1
ATOM 2561 C C . GLU A 1 356 ? 5.893 -17.639 -7.732 1.00 86.06 356 GLU A C 1
ATOM 2563 O O . GLU A 1 356 ? 4.716 -17.982 -7.789 1.00 86.06 356 GLU A O 1
ATOM 2568 N N . ILE A 1 357 ? 6.711 -17.762 -8.779 1.00 86.38 357 ILE A N 1
ATOM 2569 C CA . ILE A 1 357 ? 6.277 -18.326 -10.061 1.00 86.38 357 ILE A CA 1
ATOM 2570 C C . ILE A 1 357 ? 5.823 -19.781 -9.898 1.00 86.38 357 ILE A C 1
ATOM 2572 O O . ILE A 1 357 ? 4.816 -20.167 -10.488 1.00 86.38 357 ILE A O 1
ATOM 2576 N N . SER A 1 358 ? 6.525 -20.581 -9.088 1.00 88.56 358 SER A N 1
ATOM 2577 C CA . SER A 1 358 ? 6.136 -21.970 -8.815 1.00 88.56 358 SER A CA 1
ATOM 2578 C C . SER A 1 358 ? 4.750 -22.053 -8.174 1.00 88.56 358 SER A C 1
ATOM 2580 O O . SER A 1 358 ? 3.924 -22.850 -8.607 1.00 88.56 358 SER A O 1
ATOM 2582 N N . ILE A 1 359 ? 4.459 -21.176 -7.210 1.00 87.88 359 ILE A N 1
ATOM 2583 C CA . ILE A 1 359 ? 3.158 -21.130 -6.527 1.00 87.88 359 ILE A CA 1
ATOM 2584 C C . ILE A 1 359 ? 2.023 -20.811 -7.516 1.00 87.88 359 ILE A C 1
ATOM 2586 O O . ILE A 1 359 ? 0.965 -21.440 -7.478 1.00 87.88 359 ILE A O 1
ATOM 2590 N N . VAL A 1 360 ? 2.240 -19.877 -8.450 1.00 88.44 360 VAL A N 1
ATOM 2591 C CA . VAL A 1 360 ? 1.237 -19.568 -9.488 1.00 88.44 360 VAL A CA 1
ATOM 2592 C C . VAL A 1 360 ? 1.100 -20.712 -10.497 1.00 88.44 360 VAL A C 1
ATOM 2594 O O . VAL A 1 360 ? -0.010 -20.986 -10.951 1.00 88.44 360 VAL A O 1
ATOM 2597 N N . LYS A 1 361 ? 2.189 -21.412 -10.841 1.00 89.56 361 LYS A N 1
ATOM 2598 C CA . LYS A 1 361 ? 2.140 -22.591 -11.725 1.00 89.56 361 LYS A CA 1
ATOM 2599 C C . LYS A 1 361 ? 1.272 -23.700 -11.139 1.00 89.56 361 LYS A C 1
ATOM 2601 O O . LYS A 1 361 ? 0.449 -24.260 -11.863 1.00 89.56 361 LYS A O 1
ATOM 2606 N N . ASP A 1 362 ? 1.408 -23.965 -9.843 1.00 88.31 362 ASP A N 1
ATOM 2607 C CA . ASP A 1 362 ? 0.596 -24.965 -9.149 1.00 88.31 362 ASP A CA 1
ATOM 2608 C C . ASP A 1 362 ? -0.893 -24.589 -9.172 1.00 88.31 362 ASP A C 1
ATOM 2610 O O . ASP A 1 362 ? -1.745 -25.443 -9.427 1.00 88.31 362 ASP A O 1
ATOM 2614 N N . LEU A 1 363 ? -1.219 -23.302 -8.997 1.00 87.75 363 LEU A N 1
ATOM 2615 C CA . LEU A 1 363 ? -2.589 -22.809 -9.152 1.00 87.75 363 LEU A CA 1
ATOM 2616 C C . LEU A 1 363 ? -3.108 -23.007 -10.586 1.00 87.75 363 LEU A C 1
ATOM 2618 O O . LEU A 1 363 ? -4.220 -23.495 -10.778 1.00 87.75 363 LEU A O 1
ATOM 2622 N N . VAL A 1 364 ? -2.319 -22.650 -11.603 1.00 88.06 364 VAL A N 1
ATOM 2623 C CA . VAL A 1 364 ? -2.705 -22.828 -13.013 1.00 88.06 364 VAL A CA 1
ATOM 2624 C C . VAL A 1 364 ? -2.981 -24.300 -13.325 1.00 88.06 364 VAL A C 1
ATOM 2626 O O . VAL A 1 364 ? -3.959 -24.601 -14.013 1.00 88.06 364 VAL A O 1
ATOM 2629 N N . ALA A 1 365 ? -2.177 -25.221 -12.787 1.00 85.06 365 ALA A N 1
ATOM 2630 C CA . ALA A 1 365 ? -2.410 -26.655 -12.922 1.00 85.06 365 ALA A CA 1
ATOM 2631 C C . ALA A 1 365 ? -3.747 -27.086 -12.289 1.00 85.06 365 ALA A C 1
ATOM 2633 O O . ALA A 1 365 ? -4.489 -27.847 -12.908 1.00 85.06 365 ALA A O 1
ATOM 2634 N N . GLN A 1 366 ? -4.097 -26.552 -11.114 1.00 82.06 366 GLN A N 1
ATOM 2635 C CA . GLN A 1 366 ? -5.376 -26.832 -10.442 1.00 82.06 366 GLN A CA 1
ATOM 2636 C C . GLN A 1 366 ? -6.594 -26.272 -11.194 1.00 82.06 366 GLN A C 1
ATOM 2638 O O . GLN A 1 366 ? -7.650 -26.896 -11.197 1.00 82.06 366 GLN A O 1
ATOM 2643 N N . ILE A 1 367 ? -6.447 -25.124 -11.864 1.00 80.62 367 ILE A N 1
ATOM 2644 C CA . ILE A 1 367 ? -7.514 -24.479 -12.653 1.00 80.62 367 ILE A CA 1
ATOM 2645 C C . ILE A 1 367 ? -7.747 -25.186 -14.008 1.00 80.62 367 ILE A C 1
ATOM 2647 O O . ILE A 1 367 ? -8.758 -24.952 -14.667 1.00 80.62 367 ILE A O 1
ATOM 2651 N N . GLY A 1 368 ? -6.842 -26.078 -14.430 1.00 71.75 368 GLY A N 1
ATOM 2652 C CA . GLY A 1 368 ? -6.954 -26.825 -15.690 1.00 71.75 368 GLY A CA 1
ATOM 2653 C C . GLY A 1 368 ? -6.037 -26.337 -16.818 1.00 71.75 368 GLY A C 1
ATOM 2654 O O . GLY A 1 368 ? -6.285 -26.653 -17.980 1.00 71.75 368 GLY A O 1
ATOM 2655 N N . GLY A 1 369 ? -4.972 -25.590 -16.502 1.00 59.78 369 GLY A N 1
ATOM 2656 C CA . GLY A 1 369 ? -3.800 -25.337 -17.357 1.00 59.78 369 GLY A CA 1
ATOM 2657 C C . GLY A 1 369 ? -4.000 -24.381 -18.540 1.00 59.78 369 GLY A C 1
ATOM 2658 O O . GLY A 1 369 ? -3.253 -23.413 -18.674 1.00 59.78 369 GLY A O 1
ATOM 2659 N N . ASN A 1 370 ? -5.022 -24.613 -19.368 1.00 59.69 370 ASN A N 1
ATOM 2660 C CA . ASN A 1 370 ? -5.222 -23.969 -20.675 1.00 59.69 370 ASN A CA 1
ATOM 2661 C C . ASN A 1 370 ? -6.626 -23.359 -20.865 1.00 59.69 370 ASN A C 1
ATOM 2663 O O . ASN A 1 370 ? -7.042 -23.097 -21.994 1.00 59.69 370 ASN A O 1
ATOM 2667 N N . GLY A 1 371 ? -7.376 -23.146 -19.782 1.00 67.88 371 GLY A N 1
ATOM 2668 C CA . GLY A 1 371 ? -8.668 -22.462 -19.840 1.00 67.88 371 GLY A CA 1
ATOM 2669 C C . GLY A 1 371 ? -8.513 -20.954 -20.061 1.00 67.88 371 GLY A C 1
ATOM 2670 O O . GLY A 1 371 ? -7.500 -20.356 -19.697 1.00 67.88 371 GLY A O 1
ATOM 2671 N N . THR A 1 372 ? -9.548 -20.298 -20.590 1.00 70.12 372 THR A N 1
ATOM 2672 C CA . THR A 1 372 ? -9.593 -18.825 -20.695 1.00 70.12 372 THR A CA 1
ATOM 2673 C C . THR A 1 372 ? -9.382 -18.143 -19.339 1.00 70.12 372 THR A C 1
ATOM 2675 O O . THR A 1 372 ? -8.758 -17.090 -19.277 1.00 70.12 372 THR A O 1
ATOM 2678 N N . ALA A 1 373 ? -9.817 -18.783 -18.250 1.00 70.00 373 ALA A N 1
ATOM 2679 C CA . ALA A 1 373 ? -9.637 -18.304 -16.882 1.00 70.00 373 ALA A CA 1
ATOM 2680 C C . ALA A 1 373 ? -8.185 -18.369 -16.362 1.00 70.00 373 ALA A C 1
ATOM 2682 O O . ALA A 1 373 ? -7.837 -17.607 -15.465 1.00 70.00 373 ALA A O 1
ATOM 2683 N N . SER A 1 374 ? -7.324 -19.242 -16.907 1.00 83.56 374 SER A N 1
ATOM 2684 C CA . SER A 1 374 ? -5.906 -19.335 -16.515 1.00 83.56 374 SER A CA 1
ATOM 2685 C C . SER A 1 374 ? -4.962 -18.616 -17.483 1.00 83.56 374 SER A C 1
ATOM 2687 O O . SER A 1 374 ? -3.791 -18.427 -17.160 1.00 83.56 374 SER A O 1
ATOM 2689 N N . ALA A 1 375 ? -5.449 -18.167 -18.646 1.00 87.44 375 ALA A N 1
ATOM 2690 C CA . ALA A 1 375 ? -4.624 -17.591 -19.709 1.00 87.44 375 ALA A CA 1
ATOM 2691 C C . ALA A 1 375 ? -3.797 -16.375 -19.250 1.00 87.44 375 ALA A C 1
ATOM 2693 O O . ALA A 1 375 ? -2.613 -16.268 -19.583 1.00 87.44 375 ALA A O 1
ATOM 2694 N N . ALA A 1 376 ? -4.386 -15.483 -18.446 1.00 90.06 376 ALA A N 1
ATOM 2695 C CA . ALA A 1 376 ? -3.686 -14.324 -17.891 1.00 90.06 376 ALA A CA 1
ATOM 2696 C C . ALA A 1 376 ? -2.559 -14.732 -16.927 1.00 90.06 376 ALA A C 1
ATOM 2698 O O . ALA A 1 376 ? -1.457 -14.190 -17.004 1.00 90.06 376 ALA A O 1
ATOM 2699 N N . LEU A 1 377 ? -2.805 -15.724 -16.064 1.00 90.81 377 LEU A N 1
ATOM 2700 C CA . LEU A 1 377 ? -1.800 -16.261 -15.141 1.00 90.81 377 LEU A CA 1
ATOM 2701 C C . LEU A 1 377 ? -0.656 -16.940 -15.905 1.00 90.81 377 LEU A C 1
ATOM 2703 O O . LEU A 1 377 ? 0.512 -16.669 -15.631 1.00 90.81 377 LEU A O 1
ATOM 2707 N N . THR A 1 378 ? -0.975 -17.756 -16.914 1.00 90.62 378 THR A N 1
ATOM 2708 C CA . THR A 1 378 ? 0.021 -18.409 -17.776 1.00 90.62 378 THR A CA 1
ATOM 2709 C C . THR A 1 378 ? 0.873 -17.386 -18.526 1.00 90.62 378 THR A C 1
ATOM 2711 O O . THR A 1 378 ? 2.096 -17.514 -18.564 1.00 90.62 378 THR A O 1
ATOM 2714 N N . THR A 1 379 ? 0.253 -16.337 -19.074 1.00 91.81 379 THR A N 1
ATOM 2715 C CA . THR A 1 379 ? 0.968 -15.261 -19.777 1.00 91.81 379 THR A CA 1
ATOM 2716 C C . THR A 1 379 ? 1.879 -14.484 -18.826 1.00 91.81 379 THR A C 1
ATOM 2718 O O . THR A 1 379 ? 3.012 -14.170 -19.189 1.00 91.81 379 THR A O 1
ATOM 2721 N N . LEU A 1 380 ? 1.429 -14.212 -17.595 1.00 92.19 380 LEU A N 1
ATOM 2722 C CA . LEU A 1 380 ? 2.257 -13.582 -16.567 1.00 92.19 380 LEU A CA 1
ATOM 2723 C C . LEU A 1 380 ? 3.480 -14.446 -16.232 1.00 92.19 380 LEU A C 1
ATOM 2725 O O . LEU A 1 380 ? 4.602 -13.944 -16.257 1.00 92.19 380 LEU A O 1
ATOM 2729 N N . ILE A 1 381 ? 3.276 -15.742 -15.970 1.00 91.75 381 ILE A N 1
ATOM 2730 C CA . ILE A 1 381 ? 4.351 -16.700 -15.674 1.00 91.75 381 ILE A CA 1
ATOM 2731 C C . ILE A 1 381 ? 5.384 -16.713 -16.804 1.00 91.75 381 ILE A C 1
ATOM 2733 O O . ILE A 1 381 ? 6.564 -16.462 -16.565 1.00 91.75 381 ILE A O 1
ATOM 2737 N N . GLN A 1 382 ? 4.941 -16.958 -18.041 1.00 91.31 382 GLN A N 1
ATOM 2738 C CA . GLN A 1 382 ? 5.833 -17.045 -19.199 1.00 91.31 382 GLN A CA 1
ATOM 2739 C C . GLN A 1 382 ? 6.560 -15.720 -19.445 1.00 91.31 382 GLN A C 1
ATOM 2741 O O . GLN A 1 382 ? 7.765 -15.718 -19.686 1.00 91.31 382 GLN A O 1
ATOM 2746 N N . GLY A 1 383 ? 5.854 -14.593 -19.320 1.00 90.94 383 GLY A N 1
ATOM 2747 C CA . GLY A 1 383 ? 6.425 -13.260 -19.479 1.00 90.94 383 GLY A CA 1
ATOM 2748 C C . GLY A 1 383 ? 7.513 -12.944 -18.451 1.00 90.94 383 GLY A C 1
ATOM 2749 O O . GLY A 1 383 ? 8.504 -12.300 -18.802 1.00 90.94 383 GLY A O 1
ATOM 2750 N N . ILE A 1 384 ? 7.364 -13.401 -17.202 1.00 90.75 384 ILE A N 1
ATOM 2751 C CA . ILE A 1 384 ? 8.390 -13.226 -16.167 1.00 90.75 384 ILE A CA 1
ATOM 2752 C C . ILE A 1 384 ? 9.580 -14.159 -16.419 1.00 90.75 384 ILE A C 1
ATOM 2754 O O . ILE A 1 384 ? 10.716 -13.687 -16.450 1.00 90.75 384 ILE A O 1
ATOM 2758 N N . GLU A 1 385 ? 9.344 -15.455 -16.649 1.00 90.12 385 GLU A N 1
ATOM 2759 C CA . GLU A 1 385 ? 10.417 -16.444 -16.850 1.00 90.12 385 GLU A CA 1
ATOM 2760 C C . GLU A 1 385 ? 11.266 -16.147 -18.088 1.00 90.12 385 GLU A C 1
ATOM 2762 O O . GLU A 1 385 ? 12.494 -16.220 -18.043 1.00 90.12 385 GLU A O 1
ATOM 2767 N N . GLN A 1 386 ? 10.617 -15.764 -19.187 1.00 91.00 386 GLN A N 1
ATOM 2768 C CA . GLN A 1 386 ? 11.282 -15.444 -20.449 1.00 91.00 386 GLN A CA 1
ATOM 2769 C C . GLN A 1 386 ? 11.746 -13.985 -20.518 1.00 91.00 386 GLN A C 1
ATOM 2771 O O . GLN A 1 386 ? 12.403 -13.604 -21.485 1.00 91.00 386 GLN A O 1
ATOM 2776 N N . LYS A 1 387 ? 11.418 -13.158 -19.513 1.00 90.62 387 LYS A N 1
ATOM 2777 C CA . LYS A 1 387 ? 11.705 -11.713 -19.485 1.00 90.62 387 LYS A CA 1
ATOM 2778 C C . LYS A 1 387 ? 11.107 -10.969 -20.688 1.00 90.62 387 LYS A C 1
ATOM 2780 O O . LYS A 1 387 ? 11.682 -10.006 -21.189 1.00 90.62 387 LYS A O 1
ATOM 2785 N N . THR A 1 388 ? 9.943 -11.408 -21.148 1.00 93.00 388 THR A N 1
ATOM 2786 C CA . THR A 1 388 ? 9.213 -10.853 -22.298 1.00 93.00 388 THR A CA 1
ATOM 2787 C C . THR A 1 388 ? 7.928 -10.131 -21.896 1.00 93.00 388 THR A C 1
ATOM 2789 O O . THR A 1 388 ? 7.212 -9.644 -22.771 1.00 93.00 388 THR A O 1
ATOM 2792 N N . LEU A 1 389 ? 7.637 -10.039 -20.590 1.00 93.50 389 LEU A N 1
ATOM 2793 C CA . LEU A 1 389 ? 6.434 -9.396 -20.063 1.00 93.50 389 LEU A CA 1
ATOM 2794 C C . LEU A 1 389 ? 6.260 -7.985 -20.639 1.00 93.50 389 LEU A C 1
ATOM 2796 O O . LEU A 1 389 ? 7.158 -7.143 -20.538 1.00 93.50 389 LEU A O 1
ATOM 2800 N N . LYS A 1 390 ? 5.078 -7.730 -21.203 1.00 94.00 390 LYS A N 1
ATOM 2801 C CA . LYS A 1 390 ? 4.641 -6.406 -21.641 1.00 94.00 390 LYS A CA 1
ATOM 2802 C C . LYS A 1 390 ? 3.410 -5.992 -20.853 1.00 94.00 390 LYS A C 1
ATOM 2804 O O . LYS A 1 390 ? 2.469 -6.773 -20.763 1.00 94.00 390 LYS A O 1
ATOM 2809 N N . LEU A 1 391 ? 3.416 -4.774 -20.324 1.00 94.38 391 LEU A N 1
ATOM 2810 C CA . LEU A 1 391 ? 2.290 -4.194 -19.592 1.00 94.38 391 LEU A CA 1
ATOM 2811 C C . LEU A 1 391 ? 1.937 -2.852 -20.216 1.00 94.38 391 LEU A C 1
ATOM 2813 O O . LEU A 1 391 ? 2.786 -1.964 -20.273 1.00 94.38 391 LEU A O 1
ATOM 2817 N N . SER A 1 392 ? 0.703 -2.699 -20.706 1.00 91.69 392 SER A N 1
ATOM 2818 C CA . SER A 1 392 ? 0.264 -1.450 -21.359 1.00 91.69 392 SER A CA 1
ATOM 2819 C C . SER A 1 392 ? 1.231 -0.954 -22.457 1.00 91.69 392 SER A C 1
ATOM 2821 O O . SER A 1 392 ? 1.494 0.237 -22.590 1.00 91.69 392 SER A O 1
ATOM 2823 N N . GLY A 1 393 ? 1.816 -1.885 -23.221 1.00 88.94 393 GLY A N 1
ATOM 2824 C CA . GLY A 1 393 ? 2.790 -1.595 -24.283 1.00 88.94 393 GLY A CA 1
ATOM 2825 C C . GLY A 1 393 ? 4.244 -1.404 -23.823 1.00 88.94 393 GLY A C 1
ATOM 2826 O O . GLY A 1 393 ? 5.143 -1.421 -24.663 1.00 88.94 393 GLY A O 1
ATOM 2827 N N . VAL A 1 394 ? 4.510 -1.295 -22.518 1.00 92.81 394 VAL A N 1
ATOM 2828 C CA . VAL A 1 394 ? 5.864 -1.171 -21.952 1.00 92.81 394 VAL A CA 1
ATOM 2829 C C . VAL A 1 394 ? 6.520 -2.542 -21.833 1.00 92.81 394 VAL A C 1
ATOM 2831 O O . VAL A 1 394 ? 5.931 -3.464 -21.276 1.00 92.81 394 VAL A O 1
ATOM 2834 N N . SER A 1 395 ? 7.757 -2.678 -22.318 1.00 92.44 395 SER A N 1
ATOM 2835 C CA . SER A 1 395 ? 8.562 -3.891 -22.123 1.00 92.44 395 SER A CA 1
ATOM 2836 C C . SER A 1 395 ? 9.186 -3.910 -20.724 1.00 92.44 395 SER A C 1
ATOM 2838 O O . SER A 1 395 ? 10.008 -3.054 -20.393 1.00 92.44 395 SER A O 1
ATOM 2840 N N . CYS A 1 396 ? 8.825 -4.902 -19.910 1.00 91.81 396 CYS A N 1
ATOM 2841 C CA . CYS A 1 396 ? 9.263 -5.039 -18.516 1.00 91.81 396 CYS A CA 1
ATOM 2842 C C . CYS A 1 396 ? 10.443 -6.015 -18.336 1.00 91.81 396 CYS A C 1
ATOM 2844 O O . CYS A 1 396 ? 10.892 -6.241 -17.214 1.00 91.81 396 CYS A O 1
ATOM 2846 N N . GLY A 1 397 ? 10.981 -6.589 -19.418 1.00 89.00 397 GLY A N 1
ATOM 2847 C CA . GLY A 1 397 ? 12.065 -7.582 -19.358 1.00 89.00 397 GLY A CA 1
ATOM 2848 C C . GLY A 1 397 ? 13.361 -7.086 -18.710 1.00 89.00 397 GLY A C 1
ATOM 2849 O O . GLY A 1 397 ? 14.018 -7.813 -17.955 1.00 89.00 397 GLY A O 1
ATOM 2850 N N . TRP A 1 398 ? 13.720 -5.825 -18.961 1.00 88.50 398 TRP A N 1
ATOM 2851 C CA . TRP A 1 398 ? 14.886 -5.188 -18.343 1.00 88.50 398 TRP A CA 1
ATOM 2852 C C . TRP A 1 398 ? 14.668 -4.982 -16.831 1.00 88.50 398 TRP A C 1
ATOM 2854 O O . TRP A 1 398 ? 15.587 -5.226 -16.054 1.00 88.50 398 TRP A O 1
ATOM 2864 N N . PHE A 1 399 ? 13.446 -4.628 -16.406 1.00 90.75 399 PHE A N 1
ATOM 2865 C CA . PHE A 1 399 ? 13.082 -4.456 -14.996 1.00 90.75 399 PHE A CA 1
ATOM 2866 C C . PHE A 1 399 ? 13.173 -5.789 -14.250 1.00 90.75 399 PHE A C 1
ATOM 2868 O O . PHE A 1 399 ? 13.814 -5.875 -13.207 1.00 90.75 399 PHE A O 1
ATOM 2875 N N . ILE A 1 400 ? 12.624 -6.861 -14.832 1.00 88.31 400 ILE A N 1
ATOM 2876 C CA . ILE A 1 400 ? 12.736 -8.218 -14.276 1.00 88.31 400 ILE A CA 1
ATOM 2877 C C . ILE A 1 400 ? 14.214 -8.623 -14.155 1.00 88.31 400 ILE A C 1
ATOM 2879 O O . ILE A 1 400 ? 14.626 -9.199 -13.148 1.00 88.31 400 ILE A O 1
ATOM 2883 N N . SER A 1 401 ? 15.036 -8.273 -15.151 1.00 85.88 401 SER A N 1
ATOM 2884 C CA . SER A 1 401 ? 16.480 -8.527 -15.110 1.00 85.88 401 SER A CA 1
ATOM 2885 C C . SER A 1 401 ? 17.184 -7.747 -14.000 1.00 85.88 401 SER A C 1
ATOM 2887 O O . SER A 1 401 ? 18.022 -8.322 -13.305 1.00 85.88 401 SER A O 1
ATOM 2889 N N . TYR A 1 402 ? 16.817 -6.480 -13.794 1.00 85.94 402 TYR A N 1
ATOM 2890 C CA . TYR A 1 402 ? 17.318 -5.664 -12.690 1.00 85.94 402 TYR A CA 1
ATOM 2891 C C . TYR A 1 402 ? 16.988 -6.304 -11.337 1.00 85.94 402 TYR A C 1
ATOM 2893 O O . TYR A 1 402 ? 17.893 -6.560 -10.544 1.00 85.94 402 TYR A O 1
ATOM 2901 N N . CYS A 1 403 ? 15.724 -6.684 -11.123 1.00 85.94 403 CYS A N 1
ATOM 2902 C CA . CYS A 1 403 ? 15.290 -7.383 -9.915 1.00 85.94 403 CYS A CA 1
ATOM 2903 C C . CYS A 1 403 ? 16.058 -8.690 -9.676 1.00 85.94 403 CYS A C 1
ATOM 2905 O O . CYS A 1 403 ? 16.342 -9.019 -8.531 1.00 85.94 403 CYS A O 1
ATOM 2907 N N . SER A 1 404 ? 16.445 -9.419 -10.727 1.00 81.38 404 SER A N 1
ATOM 2908 C CA . SER A 1 404 ? 17.184 -10.687 -10.614 1.00 81.38 404 SER A CA 1
ATOM 2909 C C . SER A 1 404 ? 18.688 -10.555 -10.302 1.00 81.38 404 SER A C 1
ATOM 2911 O O . SER A 1 404 ? 19.405 -11.547 -10.387 1.00 81.38 404 SER A O 1
ATOM 2913 N N . GLY A 1 405 ? 19.178 -9.367 -9.922 1.00 73.50 405 GLY A N 1
ATOM 2914 C CA . GLY A 1 405 ? 20.579 -9.149 -9.526 1.00 73.50 405 GLY A CA 1
ATOM 2915 C C . GLY A 1 405 ? 21.381 -8.246 -10.464 1.00 73.50 405 GLY A C 1
ATOM 2916 O O . GLY A 1 405 ? 22.606 -8.345 -10.512 1.00 73.50 405 GLY A O 1
ATOM 2917 N N . GLY A 1 406 ? 20.718 -7.366 -11.218 1.00 65.12 406 GLY A N 1
ATOM 2918 C CA . GLY A 1 406 ? 21.414 -6.353 -12.008 1.00 65.12 406 GLY A CA 1
ATOM 2919 C C . GLY A 1 406 ? 22.110 -5.327 -11.109 1.00 65.12 406 GLY A C 1
ATOM 2920 O O . GLY A 1 406 ? 21.471 -4.695 -10.273 1.00 65.12 406 GLY A O 1
ATOM 2921 N N . SER A 1 407 ? 23.417 -5.117 -11.291 1.00 62.00 407 SER A N 1
ATOM 2922 C CA . SER A 1 407 ? 24.165 -4.085 -10.565 1.00 62.00 407 SER A CA 1
ATOM 2923 C C . SER A 1 407 ? 23.985 -2.719 -11.236 1.00 62.00 407 SER A C 1
ATOM 2925 O O . SER A 1 407 ? 24.744 -2.358 -12.137 1.00 62.00 407 SER A O 1
ATOM 2927 N N . GLN A 1 408 ? 22.981 -1.948 -10.821 1.00 73.75 408 GLN A N 1
ATOM 2928 C CA . GLN A 1 408 ? 22.860 -0.537 -11.207 1.00 73.75 408 GLN A CA 1
ATOM 2929 C C . GLN A 1 408 ? 22.569 0.327 -9.984 1.00 73.75 408 GLN A C 1
ATOM 2931 O O . GLN A 1 408 ? 21.914 -0.119 -9.039 1.00 73.75 408 GLN A O 1
ATOM 2936 N N . SER A 1 409 ? 23.039 1.575 -10.013 1.00 86.69 409 SER A N 1
ATOM 2937 C CA . SER A 1 409 ? 22.662 2.558 -8.997 1.00 86.69 409 SER A CA 1
ATOM 2938 C C . SER A 1 409 ? 21.155 2.833 -9.059 1.00 86.69 409 SER A C 1
ATOM 2940 O O . SER A 1 409 ? 20.538 2.721 -10.121 1.00 86.69 409 SER A O 1
ATOM 2942 N N . ALA A 1 410 ? 20.556 3.235 -7.934 1.00 88.00 410 ALA A N 1
ATOM 2943 C CA . ALA A 1 410 ? 19.129 3.559 -7.885 1.00 88.00 410 ALA A CA 1
ATOM 2944 C C . ALA A 1 410 ? 18.749 4.641 -8.915 1.00 88.00 410 ALA A C 1
ATOM 2946 O O . ALA A 1 410 ? 17.719 4.530 -9.576 1.00 88.00 410 ALA A O 1
ATOM 2947 N N . LEU A 1 411 ? 19.613 5.647 -9.110 1.00 91.56 411 LEU A N 1
ATOM 2948 C CA . LEU A 1 411 ? 19.404 6.690 -10.116 1.00 91.56 411 LEU A CA 1
ATOM 2949 C C . LEU A 1 411 ? 19.395 6.127 -11.544 1.00 91.56 411 LEU A C 1
ATOM 2951 O O . LEU A 1 411 ? 18.512 6.465 -12.330 1.00 91.56 411 LEU A O 1
ATOM 2955 N N . GLN A 1 412 ? 20.351 5.255 -11.875 1.00 90.44 412 GLN A N 1
ATOM 2956 C CA . GLN A 1 412 ? 20.427 4.635 -13.197 1.00 90.44 412 GLN A CA 1
ATOM 2957 C C . GLN A 1 412 ? 19.197 3.765 -13.475 1.00 90.44 412 GLN A C 1
ATOM 2959 O O . GLN A 1 412 ? 18.630 3.850 -14.564 1.00 90.44 412 GLN A O 1
ATOM 2964 N N . PHE A 1 413 ? 18.748 3.001 -12.476 1.00 90.69 413 PHE A N 1
ATOM 2965 C CA . PHE A 1 413 ? 17.528 2.205 -12.564 1.00 90.69 413 PHE A CA 1
ATOM 2966 C C . PHE A 1 413 ? 16.306 3.067 -12.911 1.00 90.69 413 PHE A C 1
ATOM 2968 O O . PHE A 1 413 ? 15.574 2.746 -13.844 1.00 90.69 413 PHE A O 1
ATOM 2975 N N . ILE A 1 414 ? 16.095 4.184 -12.207 1.00 91.94 414 ILE A N 1
ATOM 2976 C CA . ILE A 1 414 ? 14.927 5.046 -12.453 1.00 91.94 414 ILE A CA 1
ATOM 2977 C C . ILE A 1 414 ? 15.014 5.689 -13.828 1.00 91.94 414 ILE A C 1
ATOM 2979 O O . ILE A 1 414 ? 14.010 5.757 -14.524 1.00 91.94 414 ILE A O 1
ATOM 2983 N N . VAL A 1 415 ? 16.196 6.137 -14.255 1.00 93.12 415 VAL A N 1
ATOM 2984 C CA . VAL A 1 415 ? 16.3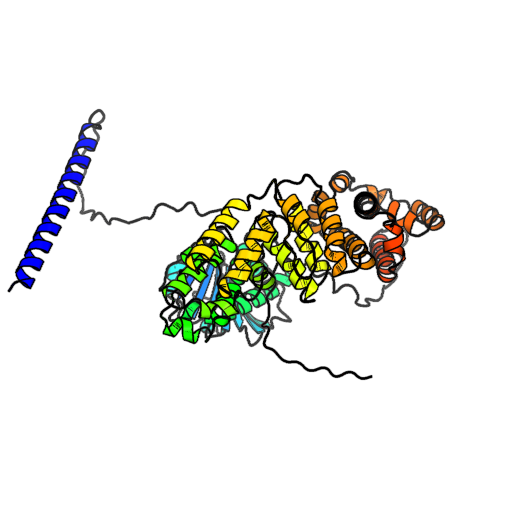55 6.689 -15.605 1.00 93.12 415 VAL A CA 1
ATOM 2985 C C . VAL A 1 415 ? 15.990 5.634 -16.652 1.00 93.12 415 VAL A C 1
ATOM 2987 O O . VAL A 1 415 ? 15.196 5.934 -17.539 1.00 93.12 415 VAL A O 1
ATOM 2990 N N . GLN A 1 416 ? 16.471 4.392 -16.520 1.00 91.62 416 GLN A N 1
ATOM 2991 C CA . GLN A 1 416 ? 16.088 3.296 -17.420 1.00 91.62 416 GLN A CA 1
ATOM 2992 C C . GLN A 1 416 ? 14.586 2.989 -17.370 1.00 91.62 416 GLN A C 1
ATOM 2994 O O . GLN A 1 416 ? 13.978 2.769 -18.417 1.00 91.62 416 GLN A O 1
ATOM 2999 N N . LEU A 1 417 ? 13.969 3.055 -16.187 1.00 92.81 417 LEU A N 1
ATOM 3000 C CA . LEU A 1 417 ? 12.522 2.924 -16.022 1.00 92.81 417 LEU A CA 1
ATOM 3001 C C . LEU A 1 417 ? 11.764 4.010 -16.785 1.00 92.81 417 LEU A C 1
ATOM 3003 O O . LEU A 1 417 ? 10.825 3.700 -17.515 1.00 92.81 417 LEU A O 1
ATOM 3007 N N . LEU A 1 418 ? 12.197 5.266 -16.664 1.00 93.75 418 LEU A N 1
ATOM 3008 C CA . LEU A 1 418 ? 11.597 6.405 -17.357 1.00 93.75 418 LEU A CA 1
ATOM 3009 C C . LEU A 1 418 ? 11.789 6.336 -18.877 1.00 93.75 418 LEU A C 1
ATOM 3011 O O . LEU A 1 418 ? 10.890 6.731 -19.616 1.00 93.75 418 LEU A O 1
ATOM 3015 N N . VAL A 1 419 ? 12.912 5.783 -19.351 1.00 92.00 419 VAL A N 1
ATOM 3016 C CA . VAL A 1 419 ? 13.114 5.479 -20.777 1.00 92.00 419 VAL A CA 1
ATOM 3017 C C . VAL A 1 419 ? 12.163 4.372 -21.241 1.00 92.00 419 VAL A C 1
ATOM 3019 O O . VAL A 1 419 ? 11.569 4.473 -22.315 1.00 92.00 419 VAL A O 1
ATOM 3022 N N . ALA A 1 420 ? 11.973 3.324 -20.440 1.00 91.31 420 ALA A N 1
ATOM 3023 C CA . ALA A 1 420 ? 11.107 2.207 -20.804 1.00 91.31 420 ALA A CA 1
ATOM 3024 C C . ALA A 1 420 ? 9.627 2.606 -20.920 1.00 91.31 420 ALA A C 1
ATOM 3026 O O . ALA A 1 420 ? 8.921 2.089 -21.784 1.00 91.31 420 ALA A O 1
ATOM 3027 N N . ILE A 1 421 ? 9.160 3.550 -20.096 1.00 93.56 421 ILE A N 1
ATOM 3028 C CA . ILE A 1 421 ? 7.775 4.049 -20.140 1.00 93.56 421 ILE A CA 1
ATOM 3029 C C . ILE A 1 421 ? 7.547 5.154 -21.182 1.00 93.56 421 ILE A C 1
ATOM 3031 O O . ILE A 1 421 ? 6.493 5.785 -21.159 1.00 93.56 421 ILE A O 1
ATOM 3035 N N . THR A 1 422 ? 8.483 5.401 -22.104 1.00 92.44 422 THR A N 1
ATOM 3036 C CA . THR A 1 422 ? 8.340 6.449 -23.140 1.00 92.44 422 THR A CA 1
ATOM 3037 C C . THR A 1 422 ? 7.121 6.280 -24.040 1.00 92.44 422 THR A C 1
ATOM 3039 O O . THR A 1 422 ? 6.594 7.256 -24.563 1.00 92.44 422 THR A O 1
ATOM 3042 N N . VAL A 1 423 ? 6.628 5.047 -24.160 1.00 91.69 423 VAL A N 1
ATOM 3043 C CA . VAL A 1 423 ? 5.359 4.706 -24.821 1.00 91.69 423 VAL A CA 1
ATOM 3044 C C . VAL A 1 423 ? 4.125 5.268 -24.097 1.00 91.69 423 VAL A C 1
ATOM 3046 O O . VAL A 1 423 ? 3.067 5.380 -24.708 1.00 91.69 423 VAL A O 1
ATOM 3049 N N . ILE A 1 424 ? 4.247 5.614 -22.810 1.00 91.75 424 ILE A N 1
ATOM 3050 C CA . ILE A 1 424 ? 3.188 6.195 -21.971 1.00 91.75 424 ILE A CA 1
ATOM 3051 C C . ILE A 1 424 ? 3.429 7.694 -21.751 1.00 91.75 424 ILE A C 1
ATOM 3053 O O . ILE A 1 424 ? 2.505 8.495 -21.888 1.00 91.75 424 ILE A O 1
ATOM 3057 N N . VAL A 1 425 ? 4.656 8.076 -21.378 1.00 90.88 425 VAL A N 1
ATOM 3058 C CA . VAL A 1 425 ? 5.029 9.458 -21.045 1.00 90.88 425 VAL A CA 1
ATOM 3059 C C . VAL A 1 425 ? 6.304 9.841 -21.783 1.00 90.88 425 VAL A C 1
ATOM 3061 O O . VAL A 1 425 ? 7.332 9.197 -21.596 1.00 90.88 425 VAL A O 1
ATOM 3064 N N . ASP A 1 426 ? 6.262 10.921 -22.570 1.00 90.31 426 ASP A N 1
ATOM 3065 C CA . ASP A 1 426 ? 7.426 11.400 -23.324 1.00 90.31 426 ASP A CA 1
ATOM 3066 C C . ASP A 1 426 ? 8.629 11.644 -22.399 1.00 90.31 426 ASP A C 1
ATOM 3068 O O . ASP A 1 426 ? 8.505 12.204 -21.304 1.00 90.31 426 ASP A O 1
ATOM 3072 N N . ILE A 1 427 ? 9.818 11.264 -22.867 1.00 89.94 427 ILE A N 1
ATOM 3073 C CA . ILE A 1 427 ? 11.075 11.443 -22.134 1.00 89.94 427 ILE A CA 1
ATOM 3074 C C . ILE A 1 427 ? 11.382 12.908 -21.800 1.00 89.94 427 ILE A C 1
ATOM 3076 O O . ILE A 1 427 ? 12.046 13.208 -20.808 1.00 89.94 427 ILE A O 1
ATOM 3080 N N . SER A 1 428 ? 10.870 13.822 -22.623 1.00 87.00 428 SER A N 1
ATOM 3081 C CA . SER A 1 428 ? 10.982 15.274 -22.479 1.00 87.00 428 SER A CA 1
ATOM 3082 C C . SER A 1 428 ? 10.112 15.816 -21.345 1.00 87.00 428 SER A C 1
ATOM 3084 O O . SER A 1 428 ? 10.300 16.950 -20.920 1.00 87.00 428 SER A O 1
ATOM 3086 N N . ILE A 1 429 ? 9.196 14.999 -20.821 1.00 87.69 429 ILE A N 1
ATOM 3087 C CA . ILE A 1 429 ? 8.430 15.274 -19.606 1.00 87.69 429 ILE A CA 1
ATOM 3088 C C . ILE A 1 429 ? 9.029 14.476 -18.447 1.00 87.69 429 ILE A C 1
ATOM 3090 O O . ILE A 1 429 ? 9.321 15.039 -17.396 1.00 87.69 429 ILE A O 1
ATOM 3094 N N . SER A 1 430 ? 9.276 13.178 -18.643 1.00 90.62 430 SER A N 1
ATOM 3095 C CA . SER A 1 430 ? 9.599 12.280 -17.536 1.00 90.62 430 SER A CA 1
ATOM 3096 C C . SER A 1 430 ? 10.943 12.562 -16.857 1.00 90.62 430 SER A C 1
ATOM 3098 O O . SER A 1 430 ? 11.009 12.618 -15.627 1.00 90.62 430 SER A O 1
ATOM 3100 N N . ILE A 1 431 ? 12.005 12.804 -17.633 1.00 92.06 431 ILE A N 1
ATOM 3101 C CA . ILE A 1 431 ? 13.339 13.104 -17.093 1.00 92.06 431 ILE A CA 1
ATOM 3102 C C . ILE A 1 431 ? 13.375 14.478 -16.409 1.00 92.06 431 ILE A C 1
ATOM 3104 O O . ILE A 1 431 ? 13.895 14.568 -15.292 1.00 92.06 431 ILE A O 1
ATOM 3108 N N . PRO A 1 432 ? 12.812 15.548 -16.998 1.00 88.75 432 PRO A N 1
ATOM 3109 C CA . PRO A 1 432 ? 12.749 16.821 -16.296 1.00 88.75 432 PRO A CA 1
ATOM 3110 C C . PRO A 1 432 ? 11.872 16.788 -15.028 1.00 88.75 432 PRO A C 1
ATOM 3112 O O . PRO A 1 432 ? 12.246 17.401 -14.028 1.00 88.75 432 PRO A O 1
ATOM 3115 N N . THR A 1 433 ? 10.772 16.024 -15.002 1.00 87.56 433 THR A N 1
ATOM 3116 C CA . THR A 1 433 ? 9.997 15.796 -13.767 1.00 87.56 433 THR A CA 1
ATOM 3117 C C . THR A 1 433 ? 10.823 15.068 -12.706 1.00 87.56 433 THR A C 1
ATOM 3119 O O . THR A 1 433 ? 10.802 15.478 -11.550 1.00 87.56 433 THR A O 1
ATOM 3122 N N . LEU A 1 434 ? 11.617 14.051 -13.072 1.00 90.69 434 LEU A N 1
ATOM 3123 C CA . LEU A 1 434 ? 12.553 13.411 -12.137 1.00 90.69 434 LEU A CA 1
ATOM 3124 C C . LEU A 1 434 ? 13.541 14.422 -11.550 1.00 90.69 434 LEU A C 1
ATOM 3126 O O . LEU A 1 434 ? 13.773 14.418 -10.344 1.00 90.69 434 LEU A O 1
ATOM 3130 N N . PHE A 1 435 ? 14.104 15.302 -12.380 1.00 89.38 435 PHE A N 1
ATOM 3131 C CA . PHE A 1 435 ? 15.019 16.339 -11.907 1.00 89.38 435 PHE A CA 1
ATOM 3132 C C . PHE A 1 435 ? 14.358 17.249 -10.862 1.00 89.38 435 PHE A C 1
ATOM 3134 O O . PHE A 1 435 ? 14.926 17.467 -9.792 1.00 89.38 435 PHE A O 1
ATOM 3141 N N . LEU A 1 436 ? 13.133 17.713 -11.130 1.00 84.69 436 LEU A N 1
ATOM 3142 C CA . LEU A 1 436 ? 12.363 18.504 -10.170 1.00 84.69 436 LEU A CA 1
ATOM 3143 C C . LEU A 1 436 ? 12.037 17.734 -8.895 1.00 84.69 436 LEU A C 1
ATOM 3145 O O . LEU A 1 436 ? 12.186 18.277 -7.803 1.00 84.69 436 LEU A O 1
ATOM 3149 N N . HIS A 1 437 ? 11.630 16.475 -9.025 1.00 85.75 437 HIS A N 1
ATOM 3150 C CA . HIS A 1 437 ? 11.304 15.630 -7.886 1.00 85.75 437 HIS A CA 1
ATOM 3151 C C . HIS A 1 437 ? 12.511 15.482 -6.952 1.00 85.75 437 HIS A C 1
ATOM 3153 O O . HIS A 1 437 ? 12.391 15.677 -5.744 1.00 85.75 437 HIS A O 1
ATOM 3159 N N . LEU A 1 438 ? 13.702 15.233 -7.509 1.00 86.31 438 LEU A N 1
ATOM 3160 C CA . LEU A 1 438 ? 14.949 15.146 -6.747 1.00 86.31 438 LEU A CA 1
ATOM 3161 C C . LEU A 1 438 ? 15.296 16.469 -6.042 1.00 86.31 438 LEU A C 1
ATOM 3163 O O . LEU A 1 438 ? 15.698 16.448 -4.882 1.00 86.31 438 LEU A O 1
ATOM 3167 N N . ILE A 1 439 ? 15.098 17.624 -6.685 1.00 82.25 439 ILE A N 1
ATOM 3168 C CA . ILE A 1 439 ? 15.272 18.929 -6.019 1.00 82.25 439 ILE A CA 1
ATOM 3169 C C . ILE A 1 439 ? 14.256 19.092 -4.881 1.00 82.25 439 ILE A C 1
ATOM 3171 O O . ILE A 1 439 ? 14.622 19.516 -3.785 1.00 82.25 439 ILE A O 1
ATOM 3175 N N . GLY A 1 440 ? 12.998 18.709 -5.108 1.00 75.69 440 GLY A N 1
ATOM 3176 C CA . GLY A 1 440 ? 11.933 18.757 -4.107 1.00 75.69 440 GLY A CA 1
ATOM 3177 C C . GLY A 1 440 ? 12.264 17.953 -2.847 1.00 75.69 440 GLY A C 1
ATOM 3178 O O . GLY A 1 440 ? 12.033 18.434 -1.737 1.00 75.69 440 GLY A O 1
ATOM 3179 N N . LEU A 1 441 ? 12.903 16.786 -2.992 1.00 77.75 441 LEU A N 1
ATOM 3180 C CA . LEU A 1 441 ? 13.348 15.957 -1.863 1.00 77.75 441 LEU A CA 1
ATOM 3181 C C . LEU A 1 441 ? 14.376 16.657 -0.953 1.00 77.75 441 LEU A C 1
ATOM 3183 O O . LEU A 1 441 ? 14.500 16.291 0.213 1.00 77.75 441 LEU A O 1
ATOM 3187 N N . LEU A 1 442 ? 15.085 17.690 -1.422 1.00 74.69 442 LEU A N 1
ATOM 3188 C CA . LEU A 1 442 ? 16.013 18.457 -0.580 1.00 74.69 442 LEU A CA 1
ATOM 3189 C C . LEU A 1 442 ? 15.304 19.301 0.490 1.00 74.69 442 LEU A C 1
ATOM 3191 O O . LEU A 1 442 ? 15.963 19.776 1.416 1.00 74.69 442 LEU A O 1
ATOM 3195 N N . SER A 1 443 ? 13.990 19.508 0.382 1.00 69.31 443 SER A N 1
ATOM 3196 C CA . SER A 1 443 ? 13.230 20.342 1.320 1.00 69.31 443 SER A CA 1
ATOM 3197 C C . SER A 1 443 ? 12.911 19.650 2.651 1.00 69.31 443 SER A C 1
ATOM 3199 O O . SER A 1 443 ? 12.685 20.338 3.645 1.00 69.31 443 SER A O 1
ATOM 3201 N N . THR A 1 444 ? 12.958 18.314 2.717 1.00 62.12 444 THR A N 1
ATOM 3202 C CA . THR A 1 444 ? 12.603 17.543 3.922 1.00 62.12 444 THR A CA 1
ATOM 3203 C C . THR A 1 444 ? 13.771 16.693 4.422 1.00 62.12 444 THR A C 1
ATOM 3205 O O . THR A 1 444 ? 14.658 16.297 3.666 1.00 62.12 444 THR A O 1
ATOM 3208 N N . SER A 1 445 ? 13.811 16.398 5.725 1.00 58.59 445 SER A N 1
ATOM 3209 C CA . SER A 1 445 ? 14.853 15.538 6.311 1.00 58.59 445 SER A CA 1
ATOM 3210 C C . SER A 1 445 ? 14.791 14.105 5.767 1.00 58.59 445 SER A C 1
ATOM 3212 O O . SER A 1 445 ? 15.832 13.509 5.482 1.00 58.59 445 SER A O 1
ATOM 3214 N N . LEU A 1 446 ? 13.581 13.576 5.558 1.00 61.38 446 LEU A N 1
ATOM 3215 C CA . LEU A 1 446 ? 13.353 12.265 4.951 1.00 61.38 446 LEU A CA 1
ATOM 3216 C C . LEU A 1 446 ? 13.791 12.241 3.482 1.00 61.38 446 LEU A C 1
ATOM 3218 O O . LEU A 1 446 ? 14.494 11.321 3.066 1.00 61.38 446 LEU A O 1
ATOM 3222 N N . GLY A 1 447 ? 13.430 13.271 2.712 1.00 67.44 447 GLY A N 1
ATOM 3223 C CA . GLY A 1 447 ? 13.832 13.400 1.316 1.00 67.44 447 GLY A CA 1
ATOM 3224 C C . GLY A 1 447 ? 15.349 13.527 1.159 1.00 67.44 447 GLY A C 1
ATOM 3225 O O . GLY A 1 447 ? 15.924 12.873 0.291 1.00 67.44 447 GLY A O 1
ATOM 3226 N N . LYS A 1 448 ? 16.029 14.244 2.068 1.00 68.69 448 LYS A N 1
ATOM 3227 C CA . LYS A 1 448 ? 17.501 14.281 2.141 1.00 68.69 448 LYS A CA 1
ATOM 3228 C C . LYS A 1 448 ? 18.107 12.903 2.415 1.00 68.69 448 LYS A C 1
ATOM 3230 O O . LYS A 1 448 ? 19.071 12.513 1.762 1.00 68.69 448 LYS A O 1
ATOM 3235 N N . ALA A 1 449 ? 17.547 12.142 3.354 1.00 70.56 449 ALA A N 1
ATOM 3236 C CA . ALA A 1 449 ? 18.026 10.789 3.633 1.00 70.56 449 ALA A CA 1
ATOM 3237 C C . ALA A 1 449 ? 17.830 9.853 2.427 1.00 70.56 449 ALA A C 1
ATOM 3239 O O . ALA A 1 449 ? 18.710 9.049 2.116 1.00 70.56 449 ALA A O 1
ATOM 3240 N N . LEU A 1 450 ? 16.699 9.977 1.723 1.00 77.19 450 LEU A N 1
ATOM 3241 C CA . LEU A 1 450 ? 16.412 9.217 0.510 1.00 77.19 450 LEU A CA 1
ATOM 3242 C C . LEU A 1 450 ? 17.376 9.592 -0.621 1.00 77.19 450 LEU A C 1
ATOM 3244 O O . LEU A 1 450 ? 18.019 8.714 -1.189 1.00 77.19 450 LEU A O 1
ATOM 3248 N N . ILE A 1 451 ? 17.531 10.884 -0.921 1.00 83.00 451 ILE A N 1
ATOM 3249 C CA . ILE A 1 451 ? 18.343 11.338 -2.053 1.00 83.00 451 ILE A CA 1
ATOM 3250 C C . ILE A 1 451 ? 19.833 11.054 -1.862 1.00 83.00 451 ILE A C 1
ATOM 3252 O O . ILE A 1 451 ? 20.508 10.773 -2.843 1.00 83.00 451 ILE A O 1
ATOM 3256 N N . VAL A 1 452 ? 20.349 11.036 -0.629 1.00 83.62 452 VAL A N 1
ATOM 3257 C CA . VAL A 1 452 ? 21.732 10.600 -0.360 1.00 83.62 452 VAL A CA 1
ATOM 3258 C C . VAL A 1 452 ? 21.918 9.122 -0.704 1.00 83.62 452 VAL A C 1
ATOM 3260 O O . VAL A 1 452 ? 22.971 8.741 -1.200 1.00 83.62 452 VAL A O 1
ATOM 3263 N N . LYS A 1 453 ? 20.902 8.274 -0.518 1.00 83.75 453 LYS A N 1
ATOM 3264 C CA . LYS A 1 453 ? 20.979 6.874 -0.963 1.00 83.75 453 LYS A CA 1
ATOM 3265 C C . LYS A 1 453 ? 20.863 6.735 -2.484 1.00 83.75 453 LYS A C 1
ATOM 3267 O O . LYS A 1 453 ? 21.480 5.845 -3.059 1.00 83.75 453 LYS A O 1
ATOM 3272 N N . VAL A 1 454 ? 20.100 7.614 -3.137 1.00 85.50 454 VAL A N 1
ATOM 3273 C CA . VAL A 1 454 ? 19.975 7.653 -4.607 1.00 85.50 454 VAL A CA 1
ATOM 3274 C C . VAL A 1 454 ? 21.257 8.183 -5.258 1.00 85.50 454 VAL A C 1
ATOM 3276 O O . VAL A 1 454 ? 21.700 7.659 -6.278 1.00 85.50 454 VAL A O 1
ATOM 3279 N N . ILE A 1 455 ? 21.854 9.216 -4.659 1.00 89.31 455 ILE A N 1
ATOM 3280 C CA . ILE A 1 455 ? 23.042 9.941 -5.116 1.00 89.31 455 ILE A CA 1
ATOM 3281 C C . ILE A 1 455 ? 24.020 10.066 -3.931 1.00 89.31 455 ILE A C 1
ATOM 3283 O O . ILE A 1 455 ? 24.045 11.099 -3.253 1.00 89.31 455 ILE A O 1
ATOM 3287 N N . PRO A 1 456 ? 24.868 9.046 -3.686 1.00 85.38 456 PRO A N 1
ATOM 3288 C CA . PRO A 1 456 ? 25.804 9.025 -2.552 1.00 85.38 456 PRO A CA 1
ATOM 3289 C C . PRO A 1 456 ? 26.734 10.239 -2.464 1.00 85.38 456 PRO A C 1
ATOM 3291 O O . PRO A 1 456 ? 27.073 10.676 -1.367 1.00 85.38 456 PRO A O 1
ATOM 3294 N N . ALA A 1 457 ? 27.080 10.843 -3.607 1.00 85.00 457 ALA A N 1
ATOM 3295 C CA . ALA A 1 457 ? 27.901 12.053 -3.684 1.00 85.00 457 ALA A CA 1
ATOM 3296 C C . ALA A 1 457 ? 27.293 13.275 -2.962 1.00 85.00 457 ALA A C 1
ATOM 3298 O O . ALA A 1 457 ? 28.004 14.234 -2.674 1.00 85.00 457 ALA A O 1
ATOM 3299 N N . LEU A 1 458 ? 25.991 13.267 -2.648 1.00 83.69 458 LEU A N 1
ATOM 3300 C CA . LEU A 1 458 ? 25.369 14.318 -1.836 1.00 83.69 458 LEU A CA 1
ATOM 3301 C C . LEU A 1 458 ? 25.741 14.209 -0.351 1.00 83.69 458 LEU A C 1
ATOM 3303 O O . LEU A 1 458 ? 25.769 15.224 0.336 1.00 83.69 458 LEU A O 1
ATOM 3307 N N . GLY A 1 459 ? 26.061 13.006 0.142 1.00 78.00 459 GLY A N 1
ATOM 3308 C CA . GLY A 1 459 ? 26.439 12.778 1.542 1.00 78.00 459 GLY A CA 1
ATOM 3309 C C . GLY A 1 459 ? 27.810 13.351 1.916 1.00 78.00 459 GLY A C 1
ATOM 3310 O O . GLY A 1 459 ? 28.101 13.527 3.095 1.00 78.00 459 GLY A O 1
ATOM 3311 N N . THR A 1 460 ? 28.643 13.671 0.924 1.00 73.81 460 THR A N 1
ATOM 3312 C CA . THR A 1 460 ? 29.977 14.264 1.111 1.00 73.81 460 THR A CA 1
ATOM 3313 C C . THR A 1 460 ? 29.977 15.793 1.044 1.00 73.81 460 THR A C 1
ATOM 3315 O O . THR A 1 460 ? 31.018 16.415 1.247 1.00 73.81 460 THR A O 1
ATOM 3318 N N . ILE A 1 461 ? 28.835 16.420 0.742 1.00 69.62 461 ILE A N 1
ATOM 3319 C CA . ILE A 1 461 ? 28.716 17.878 0.658 1.00 69.62 461 ILE A CA 1
ATOM 3320 C C . ILE A 1 461 ? 28.630 18.439 2.081 1.00 69.62 461 ILE A C 1
ATOM 3322 O O . ILE A 1 461 ? 27.686 18.160 2.817 1.00 69.62 461 ILE A O 1
ATOM 3326 N N . SER A 1 462 ? 29.625 19.230 2.491 1.00 57.66 462 SER A N 1
ATOM 3327 C CA . SER A 1 462 ? 29.650 19.824 3.830 1.00 57.66 462 SER A CA 1
ATOM 3328 C C . SER A 1 462 ? 28.509 20.837 4.017 1.00 57.66 462 SER A C 1
ATOM 3330 O O . SER A 1 462 ? 28.166 21.599 3.110 1.00 57.66 462 SER A O 1
ATOM 3332 N N . ALA A 1 463 ? 27.926 20.883 5.221 1.00 55.34 463 ALA A N 1
ATOM 3333 C CA . ALA A 1 463 ? 26.837 21.808 5.561 1.00 55.34 463 ALA A CA 1
ATOM 3334 C C . ALA A 1 463 ? 27.222 23.297 5.400 1.00 55.34 463 ALA A C 1
ATOM 3336 O O . ALA A 1 463 ? 26.353 24.144 5.203 1.00 55.34 463 ALA A O 1
ATOM 3337 N N . ASN A 1 464 ? 28.524 23.607 5.405 1.00 49.50 464 ASN A N 1
ATOM 3338 C CA . ASN A 1 464 ? 29.068 24.967 5.339 1.00 49.50 464 ASN A CA 1
ATOM 3339 C C . ASN A 1 464 ? 29.190 25.535 3.910 1.00 49.50 464 ASN A C 1
ATOM 3341 O O . ASN A 1 464 ? 29.650 26.662 3.743 1.00 49.50 464 ASN A O 1
ATOM 3345 N N . LEU A 1 465 ? 28.788 24.799 2.867 1.00 50.91 465 LEU A N 1
ATOM 3346 C CA . LEU A 1 465 ? 28.903 25.269 1.477 1.00 50.91 465 LEU A CA 1
ATOM 3347 C C . LEU A 1 465 ? 27.930 26.398 1.115 1.00 50.91 465 LEU A C 1
ATOM 3349 O O . LEU A 1 465 ? 28.276 27.232 0.284 1.00 50.91 465 LEU A O 1
ATOM 3353 N N . TRP A 1 466 ? 26.769 26.489 1.772 1.00 51.84 466 TRP A N 1
ATOM 3354 C CA . TRP A 1 466 ? 25.851 27.621 1.584 1.00 51.84 466 TRP A CA 1
ATOM 3355 C C . TRP A 1 466 ? 26.443 28.942 2.093 1.00 51.84 466 TRP A C 1
ATOM 3357 O O . TRP A 1 466 ? 26.196 29.986 1.500 1.00 51.84 466 TRP A O 1
ATOM 3367 N N . ALA A 1 467 ? 27.286 28.895 3.133 1.00 46.66 467 ALA A N 1
ATOM 3368 C CA . ALA A 1 467 ? 27.953 30.076 3.685 1.00 46.66 467 ALA A CA 1
ATOM 3369 C C . ALA A 1 467 ? 29.071 30.623 2.775 1.00 46.66 467 ALA A C 1
ATOM 3371 O O . ALA A 1 467 ? 29.390 31.805 2.840 1.00 46.66 467 ALA A O 1
ATOM 3372 N N . ASN A 1 468 ? 29.633 29.782 1.899 1.00 45.84 468 ASN A N 1
ATOM 3373 C CA . ASN A 1 468 ? 30.673 30.159 0.934 1.00 45.84 468 ASN A CA 1
ATOM 3374 C C . ASN A 1 468 ? 30.122 30.368 -0.487 1.00 45.84 468 ASN A C 1
ATOM 3376 O O . ASN A 1 468 ? 30.892 30.528 -1.437 1.00 45.84 468 ASN A O 1
ATOM 3380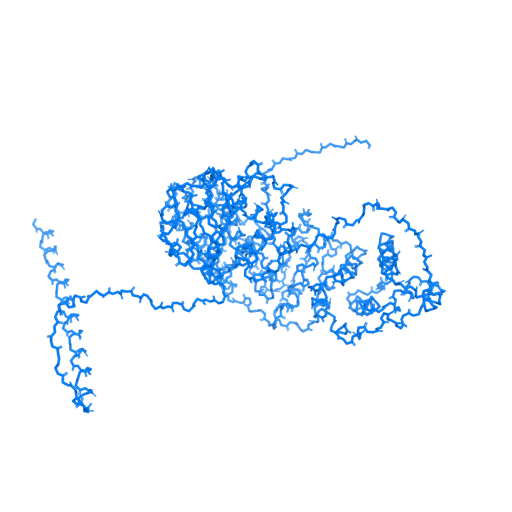 N N . PHE A 1 469 ? 28.796 30.342 -0.654 1.00 58.69 469 PHE A N 1
ATOM 3381 C CA . PHE A 1 469 ? 28.156 30.460 -1.955 1.00 58.69 469 PHE A CA 1
ATOM 3382 C C . PHE A 1 469 ? 28.059 31.933 -2.377 1.00 58.69 469 PHE A C 1
ATOM 3384 O O . PHE A 1 469 ? 27.182 32.676 -1.943 1.00 58.69 469 PHE A O 1
ATOM 3391 N N . ASN A 1 470 ? 29.017 32.378 -3.190 1.00 58.56 470 ASN A N 1
ATOM 3392 C CA . ASN A 1 470 ? 29.167 33.780 -3.566 1.00 58.56 470 ASN A CA 1
ATOM 3393 C C . ASN A 1 470 ? 28.153 34.180 -4.659 1.00 58.56 470 ASN A C 1
ATOM 3395 O O . ASN A 1 470 ? 28.108 33.572 -5.726 1.00 58.56 470 ASN A O 1
ATOM 3399 N N . VAL A 1 471 ? 27.384 35.251 -4.434 1.00 57.72 471 VAL A N 1
ATOM 3400 C CA . VAL A 1 471 ? 26.460 35.852 -5.421 1.00 57.72 471 VAL A CA 1
ATOM 3401 C C . VAL A 1 471 ? 27.175 36.195 -6.740 1.00 57.72 471 VAL A C 1
ATOM 3403 O O . VAL A 1 471 ? 26.589 36.063 -7.816 1.00 57.72 471 VAL A O 1
ATOM 3406 N N . PHE A 1 472 ? 28.470 36.530 -6.692 1.00 53.84 472 PHE A N 1
ATOM 3407 C CA . PHE A 1 472 ? 29.296 36.741 -7.888 1.00 53.84 472 PHE A CA 1
ATOM 3408 C C . PHE A 1 472 ? 29.441 35.487 -8.764 1.00 53.84 472 PHE A C 1
ATOM 3410 O O . PHE A 1 472 ? 29.558 35.618 -9.980 1.00 53.84 472 PHE A O 1
ATOM 3417 N N . SER A 1 473 ? 29.378 34.282 -8.188 1.00 57.56 473 SER A N 1
ATOM 3418 C CA . SER A 1 473 ? 29.398 33.018 -8.935 1.00 57.56 473 SER A CA 1
ATOM 3419 C C . SER A 1 473 ? 28.101 32.780 -9.714 1.00 57.56 473 SER A C 1
ATOM 3421 O O . SER A 1 473 ? 28.132 32.124 -10.746 1.00 57.56 473 SER A O 1
ATOM 3423 N N . ILE A 1 474 ? 26.967 33.334 -9.265 1.00 60.53 474 ILE A N 1
ATOM 3424 C CA . ILE A 1 474 ? 25.688 33.285 -9.997 1.00 60.53 474 ILE A CA 1
ATOM 3425 C C . ILE A 1 474 ? 25.679 34.328 -11.112 1.00 60.53 474 ILE A C 1
ATOM 3427 O O . ILE A 1 474 ? 25.264 34.029 -12.227 1.00 60.53 474 ILE A O 1
ATOM 3431 N N . LEU A 1 475 ? 26.179 35.534 -10.835 1.00 56.84 475 LEU A N 1
ATOM 3432 C CA . LEU A 1 475 ? 26.333 36.594 -11.835 1.00 56.84 475 LEU A CA 1
ATOM 3433 C C . LEU A 1 475 ? 27.266 36.175 -12.976 1.00 56.84 475 LEU A C 1
ATOM 3435 O O . LEU A 1 475 ? 26.939 36.404 -14.137 1.00 56.84 475 LEU A O 1
ATOM 3439 N N . SER A 1 476 ? 28.384 35.509 -12.673 1.00 54.22 476 SER A N 1
ATOM 3440 C CA . SER A 1 476 ? 29.270 34.956 -13.704 1.00 54.22 476 SER A CA 1
ATOM 3441 C C . SER A 1 476 ? 28.657 33.747 -14.420 1.00 54.22 476 SER A C 1
ATOM 3443 O O . SER A 1 476 ? 28.839 33.597 -15.625 1.00 54.22 476 SER A O 1
ATOM 3445 N N . ALA A 1 477 ? 27.869 32.922 -13.724 1.00 58.72 477 ALA A N 1
ATOM 3446 C CA . ALA A 1 477 ? 27.138 31.807 -14.323 1.00 58.72 477 ALA A CA 1
ATOM 3447 C C . ALA A 1 477 ? 25.996 32.249 -15.251 1.00 58.72 477 ALA A C 1
ATOM 3449 O O . ALA A 1 477 ? 25.731 31.576 -16.243 1.00 58.72 477 ALA A O 1
ATOM 3450 N N . LEU A 1 478 ? 25.352 33.389 -14.975 1.00 61.12 478 LEU A N 1
ATOM 3451 C CA . LEU A 1 478 ? 24.314 33.978 -15.828 1.00 61.12 478 LEU A CA 1
ATOM 3452 C C . LEU A 1 478 ? 24.857 34.376 -17.210 1.00 61.12 478 LEU A C 1
ATOM 3454 O O . LEU A 1 478 ? 24.112 34.320 -18.186 1.00 61.12 478 LEU A O 1
ATOM 3458 N N . ILE A 1 479 ? 26.158 34.675 -17.321 1.00 59.12 479 ILE A N 1
ATOM 3459 C CA . ILE A 1 479 ? 26.846 34.906 -18.606 1.00 59.12 479 ILE A CA 1
ATOM 3460 C C . ILE A 1 479 ? 26.907 33.607 -19.440 1.00 59.12 479 ILE A C 1
ATOM 3462 O O . ILE A 1 479 ? 26.865 33.657 -20.666 1.00 59.12 479 ILE A O 1
ATOM 3466 N N . GLY A 1 480 ? 26.938 32.437 -18.787 1.00 59.75 480 GLY A N 1
ATOM 3467 C CA . GLY A 1 480 ? 26.876 31.106 -19.409 1.00 59.75 480 GLY A CA 1
ATOM 3468 C C . GLY A 1 480 ? 25.463 30.518 -19.542 1.00 59.75 480 GLY A C 1
ATOM 3469 O O . GLY A 1 480 ? 25.321 29.349 -19.900 1.00 59.75 480 GLY A O 1
ATOM 3470 N N . GLY A 1 481 ? 24.418 31.299 -19.244 1.00 75.19 481 GLY A N 1
ATOM 3471 C CA . GLY A 1 481 ? 23.020 30.865 -19.269 1.00 75.19 481 GLY A CA 1
ATOM 3472 C C . GLY A 1 481 ? 22.594 30.006 -18.068 1.00 75.19 481 GLY A C 1
ATOM 3473 O O . GLY A 1 481 ? 23.386 29.629 -17.205 1.00 75.19 481 GLY A O 1
ATOM 3474 N N . TRP A 1 482 ? 21.300 29.674 -18.008 1.00 75.31 482 TRP A N 1
ATOM 3475 C CA . TRP A 1 482 ? 20.699 28.943 -16.879 1.00 75.31 482 TRP A CA 1
ATOM 3476 C C . TRP A 1 482 ? 21.311 27.553 -16.624 1.00 75.31 482 TRP A C 1
ATOM 3478 O O . TRP A 1 482 ? 21.282 27.085 -15.487 1.00 75.31 482 TRP A O 1
ATOM 3488 N N . GLU A 1 483 ? 21.923 26.914 -17.628 1.00 81.50 483 GLU A N 1
ATOM 3489 C CA . GLU A 1 483 ? 22.650 25.651 -17.433 1.00 81.50 483 GLU A CA 1
ATOM 3490 C C . GLU A 1 483 ? 23.867 25.836 -16.518 1.00 81.50 483 GLU A C 1
ATOM 3492 O O . GLU A 1 483 ? 24.110 25.024 -15.623 1.00 81.50 483 GLU A O 1
ATOM 3497 N N . GLY A 1 484 ? 24.623 26.921 -16.727 1.00 78.50 484 GLY A N 1
ATOM 3498 C CA . GLY A 1 484 ? 25.771 27.273 -15.897 1.00 78.50 484 GLY A CA 1
ATOM 3499 C C . GLY A 1 484 ? 25.352 27.526 -14.452 1.00 78.50 484 GLY A C 1
ATOM 3500 O O . GLY A 1 484 ? 25.988 27.020 -13.529 1.00 78.50 484 GLY A O 1
ATOM 3501 N N . VAL A 1 485 ? 24.230 28.227 -14.258 1.00 74.44 485 VAL A N 1
ATOM 3502 C CA . VAL A 1 485 ? 23.666 28.510 -12.928 1.00 74.44 485 VAL A CA 1
ATOM 3503 C C . VAL A 1 485 ? 23.329 27.212 -12.188 1.00 74.44 485 VAL A C 1
ATOM 3505 O O . VAL A 1 485 ? 23.757 27.026 -11.050 1.00 74.44 485 VAL A O 1
ATOM 3508 N N . ILE A 1 486 ? 22.627 26.278 -12.837 1.00 80.25 486 ILE A N 1
ATOM 3509 C CA . ILE A 1 486 ? 22.243 24.989 -12.235 1.00 80.25 486 ILE A CA 1
ATOM 3510 C C . ILE A 1 486 ? 23.467 24.163 -11.831 1.00 80.25 486 ILE A C 1
ATOM 3512 O O . ILE A 1 486 ? 23.476 23.578 -10.749 1.00 80.25 486 ILE A O 1
ATOM 3516 N N . LYS A 1 487 ? 24.503 24.120 -12.678 1.00 82.12 487 LYS A N 1
ATOM 3517 C CA . LYS A 1 487 ? 25.724 23.337 -12.423 1.00 82.12 487 LYS A CA 1
ATOM 3518 C C . LYS A 1 487 ? 26.505 23.818 -11.201 1.00 82.12 487 LYS A C 1
ATOM 3520 O O . LYS A 1 487 ? 27.185 23.009 -10.578 1.00 82.12 487 LYS A O 1
ATOM 3525 N N . ILE A 1 488 ? 26.426 25.107 -10.875 1.00 76.25 488 ILE A N 1
ATOM 3526 C CA . ILE A 1 488 ? 27.242 25.712 -9.817 1.00 76.25 488 ILE A CA 1
ATOM 3527 C C . ILE A 1 488 ? 26.550 25.613 -8.447 1.00 76.25 488 ILE A C 1
ATOM 3529 O O . ILE A 1 488 ? 27.248 25.538 -7.439 1.00 76.25 488 ILE A O 1
ATOM 3533 N N . ILE A 1 489 ? 25.211 25.549 -8.380 1.00 77.00 489 ILE A N 1
ATOM 3534 C CA . ILE A 1 489 ? 24.451 25.455 -7.113 1.00 77.00 489 ILE A CA 1
ATOM 3535 C C . ILE A 1 489 ? 24.787 24.157 -6.353 1.00 77.00 489 ILE A C 1
ATOM 3537 O O . ILE A 1 489 ? 24.687 23.076 -6.940 1.00 77.00 489 ILE A O 1
ATOM 3541 N N . PRO A 1 490 ? 25.131 24.194 -5.046 1.00 74.44 490 PRO A N 1
ATOM 3542 C CA . PRO A 1 490 ? 25.479 22.994 -4.293 1.00 74.44 490 PRO A CA 1
ATOM 3543 C C . PRO A 1 490 ? 24.238 22.110 -4.151 1.00 74.44 490 PRO A C 1
ATOM 3545 O O . PRO A 1 490 ? 23.117 22.611 -4.083 1.00 74.44 490 PRO A O 1
ATOM 3548 N N . TYR A 1 491 ? 24.422 20.791 -4.093 1.00 79.50 491 TYR A N 1
ATOM 3549 C CA . TYR A 1 491 ? 23.356 19.778 -4.177 1.00 79.50 491 TYR A CA 1
ATOM 3550 C C . TYR A 1 491 ? 22.650 19.725 -5.544 1.00 79.50 491 TYR A C 1
ATOM 3552 O O . TYR A 1 491 ? 22.654 18.666 -6.165 1.00 79.50 491 TYR A O 1
ATOM 3560 N N . VAL A 1 492 ? 22.109 20.835 -6.061 1.00 82.69 492 VAL A N 1
ATOM 3561 C CA . VAL A 1 492 ? 21.405 20.876 -7.361 1.00 82.69 492 VAL A CA 1
ATOM 3562 C C . VAL A 1 492 ? 22.345 20.542 -8.525 1.00 82.69 492 VAL A C 1
ATOM 3564 O O . VAL A 1 492 ? 22.005 19.715 -9.368 1.00 82.69 492 VAL A O 1
ATOM 3567 N N . GLY A 1 493 ? 23.555 21.101 -8.542 1.00 85.25 493 GLY A N 1
ATOM 3568 C CA . GLY A 1 493 ? 24.580 20.805 -9.545 1.00 85.25 493 GLY A CA 1
ATOM 3569 C C . GLY A 1 493 ? 25.071 19.357 -9.486 1.00 85.25 493 GLY A C 1
ATOM 3570 O O . GLY A 1 493 ? 25.304 18.735 -10.525 1.00 85.25 493 GLY A O 1
ATOM 3571 N N . THR A 1 494 ? 25.147 18.770 -8.287 1.00 87.81 494 THR A N 1
ATOM 3572 C CA . THR A 1 494 ? 25.479 17.348 -8.099 1.00 87.81 494 THR A CA 1
ATOM 3573 C C . THR A 1 494 ? 24.355 16.441 -8.597 1.00 87.81 494 THR A C 1
ATOM 3575 O O . THR A 1 494 ? 24.634 15.446 -9.271 1.00 87.81 494 THR A O 1
ATOM 3578 N N . ILE A 1 495 ? 23.091 16.796 -8.329 1.00 88.88 495 ILE A N 1
ATOM 3579 C CA . ILE A 1 495 ? 21.917 16.110 -8.890 1.00 88.88 495 ILE A CA 1
ATOM 3580 C C . ILE A 1 495 ? 21.962 16.187 -10.418 1.00 88.88 495 ILE A C 1
ATOM 3582 O O . ILE A 1 495 ? 21.881 15.154 -11.078 1.00 88.88 495 ILE A O 1
ATOM 3586 N N . TYR A 1 496 ? 22.156 17.386 -10.977 1.00 90.62 496 TYR A N 1
ATOM 3587 C CA . TYR A 1 496 ? 22.229 17.610 -12.421 1.00 90.62 496 TYR A CA 1
ATOM 3588 C C . TYR A 1 496 ? 23.336 16.775 -13.067 1.00 90.62 496 TYR A C 1
ATOM 3590 O O . TYR A 1 496 ? 23.095 16.080 -14.049 1.00 90.62 496 TYR A O 1
ATOM 3598 N N . SER A 1 497 ? 24.542 16.797 -12.500 1.00 91.19 497 SER A N 1
ATOM 3599 C CA . SER A 1 497 ? 25.693 16.069 -13.043 1.00 91.19 497 SER A CA 1
ATOM 3600 C C . SER A 1 497 ? 25.473 14.556 -12.996 1.00 91.19 497 SER A C 1
ATOM 3602 O O . SER A 1 497 ? 25.685 13.874 -13.997 1.00 91.19 497 SER A O 1
ATOM 3604 N N . SER A 1 498 ? 24.966 14.037 -11.874 1.00 91.50 498 SER A N 1
ATOM 3605 C CA . SER A 1 498 ? 24.678 12.605 -11.709 1.00 91.50 498 SER A CA 1
ATOM 3606 C C . SER A 1 498 ? 23.575 12.136 -12.659 1.00 91.50 498 SER A C 1
ATOM 3608 O O . SER A 1 498 ? 23.691 11.083 -13.291 1.00 91.50 498 SER A O 1
ATOM 3610 N N . LEU A 1 499 ? 22.517 12.940 -12.805 1.00 92.31 499 LEU A N 1
ATOM 3611 C CA . LEU A 1 499 ? 21.420 12.654 -13.720 1.00 92.31 499 LEU A CA 1
ATOM 3612 C C . LEU A 1 499 ? 21.880 12.740 -15.179 1.00 92.31 499 LEU A C 1
ATOM 3614 O O . LEU A 1 499 ? 21.521 11.877 -15.971 1.00 92.31 499 LEU A O 1
ATOM 3618 N N . SER A 1 500 ? 22.717 13.716 -15.532 1.00 92.06 500 SER A N 1
ATOM 3619 C CA . SER A 1 500 ? 23.260 13.878 -16.886 1.00 92.06 500 SER A CA 1
ATOM 3620 C C . SER A 1 500 ? 24.086 12.663 -17.325 1.00 92.06 500 SER A C 1
ATOM 3622 O O . SER A 1 500 ? 23.924 12.174 -18.445 1.00 92.06 500 SER A O 1
ATOM 3624 N N . VAL A 1 501 ? 24.906 12.104 -16.426 1.00 91.06 501 VAL A N 1
ATOM 3625 C CA . VAL A 1 501 ? 25.645 10.853 -16.679 1.00 91.06 501 VAL A CA 1
ATOM 3626 C C . VAL A 1 501 ? 24.682 9.689 -16.935 1.00 91.06 501 VAL A C 1
ATOM 3628 O O . VAL A 1 501 ? 24.847 8.953 -17.903 1.00 91.06 501 VAL A O 1
ATOM 3631 N N . CYS A 1 502 ? 23.635 9.544 -16.120 1.00 91.12 502 CYS A N 1
ATOM 3632 C CA . CYS A 1 502 ? 22.665 8.461 -16.297 1.00 91.12 502 CYS A CA 1
ATOM 3633 C C . CYS A 1 502 ? 21.841 8.618 -17.588 1.00 91.12 502 CYS A C 1
ATOM 3635 O O . CYS A 1 502 ? 21.607 7.638 -18.292 1.00 91.12 502 CYS A O 1
ATOM 3637 N N . VAL A 1 503 ? 21.423 9.843 -17.922 1.00 91.31 503 VAL A N 1
ATOM 3638 C CA . VAL A 1 503 ? 20.639 10.147 -19.129 1.00 91.31 503 VAL A CA 1
ATOM 3639 C C . VAL A 1 503 ? 21.468 9.927 -20.386 1.00 91.31 503 VAL A C 1
ATOM 3641 O O . VAL A 1 503 ? 20.991 9.271 -21.303 1.00 91.31 503 VAL A O 1
ATOM 3644 N N . SER A 1 504 ? 22.714 10.402 -20.423 1.00 89.25 504 SER A N 1
ATOM 3645 C CA . SER A 1 504 ? 23.602 10.189 -21.576 1.00 89.25 504 SER A CA 1
ATOM 3646 C C . SER A 1 504 ? 23.931 8.711 -21.811 1.00 89.25 504 SER A C 1
ATOM 3648 O O . SER A 1 504 ? 24.079 8.298 -22.959 1.00 89.25 504 SER A O 1
ATOM 3650 N N . ALA A 1 505 ? 23.978 7.900 -20.749 1.00 86.62 505 ALA A N 1
ATOM 3651 C CA . ALA A 1 505 ? 24.140 6.452 -20.858 1.00 86.62 505 ALA A CA 1
ATOM 3652 C C . ALA A 1 505 ? 22.875 5.728 -21.359 1.00 86.62 505 ALA A C 1
ATOM 3654 O O . ALA A 1 505 ? 22.984 4.675 -21.983 1.00 86.62 505 ALA A O 1
ATOM 3655 N N . ALA A 1 506 ? 21.681 6.261 -21.077 1.00 85.44 506 ALA A N 1
ATOM 3656 C CA . ALA A 1 506 ? 20.405 5.618 -21.404 1.00 85.44 506 ALA A CA 1
ATOM 3657 C C . ALA A 1 506 ? 19.748 6.141 -22.696 1.00 85.44 506 ALA A C 1
ATOM 3659 O O . ALA A 1 506 ? 18.924 5.446 -23.286 1.00 85.44 506 ALA A O 1
ATOM 3660 N N . VAL A 1 507 ? 20.083 7.359 -23.130 1.00 83.94 507 VAL A N 1
ATOM 3661 C CA . VAL A 1 507 ? 19.427 8.069 -24.235 1.00 83.94 507 VAL A CA 1
ATOM 3662 C C . VAL A 1 507 ? 20.484 8.640 -25.174 1.00 83.94 507 VAL A C 1
ATOM 3664 O O . VAL A 1 507 ? 21.115 9.659 -24.892 1.00 83.94 507 VAL A O 1
ATOM 3667 N N . SER A 1 508 ? 20.667 8.008 -26.331 1.00 78.94 508 SER A N 1
ATOM 3668 C CA . SER A 1 508 ? 21.591 8.513 -27.346 1.00 78.94 508 SER A CA 1
ATOM 3669 C C . SER A 1 508 ? 21.078 9.824 -27.955 1.00 78.94 508 SER A C 1
ATOM 3671 O O . SER A 1 508 ? 19.928 9.920 -28.377 1.00 78.94 508 SER A O 1
ATOM 3673 N N . GLY A 1 509 ? 21.943 10.840 -28.026 1.00 74.38 509 GLY A N 1
ATOM 3674 C CA . GLY A 1 509 ? 21.682 12.075 -28.777 1.00 74.38 509 GLY A CA 1
ATOM 3675 C C . GLY A 1 509 ? 20.836 13.146 -28.078 1.00 74.38 509 GLY A C 1
ATOM 3676 O O . GLY A 1 509 ? 20.594 14.185 -28.686 1.00 74.38 509 GLY A O 1
ATOM 3677 N N . LYS A 1 510 ? 20.416 12.957 -26.817 1.00 79.44 510 LYS A N 1
ATOM 3678 C CA . LYS A 1 510 ? 19.749 14.007 -26.021 1.00 79.44 510 LYS A CA 1
ATOM 3679 C C . LYS A 1 510 ? 20.554 14.335 -24.765 1.00 79.44 510 LYS A C 1
ATOM 3681 O O . LYS A 1 510 ? 20.869 13.450 -23.976 1.00 79.44 510 LYS A O 1
ATOM 3686 N N . SER A 1 511 ? 20.866 15.615 -24.559 1.00 86.50 511 SER A N 1
ATOM 3687 C CA . SER A 1 511 ? 21.473 16.083 -23.308 1.00 86.50 511 SER A CA 1
ATOM 3688 C C . SER A 1 511 ? 20.392 16.391 -22.271 1.00 86.50 511 SER A C 1
ATOM 3690 O O . SER A 1 511 ? 19.289 16.810 -22.629 1.00 86.50 511 SER A O 1
ATOM 3692 N N . LEU A 1 512 ? 20.706 16.252 -20.979 1.00 85.94 512 LEU A N 1
ATOM 3693 C CA . LEU A 1 512 ? 19.779 16.636 -19.907 1.00 85.94 512 LEU A CA 1
ATOM 3694 C C . LEU A 1 512 ? 19.332 18.102 -20.050 1.00 85.94 512 LEU A C 1
ATOM 3696 O O . LEU A 1 512 ? 18.149 18.400 -19.899 1.00 85.94 512 LEU A O 1
ATOM 3700 N N . TRP A 1 513 ? 20.249 19.000 -20.430 1.00 88.31 513 TRP A N 1
ATOM 3701 C CA . TRP A 1 513 ? 19.911 20.399 -20.687 1.00 88.31 513 TRP A CA 1
ATOM 3702 C C . TRP A 1 513 ? 18.897 20.574 -21.814 1.00 88.31 513 TRP A C 1
ATOM 3704 O O . TRP A 1 513 ? 17.961 21.355 -21.665 1.00 88.31 513 TRP A O 1
ATOM 3714 N N . SER A 1 514 ? 19.036 19.837 -22.921 1.00 86.88 514 SER A N 1
ATOM 3715 C CA . SER A 1 514 ? 18.083 19.920 -24.036 1.00 86.88 514 SER A CA 1
ATOM 3716 C C . SER A 1 514 ? 16.662 19.523 -23.621 1.00 86.88 514 SER A C 1
ATOM 3718 O O . SER A 1 514 ? 15.698 20.107 -24.101 1.00 86.88 514 SER A O 1
ATOM 3720 N N . LEU A 1 515 ? 16.528 18.587 -22.674 1.00 85.69 515 LEU A N 1
ATOM 3721 C CA . LEU A 1 515 ? 15.235 18.173 -22.128 1.00 85.69 515 LEU A CA 1
ATOM 3722 C C . LEU A 1 515 ? 14.676 19.206 -21.137 1.00 85.69 515 LEU A C 1
ATOM 3724 O O . LEU A 1 515 ? 13.494 19.526 -21.185 1.00 85.69 515 LEU A O 1
ATOM 3728 N N . ILE A 1 516 ? 15.520 19.748 -20.252 1.00 83.69 516 ILE A N 1
ATOM 3729 C CA . ILE A 1 516 ? 15.103 20.737 -19.244 1.00 83.69 516 ILE A CA 1
ATOM 3730 C C . ILE A 1 516 ? 14.724 22.070 -19.899 1.00 83.69 516 ILE A C 1
ATOM 3732 O O . ILE A 1 516 ? 13.682 22.633 -19.581 1.00 83.69 516 ILE A O 1
ATOM 3736 N N . SER A 1 517 ? 15.551 22.572 -20.819 1.00 81.38 517 SER A N 1
ATOM 3737 C CA . SER A 1 517 ? 15.341 23.869 -21.480 1.00 81.38 517 SER A CA 1
ATOM 3738 C C . SER A 1 517 ? 14.112 23.895 -22.391 1.00 81.38 517 SER A C 1
ATOM 3740 O O . SER A 1 517 ? 13.517 24.953 -22.574 1.00 81.38 517 SER A O 1
ATOM 3742 N N . ALA A 1 518 ? 13.684 22.737 -22.901 1.00 78.81 518 ALA A N 1
ATOM 3743 C CA . ALA A 1 518 ? 12.432 22.599 -23.639 1.00 78.81 518 ALA A CA 1
ATOM 3744 C C . ALA A 1 518 ? 11.180 22.747 -22.747 1.00 78.81 518 ALA A C 1
ATOM 3746 O O . ALA A 1 518 ? 10.084 22.956 -23.265 1.00 78.81 518 ALA A O 1
ATOM 3747 N N . SER A 1 519 ? 11.322 22.666 -21.417 1.00 75.06 519 SER A N 1
ATOM 3748 C CA . SER A 1 519 ? 10.215 22.753 -20.465 1.00 75.06 519 SER A CA 1
ATOM 3749 C C . SER A 1 519 ? 10.217 24.081 -19.700 1.00 75.06 519 SER A C 1
ATOM 3751 O O . SER A 1 519 ? 10.885 24.249 -18.675 1.00 75.06 519 SER A O 1
ATOM 3753 N N . GLY A 1 520 ? 9.419 25.041 -20.178 1.00 69.62 520 GLY A N 1
ATOM 3754 C CA . GLY A 1 520 ? 9.315 26.373 -19.567 1.00 69.62 520 GLY A CA 1
ATOM 3755 C C . GLY A 1 520 ? 8.860 26.359 -18.100 1.00 69.62 520 GLY A C 1
ATOM 3756 O O . GLY A 1 520 ? 9.369 27.132 -17.293 1.00 69.62 520 GLY A O 1
ATOM 3757 N N . SER A 1 521 ? 7.969 25.438 -17.717 1.00 69.06 521 SER A N 1
ATOM 3758 C CA . SER A 1 521 ? 7.490 25.294 -16.331 1.00 69.06 521 SER A CA 1
ATOM 3759 C C . SER A 1 521 ? 8.600 24.894 -15.354 1.00 69.06 521 SER A C 1
ATOM 3761 O O . SER A 1 521 ? 8.589 25.297 -14.192 1.00 69.06 521 SER A O 1
ATOM 3763 N N . ILE A 1 522 ? 9.589 24.140 -15.828 1.00 67.81 522 ILE A N 1
ATOM 3764 C CA . ILE A 1 522 ? 10.682 23.612 -15.010 1.00 67.81 522 ILE A CA 1
ATOM 3765 C C . ILE A 1 522 ? 11.722 24.691 -14.749 1.00 67.81 522 ILE A C 1
ATOM 3767 O O . ILE A 1 522 ? 12.191 24.829 -13.621 1.00 67.81 522 ILE A O 1
ATOM 3771 N N . LEU A 1 523 ? 12.021 25.509 -15.760 1.00 68.44 523 LEU A N 1
ATOM 3772 C CA . LEU A 1 523 ? 12.863 26.691 -15.589 1.00 68.44 523 LEU A CA 1
ATOM 3773 C C . LEU A 1 523 ? 12.253 27.668 -14.579 1.00 68.44 523 LEU A C 1
ATOM 3775 O O . LEU A 1 523 ? 12.957 28.108 -13.673 1.00 68.44 523 LEU A O 1
ATOM 3779 N N . VAL A 1 524 ? 10.947 27.942 -14.677 1.00 72.19 524 VAL A N 1
ATOM 3780 C CA . VAL A 1 524 ? 10.234 28.803 -13.716 1.00 72.19 524 VAL A CA 1
ATOM 3781 C C . VAL A 1 524 ? 10.281 28.216 -12.305 1.00 72.19 524 VAL A C 1
ATOM 3783 O O . VAL A 1 524 ? 10.538 28.939 -11.343 1.00 72.19 524 VAL A O 1
ATOM 3786 N N . TYR A 1 525 ? 10.096 26.901 -12.161 1.00 68.75 525 TYR A N 1
ATOM 3787 C CA . TYR A 1 525 ? 10.181 26.257 -10.852 1.00 68.75 525 TYR A CA 1
ATOM 3788 C C . TYR A 1 525 ? 11.580 26.392 -10.247 1.00 68.75 525 TYR A C 1
ATOM 3790 O O . TYR A 1 525 ? 11.711 26.842 -9.111 1.00 68.75 525 TYR A O 1
ATOM 3798 N N . ILE A 1 526 ? 12.630 26.067 -11.005 1.00 66.44 526 ILE A N 1
ATOM 3799 C CA . ILE A 1 526 ? 14.020 26.185 -10.546 1.00 66.44 526 ILE A CA 1
ATOM 3800 C C . ILE A 1 526 ? 14.321 27.631 -10.139 1.00 66.44 526 ILE A C 1
ATOM 3802 O O . ILE A 1 526 ? 14.883 27.854 -9.071 1.00 66.44 526 ILE A O 1
ATOM 3806 N N . GLN A 1 527 ? 13.885 28.612 -10.933 1.00 69.94 527 GLN A N 1
ATOM 3807 C CA . GLN A 1 527 ? 14.006 30.036 -10.612 1.00 69.94 527 GLN A CA 1
ATOM 3808 C C . GLN A 1 527 ? 13.320 30.392 -9.289 1.00 69.94 527 GLN A C 1
ATOM 3810 O O . GLN A 1 527 ? 13.929 31.041 -8.440 1.00 69.94 527 GLN A O 1
ATOM 3815 N N . SER A 1 528 ? 12.079 29.939 -9.090 1.00 68.81 528 SER A N 1
ATOM 3816 C CA . SER A 1 528 ? 11.317 30.201 -7.864 1.00 68.81 528 SER A CA 1
ATOM 3817 C C . SER A 1 528 ? 11.930 29.531 -6.632 1.00 68.81 528 SER A C 1
ATOM 3819 O O . SER A 1 528 ? 12.024 30.150 -5.572 1.00 68.81 528 SER A O 1
ATOM 3821 N N . TRP A 1 529 ? 12.418 28.296 -6.779 1.00 69.44 529 TRP A N 1
ATOM 3822 C CA . TRP A 1 529 ? 13.075 27.552 -5.711 1.00 69.44 529 TRP A CA 1
ATOM 3823 C C . TRP A 1 529 ? 14.380 28.234 -5.305 1.00 69.44 529 TRP A C 1
ATOM 3825 O O . TRP A 1 529 ? 14.605 28.464 -4.119 1.00 69.44 529 TRP A O 1
ATOM 3835 N N . ILE A 1 530 ? 15.197 28.632 -6.287 1.00 66.62 530 ILE A N 1
ATOM 3836 C CA . ILE A 1 530 ? 16.420 29.411 -6.074 1.00 66.62 530 ILE A CA 1
ATOM 3837 C C . ILE A 1 530 ? 16.076 30.695 -5.314 1.00 66.62 530 ILE A C 1
ATOM 3839 O O . ILE A 1 530 ? 16.627 30.926 -4.240 1.00 66.62 530 ILE A O 1
ATOM 3843 N N . ALA A 1 531 ? 15.125 31.493 -5.809 1.00 66.31 531 ALA A N 1
ATOM 3844 C CA . ALA A 1 531 ? 14.723 32.745 -5.170 1.00 66.31 531 ALA A CA 1
ATOM 3845 C C . ALA A 1 531 ? 14.309 32.551 -3.699 1.00 66.31 531 ALA A C 1
ATOM 3847 O O . ALA A 1 531 ? 14.760 33.306 -2.838 1.00 66.31 531 ALA A O 1
ATOM 3848 N N . ALA A 1 532 ? 13.539 31.501 -3.393 1.00 64.94 532 ALA A N 1
ATOM 3849 C CA . ALA A 1 532 ? 13.116 31.183 -2.030 1.00 64.94 532 ALA A CA 1
ATOM 3850 C C . ALA A 1 532 ? 14.295 30.852 -1.093 1.00 64.94 532 ALA A C 1
ATOM 3852 O O . ALA A 1 532 ? 14.303 31.289 0.058 1.00 64.94 532 ALA A O 1
ATOM 3853 N N . GLN A 1 533 ? 15.318 30.138 -1.579 1.00 60.59 533 GLN A N 1
ATOM 3854 C CA . GLN A 1 533 ? 16.523 29.852 -0.785 1.00 60.59 533 GLN A CA 1
ATOM 3855 C C . GLN A 1 533 ? 17.376 31.112 -0.537 1.00 60.59 533 GLN A C 1
ATOM 3857 O O . GLN A 1 533 ? 18.010 31.234 0.512 1.00 60.59 533 GLN A O 1
ATOM 3862 N N . PHE A 1 534 ? 17.373 32.075 -1.468 1.00 58.31 534 PHE A N 1
ATOM 3863 C CA . PHE A 1 534 ? 18.107 33.339 -1.323 1.00 58.31 534 PHE A CA 1
ATOM 3864 C C . PHE A 1 534 ? 17.401 34.352 -0.411 1.00 58.31 534 PHE A C 1
ATOM 3866 O O . PHE A 1 534 ? 18.081 35.111 0.274 1.00 58.31 534 PHE A O 1
ATOM 3873 N N . THR A 1 535 ? 16.066 34.332 -0.307 1.00 50.31 535 THR A N 1
ATOM 3874 C CA . THR A 1 535 ? 15.329 35.202 0.636 1.00 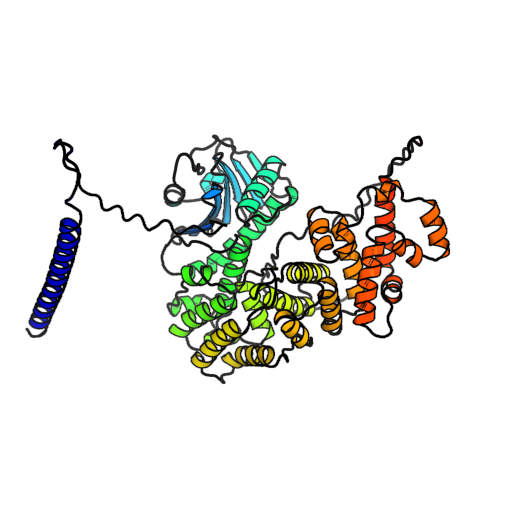50.31 535 THR A CA 1
ATOM 3875 C C . THR A 1 535 ? 15.568 34.873 2.114 1.00 50.31 535 THR A C 1
ATOM 3877 O O . THR A 1 535 ? 15.307 35.705 2.978 1.00 50.31 535 THR A O 1
ATOM 3880 N N . THR A 1 536 ? 16.098 33.686 2.423 1.00 41.09 536 THR A N 1
ATOM 3881 C CA . THR A 1 536 ? 16.486 33.275 3.784 1.00 41.09 536 THR A CA 1
ATOM 3882 C C . THR A 1 536 ? 17.926 33.634 4.164 1.00 41.09 536 THR A C 1
ATOM 3884 O O . THR A 1 536 ? 18.320 33.429 5.313 1.00 41.09 536 THR A O 1
ATOM 3887 N N . ILE A 1 537 ? 18.722 34.186 3.241 1.00 39.97 537 ILE A N 1
ATOM 3888 C CA . ILE A 1 537 ? 20.078 34.655 3.542 1.00 39.97 537 ILE A CA 1
ATOM 3889 C C . ILE A 1 537 ? 19.980 36.060 4.140 1.00 39.97 537 ILE A C 1
ATOM 3891 O O . ILE A 1 537 ? 19.850 37.055 3.429 1.00 39.97 537 ILE A O 1
ATOM 3895 N N . VAL A 1 538 ? 20.053 36.146 5.469 1.00 33.00 538 VAL A N 1
ATOM 3896 C CA . VAL A 1 538 ? 20.246 37.419 6.169 1.00 33.00 538 VAL A CA 1
ATOM 3897 C C . VAL A 1 538 ? 21.628 37.949 5.797 1.00 33.00 538 VAL A C 1
ATOM 3899 O O . VAL A 1 538 ? 22.640 37.446 6.281 1.00 33.00 538 VAL A O 1
ATOM 3902 N N . ILE A 1 539 ? 21.680 38.965 4.937 1.00 34.06 539 ILE A N 1
ATOM 3903 C CA . ILE A 1 539 ? 22.883 39.782 4.763 1.00 34.06 539 ILE A CA 1
ATOM 3904 C C . ILE A 1 539 ? 23.064 40.556 6.078 1.00 34.06 539 ILE A C 1
ATOM 3906 O O . ILE A 1 539 ? 22.182 41.351 6.423 1.00 34.06 539 ILE A O 1
ATOM 3910 N N . PRO A 1 540 ? 24.157 40.361 6.839 1.00 28.17 540 PRO A N 1
ATOM 3911 C CA . PRO A 1 540 ? 24.407 41.167 8.025 1.00 28.17 540 PRO A CA 1
ATOM 3912 C C . PRO A 1 540 ? 24.544 42.631 7.592 1.00 28.17 540 PRO A C 1
ATOM 3914 O O . PRO A 1 540 ? 25.507 42.993 6.921 1.00 28.17 540 PRO A O 1
ATOM 3917 N N . GLY A 1 541 ? 23.559 43.464 7.939 1.00 31.34 541 GLY A N 1
ATOM 3918 C CA . GLY A 1 541 ? 23.631 44.918 7.762 1.00 31.34 541 GLY A CA 1
ATOM 3919 C C . GLY A 1 541 ? 22.661 45.567 6.771 1.00 31.34 541 GLY A C 1
ATOM 3920 O O . GLY A 1 541 ? 22.739 46.781 6.615 1.00 31.34 541 GLY A O 1
ATOM 3921 N N . VAL A 1 542 ? 21.724 44.844 6.141 1.00 28.62 542 VAL A N 1
ATOM 3922 C CA . VAL A 1 542 ? 20.680 45.490 5.314 1.00 28.62 542 VAL A CA 1
ATOM 3923 C C . VAL A 1 542 ? 19.284 45.059 5.757 1.00 28.62 542 VAL A C 1
ATOM 3925 O O . VAL A 1 542 ? 18.768 44.021 5.349 1.00 28.62 542 VAL A O 1
ATOM 3928 N N . SER A 1 543 ? 18.649 45.882 6.594 1.00 27.84 543 SER A N 1
ATOM 3929 C CA . SER A 1 543 ? 17.217 45.778 6.875 1.00 27.84 543 SER A CA 1
ATOM 3930 C C . SER A 1 543 ? 16.434 46.183 5.627 1.00 27.84 543 SER A C 1
ATOM 3932 O O . SER A 1 543 ? 16.408 47.361 5.268 1.00 27.84 543 SER A O 1
ATOM 3934 N N . SER A 1 544 ? 15.771 45.233 4.975 1.00 27.66 544 SER A N 1
ATOM 3935 C CA . SER A 1 544 ? 14.739 45.549 3.987 1.00 27.66 544 SER A CA 1
ATOM 3936 C C . SER A 1 544 ? 13.397 45.009 4.470 1.00 27.66 544 SER A C 1
ATOM 3938 O O . SER A 1 544 ? 13.159 43.807 4.532 1.00 27.66 544 SER A O 1
ATOM 3940 N N . ASN A 1 545 ? 12.516 45.939 4.845 1.00 26.98 545 ASN A N 1
ATOM 3941 C CA . ASN A 1 545 ? 11.085 45.693 4.944 1.00 26.98 545 ASN A CA 1
ATOM 3942 C C . ASN A 1 545 ? 10.558 45.495 3.520 1.00 26.98 545 ASN A C 1
ATOM 3944 O O . ASN A 1 545 ? 10.267 46.467 2.826 1.00 26.98 545 ASN A O 1
ATOM 3948 N N . ALA A 1 546 ? 10.449 44.248 3.077 1.00 26.42 546 ALA A N 1
ATOM 3949 C CA . ALA A 1 546 ? 9.687 43.900 1.889 1.00 26.42 546 ALA A CA 1
ATOM 3950 C C . ALA A 1 546 ? 8.660 42.838 2.279 1.00 26.42 546 ALA A C 1
ATOM 3952 O O . ALA A 1 546 ? 8.965 41.657 2.431 1.00 26.42 546 ALA A O 1
ATOM 3953 N N . THR A 1 547 ? 7.428 43.292 2.479 1.00 28.47 547 THR A N 1
ATOM 3954 C CA . THR A 1 547 ? 6.243 42.460 2.652 1.00 28.47 547 THR A CA 1
ATOM 3955 C C . THR A 1 547 ? 5.994 41.724 1.333 1.00 28.47 547 THR A C 1
ATOM 3957 O O . THR A 1 547 ? 5.369 42.258 0.419 1.00 28.47 547 THR A O 1
ATOM 3960 N N . ALA A 1 548 ? 6.535 40.513 1.193 1.00 25.69 548 ALA A N 1
ATOM 3961 C CA . ALA A 1 548 ? 6.224 39.648 0.064 1.00 25.69 548 ALA A CA 1
ATOM 3962 C C . ALA A 1 548 ? 4.785 39.139 0.221 1.00 25.69 548 ALA A C 1
ATOM 3964 O O . ALA A 1 548 ? 4.454 38.431 1.172 1.00 25.69 548 ALA A O 1
ATOM 3965 N N . GLY A 1 549 ? 3.915 39.556 -0.698 1.00 22.75 549 GLY A N 1
ATOM 3966 C CA . GLY A 1 549 ? 2.536 39.101 -0.771 1.00 22.75 549 GLY A CA 1
ATOM 3967 C C . GLY A 1 549 ? 2.477 37.589 -0.959 1.00 22.75 549 GLY A C 1
ATOM 3968 O O . GLY A 1 549 ? 2.907 37.063 -1.984 1.00 22.75 549 GLY A O 1
ATOM 3969 N N . ASN A 1 550 ? 1.902 36.908 0.031 1.00 25.84 550 ASN A N 1
ATOM 3970 C CA . ASN A 1 550 ? 1.436 35.533 -0.066 1.00 25.84 550 ASN A CA 1
ATOM 3971 C C . ASN A 1 550 ? 0.465 35.411 -1.249 1.00 25.84 550 ASN A C 1
ATOM 3973 O O . ASN A 1 550 ? -0.726 35.680 -1.117 1.00 25.84 550 ASN A O 1
ATOM 3977 N N . THR A 1 551 ? 0.966 34.989 -2.405 1.00 21.47 551 THR A N 1
ATOM 3978 C CA . THR A 1 551 ? 0.136 34.386 -3.446 1.00 21.47 551 THR A CA 1
ATOM 3979 C C . THR A 1 551 ? 0.420 32.895 -3.441 1.00 21.47 551 THR A C 1
ATOM 3981 O O . THR A 1 551 ? 1.546 32.431 -3.599 1.00 21.47 551 THR A O 1
ATOM 3984 N N . ALA A 1 552 ? -0.635 32.156 -3.125 1.00 27.52 552 ALA A N 1
ATOM 3985 C CA . ALA A 1 552 ? -0.659 30.721 -2.968 1.00 27.52 552 ALA A CA 1
ATOM 3986 C C . ALA A 1 552 ? -0.162 30.007 -4.237 1.00 27.52 552 ALA A C 1
ATOM 3988 O O . ALA A 1 552 ? -0.855 29.968 -5.247 1.00 27.52 552 ALA A O 1
ATOM 3989 N N . ALA A 1 553 ? 1.025 29.408 -4.162 1.00 22.88 553 ALA A N 1
ATOM 3990 C CA . ALA A 1 553 ? 1.508 28.418 -5.132 1.00 22.88 553 ALA A CA 1
ATOM 3991 C C . ALA A 1 553 ? 2.308 27.280 -4.459 1.00 22.88 553 ALA A C 1
ATOM 3993 O O . ALA A 1 553 ? 3.004 26.520 -5.123 1.00 22.88 553 ALA A O 1
ATOM 3994 N N . GLY A 1 554 ? 2.214 27.157 -3.129 1.00 22.66 554 GLY A N 1
ATOM 3995 C CA . GLY A 1 554 ? 2.968 26.191 -2.320 1.00 22.66 554 GLY A CA 1
ATOM 3996 C C . GLY A 1 554 ? 2.185 24.953 -1.871 1.00 22.66 554 GLY A C 1
ATOM 3997 O O . GLY A 1 554 ? 2.673 24.218 -1.023 1.00 22.66 554 GLY A O 1
ATOM 3998 N N . SER A 1 555 ? 0.971 24.709 -2.379 1.00 22.14 555 SER A N 1
ATOM 3999 C CA . SER A 1 555 ? 0.081 23.666 -1.838 1.00 22.14 555 SER A CA 1
ATOM 4000 C C . SER A 1 555 ? 0.104 22.321 -2.577 1.00 22.14 555 SER A C 1
ATOM 4002 O O . SER A 1 555 ? -0.803 21.518 -2.372 1.00 22.14 555 SER A O 1
ATOM 4004 N N . CYS A 1 556 ? 1.071 22.054 -3.456 1.00 22.70 556 CYS A N 1
ATOM 4005 C CA . CYS A 1 556 ? 1.036 20.859 -4.317 1.00 22.70 556 CYS A CA 1
ATOM 4006 C C . CYS A 1 556 ? 2.212 19.884 -4.167 1.00 22.70 556 CYS A C 1
ATOM 4008 O O . CYS A 1 556 ? 2.209 18.849 -4.826 1.00 22.70 556 CYS A O 1
ATOM 4010 N N . LEU A 1 557 ? 3.144 20.116 -3.242 1.00 27.09 557 LEU A N 1
ATOM 4011 C CA . LEU A 1 557 ? 4.081 19.079 -2.795 1.00 27.09 557 LEU A CA 1
ATOM 4012 C C . LEU A 1 557 ? 3.602 18.537 -1.452 1.00 27.09 557 LEU A C 1
ATOM 4014 O O . LEU A 1 557 ? 4.199 18.777 -0.408 1.00 27.09 557 LEU A O 1
ATOM 4018 N N . ALA A 1 558 ? 2.458 17.850 -1.496 1.00 24.22 558 ALA A N 1
ATOM 4019 C CA . ALA A 1 558 ? 2.042 17.005 -0.392 1.00 24.22 558 ALA A CA 1
ATOM 4020 C C . ALA A 1 558 ? 3.129 15.948 -0.191 1.00 24.22 558 ALA A C 1
ATOM 4022 O O . ALA A 1 558 ? 3.533 15.262 -1.135 1.00 24.22 558 ALA A O 1
ATOM 4023 N N . GLU A 1 559 ? 3.607 15.845 1.040 1.00 27.09 559 GLU A N 1
ATOM 4024 C CA . GLU A 1 559 ? 4.406 14.732 1.511 1.00 27.09 559 GLU A CA 1
ATOM 4025 C C . GLU A 1 559 ? 3.509 13.491 1.379 1.00 27.09 559 GLU A C 1
ATOM 4027 O O . GLU A 1 559 ? 2.703 13.181 2.249 1.00 27.09 559 GLU A O 1
ATOM 4032 N N . VAL A 1 560 ? 3.551 12.807 0.228 1.00 29.08 560 VAL A N 1
ATOM 4033 C CA . VAL A 1 560 ? 2.806 11.557 0.032 1.00 29.08 560 VAL A CA 1
ATOM 4034 C C . VAL A 1 560 ? 3.539 10.477 0.819 1.00 29.08 560 VAL A C 1
ATOM 4036 O O . VAL A 1 560 ? 4.315 9.677 0.292 1.00 29.08 560 VAL A O 1
ATOM 4039 N N . SER A 1 561 ? 3.329 10.521 2.131 1.00 24.09 561 SER A N 1
ATOM 4040 C CA . SER A 1 561 ? 3.652 9.462 3.059 1.00 24.09 561 SER A CA 1
ATOM 4041 C C . SER A 1 561 ? 2.700 8.293 2.788 1.00 24.09 561 SER A C 1
ATOM 4043 O O . SER A 1 561 ? 1.494 8.359 3.006 1.00 24.09 561 SER A O 1
ATOM 4045 N N . GLY A 1 562 ? 3.271 7.204 2.276 1.00 26.89 562 GLY A N 1
ATOM 4046 C CA . GLY A 1 562 ? 2.629 5.894 2.211 1.00 26.89 562 GLY A CA 1
ATOM 4047 C C . GLY A 1 562 ? 1.761 5.662 0.976 1.00 26.89 562 GLY A C 1
ATOM 4048 O O . GLY A 1 562 ? 0.810 6.386 0.704 1.00 26.89 562 GLY A O 1
ATOM 4049 N N . GLY A 1 563 ? 2.076 4.585 0.253 1.00 25.83 563 GLY A N 1
ATOM 4050 C CA . GLY A 1 563 ? 1.281 4.020 -0.835 1.00 25.83 563 GLY A CA 1
ATOM 4051 C C . GLY A 1 563 ? -0.142 3.650 -0.415 1.00 25.83 563 GLY A C 1
ATOM 4052 O O . GLY A 1 563 ? -0.464 2.489 -0.173 1.00 25.83 563 GLY A O 1
ATOM 4053 N N . VAL A 1 564 ? -1.013 4.649 -0.384 1.00 28.30 564 VAL A N 1
ATOM 4054 C CA . VAL A 1 564 ? -2.458 4.487 -0.301 1.00 28.30 564 VAL A CA 1
ATOM 4055 C C . VAL A 1 564 ? -3.023 4.785 -1.688 1.00 28.30 564 VAL A C 1
ATOM 4057 O O . VAL A 1 564 ? -3.576 5.850 -1.948 1.00 28.30 564 VAL A O 1
ATOM 4060 N N . VAL A 1 565 ? -2.877 3.827 -2.608 1.00 29.80 565 VAL A N 1
ATOM 4061 C CA . VAL A 1 565 ? -3.752 3.760 -3.785 1.00 29.80 565 VAL A CA 1
ATOM 4062 C C . VAL A 1 565 ? -5.070 3.159 -3.299 1.00 29.80 565 VAL A C 1
ATOM 4064 O O . VAL A 1 565 ? -5.327 1.971 -3.469 1.00 29.80 565 VAL A O 1
ATOM 4067 N N . ILE A 1 566 ? -5.912 3.968 -2.647 1.00 27.19 566 ILE A N 1
ATOM 4068 C CA . ILE A 1 566 ? -7.321 3.596 -2.476 1.00 27.19 566 ILE A CA 1
ATOM 4069 C C . ILE A 1 566 ? -7.966 3.793 -3.839 1.00 27.19 566 ILE A C 1
ATOM 4071 O O . ILE A 1 566 ? -8.354 4.895 -4.225 1.00 27.19 566 ILE A O 1
ATOM 4075 N N . SER A 1 567 ? -8.035 2.697 -4.586 1.00 23.48 567 SER A N 1
ATOM 4076 C CA . SER A 1 567 ? -8.898 2.563 -5.745 1.00 23.48 567 SER A CA 1
ATOM 4077 C C . SER A 1 567 ? -10.347 2.751 -5.296 1.00 23.48 567 SER A C 1
ATOM 4079 O O . SER A 1 567 ? -10.994 1.811 -4.837 1.00 23.48 567 SER A O 1
ATOM 4081 N N . ALA A 1 568 ? -10.859 3.976 -5.411 1.00 21.25 568 ALA A N 1
ATOM 4082 C CA . ALA A 1 568 ? -12.293 4.196 -5.484 1.00 21.25 568 ALA A CA 1
ATOM 4083 C C . ALA A 1 568 ? -12.816 3.487 -6.744 1.00 21.25 568 ALA A C 1
ATOM 4085 O O . ALA A 1 568 ? -12.183 3.521 -7.801 1.00 21.25 568 ALA A O 1
ATOM 4086 N N . GLN A 1 569 ? -13.928 2.779 -6.576 1.00 20.97 569 GLN A N 1
ATOM 4087 C CA . GLN A 1 569 ? -14.512 1.844 -7.527 1.00 20.97 569 GLN A CA 1
ATOM 4088 C C . GLN A 1 569 ? -14.547 2.359 -8.971 1.00 20.97 569 GLN A C 1
ATOM 4090 O O . GLN A 1 569 ? -15.069 3.432 -9.265 1.00 20.97 569 GLN A O 1
ATOM 4095 N N . VAL A 1 570 ? -14.076 1.511 -9.887 1.00 22.38 570 VAL A N 1
ATOM 4096 C CA . VAL A 1 570 ? -14.510 1.529 -11.283 1.00 22.38 570 VAL A CA 1
ATOM 4097 C C . VAL A 1 570 ? -15.933 0.959 -11.304 1.00 22.38 570 VAL A C 1
ATOM 4099 O O . VAL A 1 570 ? -16.122 -0.246 -11.427 1.00 22.38 570 VAL A O 1
ATOM 4102 N N . SER A 1 571 ? -16.939 1.817 -11.140 1.00 19.50 571 SER A N 1
ATOM 4103 C CA . SER A 1 571 ? -18.295 1.555 -11.630 1.00 19.50 571 SER A CA 1
ATOM 4104 C C . SER A 1 571 ? -18.499 2.404 -12.879 1.00 19.50 571 SER A C 1
ATOM 4106 O O . SER A 1 571 ? -18.284 3.614 -12.844 1.00 19.50 571 SER A O 1
ATOM 4108 N N . GLY A 1 572 ? -18.834 1.751 -13.992 1.00 20.73 572 GLY A N 1
ATOM 4109 C CA . GLY A 1 572 ? -18.895 2.363 -15.314 1.00 20.73 572 GLY A CA 1
ATOM 4110 C C . GLY A 1 572 ? -19.828 3.571 -15.431 1.00 20.73 572 GLY A C 1
ATOM 4111 O O . GLY A 1 572 ? -20.802 3.717 -14.698 1.00 20.73 572 GLY A O 1
ATOM 4112 N N . GLY A 1 573 ? -19.517 4.411 -16.415 1.00 18.34 573 GLY A N 1
ATOM 4113 C CA . GLY A 1 573 ? -20.350 5.531 -16.832 1.00 18.34 573 GLY A CA 1
ATOM 4114 C C . GLY A 1 573 ? -19.608 6.430 -17.813 1.00 18.34 573 GLY A C 1
ATOM 4115 O O . GLY A 1 573 ? -18.943 7.378 -17.412 1.00 18.34 573 GLY A O 1
ATOM 4116 N N . PHE A 1 574 ? -19.702 6.111 -19.103 1.00 17.83 574 PHE A N 1
ATOM 4117 C CA . PHE A 1 574 ? -19.419 7.051 -20.189 1.00 17.83 574 PHE A CA 1
ATOM 4118 C C . PHE A 1 574 ? -20.242 8.339 -20.019 1.00 17.83 574 PHE A C 1
ATOM 4120 O O . PHE A 1 574 ? -21.437 8.250 -19.758 1.00 17.83 574 PHE A O 1
ATOM 4127 N N . SER A 1 575 ? -19.641 9.504 -20.286 1.00 19.97 575 SER A N 1
ATOM 4128 C CA . SER A 1 575 ? -20.272 10.594 -21.051 1.00 19.97 575 SER A CA 1
ATOM 4129 C C . SER A 1 575 ? -19.254 11.696 -21.363 1.00 19.97 575 SER A C 1
ATOM 4131 O O . SER A 1 575 ? -18.789 12.408 -20.476 1.00 19.97 575 SER A O 1
ATOM 4133 N N . LEU A 1 576 ? -18.935 11.831 -22.650 1.00 20.19 576 LEU A N 1
ATOM 4134 C CA . LEU A 1 576 ? -18.326 13.009 -23.262 1.00 20.19 576 LEU A CA 1
ATOM 4135 C C . LEU A 1 576 ? -19.349 14.153 -23.307 1.00 20.19 576 LEU A C 1
ATOM 4137 O O . LEU A 1 576 ? -20.462 13.940 -23.775 1.00 20.19 576 LEU A O 1
ATOM 4141 N N . SER A 1 577 ? -18.936 15.377 -22.985 1.00 20.38 577 SER A N 1
ATOM 4142 C CA . SER A 1 577 ? -19.406 16.556 -23.724 1.00 20.38 577 SER A CA 1
ATOM 4143 C C . SER A 1 577 ? -18.396 17.695 -23.619 1.00 20.38 577 SER A C 1
ATOM 4145 O O . SER A 1 577 ? -18.037 18.133 -22.528 1.00 20.38 577 SER A O 1
ATOM 4147 N N . ALA A 1 578 ? -17.940 18.130 -24.790 1.00 21.16 578 ALA A N 1
ATOM 4148 C CA . ALA A 1 578 ? -17.122 19.305 -25.033 1.00 21.16 578 ALA A CA 1
ATOM 4149 C C . ALA A 1 578 ? -17.914 20.612 -24.849 1.00 21.16 578 ALA A C 1
ATOM 4151 O O . ALA A 1 578 ? -19.141 20.602 -24.916 1.00 21.16 578 ALA A O 1
ATOM 4152 N N . GLY A 1 579 ? -17.188 21.731 -24.769 1.00 20.77 579 GLY A N 1
ATOM 4153 C CA . GLY A 1 579 ? -17.667 23.014 -25.287 1.00 20.77 579 GLY A CA 1
ATOM 4154 C C . GLY A 1 579 ? -17.598 24.188 -24.317 1.00 20.77 579 GLY A C 1
ATOM 4155 O O . GLY A 1 579 ? -18.571 24.458 -23.622 1.00 20.77 579 GLY A O 1
ATOM 4156 N N . SER A 1 580 ? -16.481 24.916 -24.359 1.00 29.80 580 SER A N 1
ATOM 4157 C CA . SER A 1 580 ? -16.420 26.329 -24.783 1.00 29.80 580 SER A CA 1
ATOM 4158 C C . SER A 1 580 ? -14.965 26.763 -24.876 1.00 29.80 580 SER A C 1
ATOM 4160 O O . SER A 1 580 ? -14.285 26.654 -23.828 1.00 29.80 580 SER A O 1
#

Foldseek 3Di:
DVVVVVVVVVVVVVVVVVVVVVVVVVVVVVVVVVVPPDDDDDDDDDDDDPPPPPPPPPPPPPQPLQQWKWFDDLVQQKIKIARLVQQWIWIARLVQCKIKTARQCQLWIWIANLVQQKIWTDGGPLDPLRHHSVVDDPVVSVVPDNDSVVRRVRPPTHIDHNVDDDLVVLQSLQSRQCSQQSNQRDDSVCSSVVSSVLSVLQSVLSVLQSLQADDTDIARAPGGSLLVSLLSSLLQVQQQQFDVHSVVCSVLNQHQHVNQLRVDDFLLSNVLSNVVSSVVRDALNRRLSQLQALLSVLLSRLSSRSLDLALAPSNLSSLVNVLQCLLVVVDDLLVSLVSLLRNQLRNDFAYDCPVSLVSLVVSCVVNPVDDSSCVRSVLNSCCLVVLQDDHSNFRCSVVSVVNGGDDDQSLLSSLLVLVRSCVRPPNLPNLLVSLVSLVVLVVDPVSLVSSCSRQVVLVPDDPCVVVVDDPVQCVVLVVVPPVSNQLSDRPSVSSQVVNQVSNCVNPPPDGSCNSQVVDPVSSVVVVVVVVVVVVPDPDPPDDDPDPDDDDDPPDPPPPPRDPPPPPDDPDDDDDDDDDD

Sequence (580 aa):
MKTQLVSILFSVLLCSTLAHEYRYARDLSSHHQKQHEKHHHVSQSRTASDQCQIQCSLPPTTVPPGGLQLYINATLGIVAVVNQTASLALVLNINENITLLVNGKTGAAIAIDIQASTGVLINAGVSTLVWVAATADFAVWFSSVSSLKVFLQISGAISFSVSSASNAVLTLAATIVAGLSGGVTVSVSEGLKLSLTLSKSLVASLKVVLQIVGVYKVIVLKSSLIVLANVLASVASIAAGCSGGVAALVAAGVQIKLDIVLGAVSGTQILVVILVDILAKVSVEVIAPILVNVEAVVLLIAQLGGSVVSGTIDGAFNVLAQIVLLAQKKISLDVFINIALQFAVSLSGSLNLSAEISIVKDLVAQIGGNGTASAALTTLIQGIEQKTLKLSGVSCGWFISYCSGGSQSALQFIVQLLVAITVIVDISISIPTLFLHLIGLLSTSLGKALIVKVIPALGTISANLWANFNVFSILSALIGGWEGVIKIIPYVGTIYSSLSVCVSAAVSGKSLWSLISASGSILVYIQSWIAAQFTTIVIPGVSSNATAGNTAAGSCLAEVSGGVVISAQVSGGFSLSAGS